Protein AF-0000000084433169 (afdb_homodimer)

InterPro domains:
  IPR003439 ABC transporter-like, ATP-binding domain [PF00005] (18-166)
  IPR003439 ABC transporter-like, ATP-binding domain [PS50893] (2-237)
  IPR003593 AAA+ ATPase domain [SM00382] (27-214)
  IPR005876 Cobalt transport protein ATP-binding subunit [TIGR01166] (11-200)
  IPR015856 ABC transporter, CbiO/EcfA subunit [cd03225] (3-214)
  IPR017871 ABC transporter-like, conserved site [PS00211] (138-152)
  IPR027417 P-loop containing nucleoside triphosphate hydrolase [G3DSA:3.40.50.300] (1-267)
  IPR027417 P-loop containing nucleoside triphosphate hydrolase [SSF52540] (1-230)
  IPR050095 Energy-coupling factor transporter ATP-binding [PTHR43553] (3-268)

Foldseek 3Di:
DKWWFQFWADPDPVAIQAGTATDDDDWLAEEEEAFDPSLNQVVVLCVRLQVDDGPDTFIDDPRHTQDNDPVSSLVSCLQEPEQEQFLVVQADDQFLLCSLLVSVVVVVDDPVLSNVLSQVLCVLLVNPPRGGPGLVPDDRLNSLSSSSSSSVSSVYQEYEYEASCPPPDPVSNVSVLVSVQVVSVVTRHYYYYDLDLLCCLVHHQKYWYGGSNYTDDIDGSLVQLLDVVSCVRRVGDRAPQQVVVVVVVVVPQDCVSGGDSHPVSSVVSVVVRVVVD/DKWWFQFWADPDPVAIQAGTATDDFDWLAEEEEAFDPSLNQVVVLCVRLQVDDGPDTFIDDPRHTQDNDPVSSLVSCLQEPEQEQFLVVQADDQFLLCSLLVSVVVVVDDPVLSNVLSQVLCVLLVNPPRGGPGLVPDDRLVSLSSSSSSSVSSVYQEYEYEASCPPHDPVSNVSVLVSVQVVSVVTRHYYYYDLDLLCCLVHHQKYWYGGSNYTDDIDGSLVQLLDVVSCVRRVGDRAPQQVVVVVVVVVPQDCVSGGDSHPVSSVVSVVVRVVVD

Solvent-accessible surface area (backbone atoms only — not comparable to full-atom values): 28576 Å² total; per-residue (Å²): 71,43,34,36,42,41,30,21,32,55,88,48,97,88,41,68,42,28,66,46,32,64,53,73,42,54,79,44,38,37,34,33,41,30,34,33,84,86,14,29,65,69,63,51,52,34,44,71,40,58,78,42,78,61,76,36,58,48,44,28,47,76,85,39,72,71,51,89,48,71,71,49,38,53,54,44,35,37,36,26,25,75,37,60,54,53,37,76,80,69,61,78,45,75,22,41,44,57,39,21,29,47,49,30,52,75,71,66,53,52,70,67,56,33,51,51,31,35,54,51,20,27,47,74,54,72,44,66,90,40,46,80,37,42,57,90,77,45,54,73,68,52,37,41,35,49,48,49,17,24,38,49,29,43,61,36,50,29,39,38,29,36,32,73,55,63,92,48,39,54,59,54,36,52,53,50,51,51,49,52,50,53,46,29,74,72,48,28,17,36,40,34,34,42,67,61,56,66,58,42,68,77,66,32,65,34,34,37,35,28,43,76,12,28,68,78,47,72,38,36,49,68,61,50,76,70,31,64,68,58,30,54,72,24,46,43,65,70,34,66,58,29,48,32,50,52,54,41,33,75,73,71,46,85,56,83,92,56,71,35,70,42,56,68,47,37,41,54,50,49,52,50,55,42,69,73,82,71,43,33,36,42,42,30,20,34,54,88,46,97,90,42,66,43,28,66,46,31,62,50,76,43,55,78,44,39,37,34,34,40,31,32,34,83,83,14,27,65,68,63,51,51,35,44,70,41,57,77,42,79,60,76,36,57,47,44,28,46,74,85,38,71,70,51,90,49,70,69,50,39,53,55,45,34,36,36,27,24,75,37,60,55,51,37,76,80,70,59,78,44,75,23,41,43,57,38,20,30,48,51,32,52,75,71,66,53,53,69,68,57,32,52,51,30,34,52,50,20,26,47,77,54,70,46,66,90,40,46,81,38,41,57,89,77,45,52,74,69,53,37,44,34,49,47,48,18,24,38,47,30,43,62,37,50,29,40,37,30,37,32,72,52,64,93,48,40,54,60,53,37,51,51,48,51,51,51,53,50,53,46,27,74,73,47,28,16,35,38,33,33,42,69,59,56,66,57,40,68,77,66,30,65,33,36,37,35,28,40,76,12,28,67,78,49,72,38,37,48,70,61,50,76,69,32,64,69,59,30,55,70,24,46,42,62,70,33,65,58,29,48,32,52,52,55,41,32,75,72,70,45,84,55,83,93,55,70,32,70,42,58,67,47,38,43,55,51,48,52,50,56,43,70,73,83

Secondary structure (DSSP, 8-state):
-EEEEEEEEEEETTEEEEEEEEEEE-TT-EEEEE--TTSSHHHHHHHHTTSS--SEEEEEETTEEPP-SHHHHHHHHHHEEEE-SSGGGT--SSSHHHHHHHHHHHTT--HHHHHHHHHHHHHHTT-TT-TT--GGGS-HHHHHHHHHHHHHTT--SEEEEESTTTT--HHHHHHHHHHHHHHHHTT-EEEEEES-GGGGGGT-SEEEEEETTEEEEEE-HHHHHT-HHHHHHTT-PPPHHHHHHHHHHHTT---TT----SHHHHHHHHHHHHHH-/-EEEEEEEEEEETTEEEEEEEEEEE-TT-EEEEE--TTSSHHHHHHHHTTSS--SEEEEEETTEEPP-SHHHHHHHHHHEEEE-SSGGGT--SSSHHHHHHHHHHHTT--HHHHHHHHHHHHHHTT-TT-TT--GGGS-HHHHHHHHHHHHHTT--SEEEEESTTTT--HHHHHHHHHHHHHHHHTT-EEEEEES-GGGGGGT-SEEEEEETTEEEEEE-HHHHHT-HHHHHHTT-PPPHHHHHHHHHHHTT---TT----SHHHHHHHHHHHHHH-

Structure (mmCIF, N/CA/C/O backbone):
data_AF-0000000084433169-model_v1
#
loop_
_entity.id
_entity.type
_entity.pdbx_description
1 polymer 'ABC transporter ATP-binding protein'
#
loop_
_atom_site.group_PDB
_atom_site.id
_atom_site.type_symbol
_atom_site.label_atom_id
_atom_site.label_alt_id
_atom_site.label_comp_id
_atom_site.label_asym_id
_atom_site.label_entity_id
_atom_site.label_seq_id
_atom_site.pdbx_PDB_ins_code
_atom_site.Cartn_x
_atom_site.Cartn_y
_atom_site.Cartn_z
_atom_site.occupancy
_atom_site.B_iso_or_equiv
_atom_site.auth_seq_id
_atom_site.auth_comp_id
_atom_site.auth_asym_id
_atom_site.auth_atom_id
_atom_site.pdbx_PDB_model_num
ATOM 1 N N . MET A 1 1 ? 1.898 26.094 15.93 1 90.19 1 MET A N 1
ATOM 2 C CA . MET A 1 1 ? 0.642 26.094 15.188 1 90.19 1 MET A CA 1
ATOM 3 C C . MET A 1 1 ? -0.301 25.016 15.711 1 90.19 1 MET A C 1
ATOM 5 O O . MET A 1 1 ? -1.297 25.328 16.375 1 90.19 1 MET A O 1
ATOM 9 N N . LEU A 1 2 ? 0.089 23.719 15.688 1 95.44 2 LEU A N 1
ATOM 10 C CA . LEU A 1 2 ? -0.667 22.594 16.234 1 95.44 2 LEU A CA 1
ATOM 11 C C . LEU A 1 2 ? 0.138 21.859 17.297 1 95.44 2 LEU A C 1
ATOM 13 O O . LEU A 1 2 ? 1.304 21.516 17.078 1 95.44 2 LEU A O 1
ATOM 17 N N . GLU A 1 3 ? -0.467 21.797 18.484 1 96.88 3 GLU A N 1
ATOM 18 C CA . GLU A 1 3 ? 0.259 21.203 19.594 1 96.88 3 GLU A CA 1
ATOM 19 C C . GLU A 1 3 ? -0.637 20.266 20.406 1 96.88 3 GLU A C 1
ATOM 21 O O . GLU A 1 3 ? -1.803 20.578 20.656 1 96.88 3 GLU A O 1
ATOM 26 N N . VAL A 1 4 ? -0.121 19.094 20.703 1 97.06 4 VAL A N 1
ATOM 27 C CA . VAL A 1 4 ? -0.778 18.188 21.641 1 97.06 4 VAL A CA 1
ATOM 28 C C . VAL A 1 4 ? 0.122 17.938 22.844 1 97.06 4 VAL A C 1
ATOM 30 O O . VAL A 1 4 ? 1.342 17.828 22.703 1 97.06 4 VAL A O 1
ATOM 33 N N . ARG A 1 5 ? -0.468 17.969 24 1 97.62 5 ARG A N 1
ATOM 34 C CA . ARG A 1 5 ? 0.266 17.781 25.25 1 97.62 5 ARG A CA 1
ATOM 35 C C . ARG A 1 5 ? -0.272 16.594 26.031 1 97.62 5 ARG A C 1
ATOM 37 O O . ARG A 1 5 ? -1.396 16.625 26.531 1 97.62 5 ARG A O 1
ATOM 44 N N . ASP A 1 6 ? 0.578 15.578 26.109 1 97.81 6 ASP A N 1
ATOM 45 C CA . ASP A 1 6 ? 0.362 14.414 26.969 1 97.81 6 ASP A CA 1
ATOM 46 C C . ASP A 1 6 ? -0.981 13.75 26.672 1 97.81 6 ASP A C 1
ATOM 48 O O . ASP A 1 6 ? -1.781 13.523 27.578 1 97.81 6 ASP A O 1
ATOM 52 N N . ILE A 1 7 ? -1.247 13.492 25.438 1 97.88 7 ILE A N 1
ATOM 53 C CA . ILE A 1 7 ? -2.514 12.906 25.016 1 97.88 7 ILE A CA 1
ATOM 54 C C . ILE A 1 7 ? -2.547 11.422 25.359 1 97.88 7 ILE A C 1
ATOM 56 O O . ILE A 1 7 ? -1.663 10.664 24.953 1 97.88 7 ILE A O 1
ATOM 60 N N . LYS A 1 8 ? -3.467 11.086 26.125 1 98.06 8 LYS A N 1
ATOM 61 C CA . LYS A 1 8 ? -3.793 9.695 26.406 1 98.06 8 LYS A CA 1
ATOM 62 C C . LYS A 1 8 ? -5.188 9.336 25.906 1 98.06 8 LYS A C 1
ATOM 64 O O . LYS A 1 8 ? -6.113 10.148 26 1 98.06 8 LYS A O 1
ATOM 69 N N . TYR A 1 9 ? -5.328 8.195 25.344 1 97.5 9 TYR A N 1
ATOM 70 C CA . TYR A 1 9 ? -6.617 7.77 24.812 1 97.5 9 TYR A CA 1
ATOM 71 C C . TYR A 1 9 ? -6.707 6.25 24.75 1 97.5 9 TYR A C 1
ATOM 73 O O . TYR A 1 9 ? -5.758 5.578 24.344 1 97.5 9 TYR A O 1
ATOM 81 N N . SER A 1 10 ? -7.836 5.758 25.188 1 95.62 10 SER A N 1
ATOM 82 C CA . SER A 1 10 ? -8.148 4.332 25.125 1 95.62 10 SER A CA 1
ATOM 83 C C . SER A 1 10 ? -9.469 4.074 24.422 1 95.62 10 SER A C 1
ATOM 85 O O . SER A 1 10 ? -10.453 4.77 24.656 1 95.62 10 SER A O 1
ATOM 87 N N . TYR A 1 11 ? -9.469 3.102 23.516 1 89.62 11 TYR A N 1
ATOM 88 C CA . TYR A 1 11 ? -10.727 2.715 22.875 1 89.62 11 TYR A CA 1
ATOM 89 C C . TYR A 1 11 ? -11.625 1.971 23.844 1 89.62 11 TYR A C 1
ATOM 91 O O . TYR A 1 11 ? -12.852 2.086 23.781 1 89.62 11 TYR A O 1
ATOM 99 N N . ASN A 1 12 ? -10.977 1.154 24.641 1 88.06 12 ASN A N 1
ATOM 100 C CA . ASN A 1 12 ? -11.633 0.426 25.719 1 88.06 12 ASN A CA 1
ATOM 101 C C . ASN A 1 12 ? -10.688 0.214 26.891 1 88.06 12 ASN A C 1
ATOM 103 O O . ASN A 1 12 ? -9.555 0.696 26.891 1 88.06 12 ASN A O 1
ATOM 107 N N . ASN A 1 13 ? -11.219 -0.44 27.828 1 86.38 13 ASN A N 1
ATOM 108 C CA . ASN A 1 13 ? -10.461 -0.59 29.062 1 86.38 13 ASN A CA 1
ATOM 109 C C . ASN A 1 13 ? -9.219 -1.452 28.859 1 86.38 13 ASN A C 1
ATOM 111 O O . ASN A 1 13 ? -8.25 -1.352 29.625 1 86.38 13 ASN A O 1
ATOM 115 N N . ASP A 1 14 ? -9.172 -2.203 27.797 1 84.62 14 ASP A N 1
ATOM 116 C CA . ASP A 1 14 ? -8.117 -3.193 27.625 1 84.62 14 ASP A CA 1
ATOM 117 C C . ASP A 1 14 ? -7.066 -2.715 26.625 1 84.62 14 ASP A C 1
ATOM 119 O O . ASP A 1 14 ? -6 -3.318 26.5 1 84.62 14 ASP A O 1
ATOM 123 N N . TYR A 1 15 ? -7.375 -1.562 26.016 1 86.88 15 TYR A N 1
ATOM 124 C CA . TYR A 1 15 ? -6.457 -1.144 24.969 1 86.88 15 TYR A CA 1
ATOM 125 C C . TYR A 1 15 ? -6.27 0.369 24.969 1 86.88 15 TYR A C 1
ATOM 127 O O . TYR A 1 15 ? -7.129 1.108 24.484 1 86.88 15 TYR A O 1
ATOM 135 N N . GLN A 1 16 ? -5.09 0.833 25.516 1 93.81 16 GLN A N 1
ATOM 136 C CA . GLN A 1 16 ? -4.703 2.238 25.453 1 93.81 16 GLN A CA 1
ATOM 137 C C . GLN A 1 16 ? -3.902 2.535 24.188 1 93.81 16 GLN A C 1
ATOM 139 O O . GLN A 1 16 ? -2.748 2.121 24.062 1 93.81 16 GLN A O 1
ATOM 144 N N . ALA A 1 17 ? -4.496 3.309 23.312 1 94.81 17 ALA A N 1
ATOM 145 C CA . ALA A 1 17 ? -3.924 3.547 22 1 94.81 17 ALA A CA 1
ATOM 146 C C . ALA A 1 17 ? -2.855 4.637 22.047 1 94.81 17 ALA A C 1
ATOM 148 O O . ALA A 1 17 ? -1.881 4.594 21.281 1 94.81 17 ALA A O 1
ATOM 149 N N . LEU A 1 18 ? -3.057 5.613 22.875 1 98.12 18 LEU A N 1
ATOM 150 C CA . LEU A 1 18 ? -2.09 6.688 23.078 1 98.12 18 LEU A CA 1
ATOM 151 C C . LEU A 1 18 ? -1.721 6.824 24.547 1 98.12 18 LEU A C 1
ATOM 153 O O . LEU A 1 18 ? -2.6 6.832 25.422 1 98.12 18 LEU A O 1
ATOM 157 N N . LYS A 1 19 ? -0.42 6.918 24.812 1 97.81 19 LYS A N 1
ATOM 158 C CA . LYS A 1 19 ? 0.084 6.812 26.188 1 97.81 19 LYS A CA 1
ATOM 159 C C . LYS A 1 19 ? 0.897 8.047 26.562 1 97.81 19 LYS A C 1
ATOM 161 O O . LYS A 1 19 ? 2.01 7.93 27.078 1 97.81 19 LYS A O 1
ATOM 166 N N . GLY A 1 20 ? 0.401 9.172 26.312 1 97.81 20 GLY A N 1
ATOM 167 C CA . GLY A 1 20 ? 1.054 10.414 26.719 1 97.81 20 GLY A CA 1
ATOM 168 C C . GLY A 1 20 ? 1.877 11.039 25.609 1 97.81 20 GLY A C 1
ATOM 169 O O . GLY A 1 20 ? 3.051 11.359 25.797 1 97.81 20 GLY A O 1
ATOM 170 N N . VAL A 1 21 ? 1.238 11.234 24.469 1 98.06 21 VAL A N 1
ATOM 171 C CA . VAL A 1 21 ? 1.926 11.75 23.281 1 98.06 21 VAL A CA 1
ATOM 172 C C . VAL A 1 21 ? 1.943 13.273 23.328 1 98.06 21 VAL A C 1
ATOM 174 O O . VAL A 1 21 ? 0.912 13.906 23.562 1 98.06 21 VAL A O 1
ATOM 177 N N . SER A 1 22 ? 3.123 13.852 23.188 1 98.12 22 SER A N 1
ATOM 178 C CA . SER A 1 22 ? 3.291 15.297 23.047 1 98.12 22 SER A CA 1
ATOM 179 C C . SER A 1 22 ? 4.062 15.648 21.781 1 98.12 22 SER A C 1
ATOM 181 O O . SER A 1 22 ? 5.09 15.031 21.484 1 98.12 22 SER A O 1
ATOM 183 N N . LEU A 1 23 ? 3.496 16.531 21.031 1 96.56 23 LEU A N 1
ATOM 184 C CA . LEU A 1 23 ? 4.223 17.016 19.859 1 96.56 23 LEU A CA 1
ATOM 185 C C . LEU A 1 23 ? 3.738 18.406 19.453 1 96.56 23 LEU A C 1
ATOM 187 O O . LEU A 1 23 ? 2.67 18.844 19.891 1 96.56 23 LEU A O 1
ATOM 191 N N . LYS A 1 24 ? 4.586 19.094 18.75 1 97.19 24 LYS A N 1
ATOM 192 C CA . LYS A 1 24 ? 4.309 20.438 18.25 1 97.19 24 LYS A CA 1
ATOM 193 C C . LYS A 1 24 ? 4.688 20.562 16.781 1 97.19 24 LYS A C 1
ATOM 195 O O . LYS A 1 24 ? 5.77 20.141 16.375 1 97.19 24 LYS A O 1
ATOM 200 N N . ILE A 1 25 ? 3.789 21.047 16.031 1 97.19 25 ILE A N 1
ATOM 201 C CA . ILE A 1 25 ? 4.02 21.297 14.609 1 97.19 25 ILE A CA 1
ATOM 202 C C . ILE A 1 25 ? 3.955 22.812 14.336 1 97.19 25 ILE A C 1
ATOM 204 O O . ILE A 1 25 ? 2.986 23.469 14.719 1 97.19 25 ILE A O 1
ATOM 208 N N . GLU A 1 26 ? 4.941 23.297 13.664 1 97.06 26 GLU A N 1
ATOM 209 C CA . GLU A 1 26 ? 5.02 24.719 13.398 1 97.06 26 GLU A CA 1
ATOM 210 C C . GLU A 1 26 ? 4.34 25.078 12.07 1 97.06 26 GLU A C 1
ATOM 212 O O . GLU A 1 26 ? 4.164 24.203 11.211 1 97.06 26 GLU A O 1
ATOM 217 N N . LYS A 1 27 ? 4.02 26.328 11.977 1 96.94 27 LYS A N 1
ATOM 218 C CA . LYS A 1 27 ? 3.371 26.812 10.766 1 96.94 27 LYS A CA 1
ATOM 219 C C . LYS A 1 27 ? 4.266 26.625 9.547 1 96.94 27 LYS A C 1
ATOM 221 O O . LYS A 1 27 ? 5.457 26.938 9.586 1 96.94 27 LYS A O 1
ATOM 226 N N . GLY A 1 28 ? 3.682 26.016 8.523 1 96.94 28 GLY A N 1
ATOM 227 C CA . GLY A 1 28 ? 4.383 25.891 7.254 1 96.94 28 GLY A CA 1
ATOM 228 C C . GLY A 1 28 ? 5.246 24.656 7.164 1 96.94 28 GLY A C 1
ATOM 229 O O . GLY A 1 28 ? 5.832 24.375 6.117 1 96.94 28 GLY A O 1
ATOM 230 N N . GLU A 1 29 ? 5.27 23.859 8.188 1 97.44 29 GLU A N 1
ATOM 231 C CA . GLU A 1 29 ? 6.082 22.641 8.188 1 97.44 29 GLU A CA 1
ATOM 232 C C . GLU A 1 29 ? 5.402 21.516 7.41 1 97.44 29 GLU A C 1
ATOM 234 O O . GLU A 1 29 ? 4.172 21.484 7.32 1 97.44 29 GLU A O 1
ATOM 239 N N . MET A 1 30 ? 6.215 20.719 6.816 1 97.75 30 MET A N 1
ATOM 240 C CA . MET A 1 30 ? 5.789 19.422 6.316 1 97.75 30 MET A CA 1
ATOM 241 C C . MET A 1 30 ? 6.488 18.281 7.07 1 97.75 30 MET A C 1
ATOM 243 O O . MET A 1 30 ? 7.703 18.109 6.953 1 97.75 30 MET A O 1
ATOM 247 N N . VAL A 1 31 ? 5.691 17.562 7.863 1 98.06 31 VAL A N 1
ATOM 248 C CA . VAL A 1 31 ? 6.285 16.609 8.781 1 98.06 31 VAL A CA 1
ATOM 249 C C . VAL A 1 31 ? 5.723 15.211 8.508 1 98.06 31 VAL A C 1
ATOM 251 O O . VAL A 1 31 ? 4.629 15.078 7.949 1 98.06 31 VAL A O 1
ATOM 254 N N . ALA A 1 32 ? 6.516 14.211 8.836 1 98.06 32 ALA A N 1
ATOM 255 C CA . ALA A 1 32 ? 6.094 12.82 8.719 1 98.06 32 ALA A CA 1
ATOM 256 C C . ALA A 1 32 ? 5.965 12.164 10.094 1 98.06 32 ALA A C 1
ATOM 258 O O . ALA A 1 32 ? 6.793 12.398 10.977 1 98.06 32 ALA A O 1
ATOM 259 N N . LEU A 1 33 ? 4.91 11.5 10.289 1 97.94 33 LEU A N 1
ATOM 260 C CA . LEU A 1 33 ? 4.715 10.633 11.445 1 97.94 33 LEU A CA 1
ATOM 261 C C . LEU A 1 33 ? 4.898 9.164 11.055 1 97.94 33 LEU A C 1
ATOM 263 O O . LEU A 1 33 ? 4.062 8.602 10.352 1 97.94 33 LEU A O 1
ATOM 267 N N . LEU A 1 34 ? 5.953 8.562 11.586 1 97 34 LEU A N 1
ATOM 268 C CA . LEU A 1 34 ? 6.301 7.191 11.242 1 97 34 LEU A CA 1
ATOM 269 C C . LEU A 1 34 ? 5.883 6.227 12.352 1 97 34 LEU A C 1
ATOM 271 O O . LEU A 1 34 ? 5.855 6.598 13.523 1 97 34 LEU A O 1
ATOM 275 N N . GLY A 1 35 ? 5.668 5.031 11.953 1 94.62 35 GLY A N 1
ATOM 276 C CA . GLY A 1 35 ? 5.305 3.943 12.844 1 94.62 35 GLY A CA 1
ATOM 277 C C . GLY A 1 35 ? 4.688 2.76 12.133 1 94.62 35 GLY A C 1
ATOM 278 O O . GLY A 1 35 ? 4.184 2.898 11.016 1 94.62 35 GLY A O 1
ATOM 279 N N . LYS A 1 36 ? 4.738 1.649 12.82 1 91.56 36 LYS A N 1
ATOM 280 C CA . LYS A 1 36 ? 4.133 0.456 12.234 1 91.56 36 LYS A CA 1
ATOM 281 C C . LYS A 1 36 ? 2.609 0.524 12.297 1 91.56 36 LYS A C 1
ATOM 283 O O . LYS A 1 36 ? 2.049 1.427 12.93 1 91.56 36 LYS A O 1
ATOM 288 N N . ASN A 1 37 ? 1.955 -0.406 11.617 1 86.81 37 ASN A N 1
ATOM 289 C CA . ASN A 1 37 ? 0.503 -0.495 11.742 1 86.81 37 ASN A CA 1
ATOM 290 C C . ASN A 1 37 ? 0.077 -0.758 13.18 1 86.81 37 ASN A C 1
ATOM 292 O O . ASN A 1 37 ? 0.664 -1.601 13.867 1 86.81 37 ASN A O 1
ATOM 296 N N . GLY A 1 38 ? -0.856 0.004 13.68 1 87.44 38 GLY A N 1
ATOM 297 C CA . GLY A 1 38 ? -1.336 -0.167 15.039 1 87.44 38 GLY A CA 1
ATOM 298 C C . GLY A 1 38 ? -0.545 0.634 16.062 1 87.44 38 GLY A C 1
ATOM 299 O O . GLY A 1 38 ? -0.814 0.562 17.266 1 87.44 38 GLY A O 1
ATOM 300 N N . ALA A 1 39 ? 0.378 1.42 15.602 1 92.88 39 ALA A N 1
ATOM 301 C CA . ALA A 1 39 ? 1.235 2.17 16.516 1 92.88 39 ALA A CA 1
ATOM 302 C C . ALA A 1 39 ? 0.465 3.311 17.172 1 92.88 39 ALA A C 1
ATOM 304 O O . ALA A 1 39 ? 0.926 3.887 18.156 1 92.88 39 ALA A O 1
ATOM 305 N N . GLY A 1 40 ? -0.684 3.713 16.578 1 94.5 40 GLY A N 1
ATOM 306 C CA . GLY A 1 40 ? -1.48 4.801 17.125 1 94.5 40 GLY A CA 1
ATOM 307 C C . GLY A 1 40 ? -1.525 6.02 16.219 1 94.5 40 GLY A C 1
ATOM 308 O O . GLY A 1 40 ? -2.059 7.062 16.609 1 94.5 40 GLY A O 1
ATOM 309 N N . LYS A 1 41 ? -0.989 5.934 15.023 1 95.19 41 LYS A N 1
ATOM 310 C CA . LYS A 1 41 ? -0.892 7.07 14.109 1 95.19 41 LYS A CA 1
ATOM 311 C C . LYS A 1 41 ? -2.271 7.629 13.773 1 95.19 41 LYS A C 1
ATOM 313 O O . LYS A 1 41 ? -2.52 8.828 13.938 1 95.19 41 LYS A O 1
ATOM 318 N N . SER A 1 42 ? -3.164 6.723 13.344 1 93.81 42 SER A N 1
ATOM 319 C CA . SER A 1 42 ? -4.508 7.145 12.969 1 93.81 42 SER A CA 1
ATOM 320 C C . SER A 1 42 ? -5.262 7.715 14.164 1 93.81 42 SER A C 1
ATOM 322 O O . SER A 1 42 ? -5.961 8.727 14.039 1 93.81 42 SER A O 1
ATOM 324 N N . THR A 1 43 ? -5.117 7.082 15.305 1 94.88 43 THR A N 1
ATOM 325 C CA . THR A 1 43 ? -5.762 7.559 16.531 1 94.88 43 THR A CA 1
ATOM 326 C C . THR A 1 43 ? -5.289 8.969 16.875 1 94.88 43 THR A C 1
ATOM 328 O O . THR A 1 43 ? -6.098 9.828 17.219 1 94.88 43 THR A O 1
ATOM 331 N N . LEU A 1 44 ? -3.992 9.148 16.766 1 97 44 LEU A N 1
ATOM 332 C CA . LEU A 1 44 ? -3.436 10.477 17.031 1 97 44 LEU A CA 1
ATOM 333 C C . LEU A 1 44 ? -4.004 11.508 16.078 1 97 44 LEU A C 1
ATOM 335 O O . LEU A 1 44 ? -4.398 12.602 16.484 1 97 44 LEU A O 1
ATOM 339 N N . PHE A 1 45 ? -4.121 11.18 14.828 1 96.44 45 PHE A N 1
ATOM 340 C CA . PHE A 1 45 ? -4.598 12.102 13.797 1 96.44 45 PHE A CA 1
ATOM 341 C C . PHE A 1 45 ? -6.043 12.508 14.062 1 96.44 45 PHE A C 1
ATOM 343 O O . PHE A 1 45 ? -6.426 13.656 13.82 1 96.44 45 PHE A O 1
ATOM 350 N N . LEU A 1 46 ? -6.828 11.617 14.594 1 95.38 46 LEU A N 1
ATOM 351 C CA . LEU A 1 46 ? -8.219 11.914 14.914 1 95.38 46 LEU A CA 1
ATOM 352 C C . LEU A 1 46 ? -8.32 12.914 16.062 1 95.38 46 LEU A C 1
ATOM 354 O O . LEU A 1 46 ? -9.336 13.594 16.219 1 95.38 46 LEU A O 1
ATOM 358 N N . HIS A 1 47 ? -7.305 13 16.844 1 95.81 47 HIS A N 1
ATOM 359 C CA . HIS A 1 47 ? -7.254 14.008 17.891 1 95.81 47 HIS A CA 1
ATOM 360 C C . HIS A 1 47 ? -6.805 15.359 17.344 1 95.81 47 HIS A C 1
ATOM 362 O O . HIS A 1 47 ? -7.172 16.406 17.891 1 95.81 47 HIS A O 1
ATOM 368 N N . LEU A 1 48 ? -6.062 15.344 16.266 1 94.5 48 LEU A N 1
ATOM 369 C CA . LEU A 1 48 ? -5.512 16.578 15.703 1 94.5 48 LEU A CA 1
ATOM 370 C C . LEU A 1 48 ? -6.602 17.406 15.023 1 94.5 48 LEU A C 1
ATOM 372 O O . LEU A 1 48 ? -6.422 18.594 14.773 1 94.5 48 LEU A O 1
ATOM 376 N N . ASN A 1 49 ? -7.707 16.75 14.734 1 91.56 49 ASN A N 1
ATOM 377 C CA . ASN A 1 49 ? -8.789 17.531 14.141 1 91.56 49 ASN A CA 1
ATOM 378 C C . ASN A 1 49 ? -10.039 17.516 15.023 1 91.56 49 ASN A C 1
ATOM 380 O O . ASN A 1 49 ? -11.117 17.906 14.578 1 91.56 49 ASN A O 1
ATOM 384 N N . GLY A 1 50 ? -9.969 16.891 16.141 1 92.25 50 GLY A N 1
ATOM 385 C CA . GLY A 1 50 ? -11.008 17 17.156 1 92.25 50 GLY A CA 1
ATOM 386 C C . GLY A 1 50 ? -12.086 15.938 17.031 1 92.25 50 GLY A C 1
ATOM 387 O O . GLY A 1 50 ? -13.133 16.031 17.656 1 92.25 50 GLY A O 1
ATOM 388 N N . ILE A 1 51 ? -11.906 15.008 16.172 1 91.94 51 ILE A N 1
ATOM 389 C CA . ILE A 1 51 ? -12.867 13.914 16.062 1 91.94 51 ILE A CA 1
ATOM 390 C C . ILE A 1 51 ? -12.93 13.141 17.375 1 91.94 51 ILE A C 1
ATOM 392 O O . ILE A 1 51 ? -14.016 12.797 17.859 1 91.94 51 ILE A O 1
ATOM 396 N N . TYR A 1 52 ? -11.781 12.922 17.969 1 94.44 52 TYR A N 1
ATOM 397 C CA . TYR A 1 52 ? -11.727 12.297 19.281 1 94.44 52 TYR A CA 1
ATOM 398 C C . TYR A 1 52 ? -11.32 13.312 20.344 1 94.44 52 TYR A C 1
ATOM 400 O O . TYR A 1 52 ? -10.5 14.195 20.094 1 94.44 52 TYR A O 1
ATOM 408 N N . GLU A 1 53 ? -11.922 13.188 21.484 1 96.31 53 GLU A N 1
ATOM 409 C CA . GLU A 1 53 ? -11.477 13.891 22.688 1 96.31 53 GLU A CA 1
ATOM 410 C C . GLU A 1 53 ? -10.57 13 23.531 1 96.31 53 GLU A C 1
ATOM 412 O O . GLU A 1 53 ? -10.906 11.852 23.828 1 96.31 53 GLU A O 1
ATOM 417 N N . PRO A 1 54 ? -9.445 13.5 23.875 1 96.94 54 PRO A N 1
ATOM 418 C CA . PRO A 1 54 ? -8.539 12.656 24.672 1 96.94 54 PRO A CA 1
ATOM 419 C C . PRO A 1 54 ? -9.07 12.383 26.078 1 96.94 54 PRO A C 1
ATOM 421 O O . PRO A 1 54 ? -9.844 13.172 26.609 1 96.94 54 PRO A O 1
ATOM 424 N N . ASP A 1 55 ? -8.641 11.195 26.562 1 97.06 55 ASP A N 1
ATOM 425 C CA . ASP A 1 55 ? -8.938 10.891 27.969 1 97.06 55 ASP A CA 1
ATOM 426 C C . ASP A 1 55 ? -8.195 11.844 28.906 1 97.06 55 ASP A C 1
ATOM 428 O O . ASP A 1 55 ? -8.75 12.273 29.922 1 97.06 55 ASP A O 1
ATOM 432 N N . GLU A 1 56 ? -6.992 12.086 28.609 1 97.62 56 GLU A N 1
ATOM 433 C CA . GLU A 1 56 ? -6.121 13.031 29.297 1 97.62 56 GLU A CA 1
ATOM 434 C C . GLU A 1 56 ? -5.262 13.812 28.312 1 97.62 56 GLU A C 1
ATOM 436 O O . GLU A 1 56 ? -5.016 13.352 27.188 1 97.62 56 GLU A O 1
ATOM 441 N N . GLY A 1 57 ? -4.859 14.984 28.719 1 97.5 57 GLY A N 1
ATOM 442 C CA . GLY A 1 57 ? -4.055 15.844 27.859 1 97.5 57 GLY A CA 1
ATOM 443 C C . GLY A 1 57 ? -4.875 16.875 27.109 1 97.5 57 GLY A C 1
ATOM 444 O O . GLY A 1 57 ? -6.082 17 27.344 1 97.5 57 GLY A O 1
ATOM 445 N N . LYS A 1 58 ? -4.117 17.656 26.281 1 97.38 58 LYS A N 1
ATOM 446 C CA . LYS A 1 58 ? -4.797 18.766 25.641 1 97.38 58 LYS A CA 1
ATOM 447 C C . LYS A 1 58 ? -4.266 19 24.219 1 97.38 58 LYS A C 1
ATOM 449 O O . LYS A 1 58 ? -3.125 18.641 23.922 1 97.38 58 LYS A O 1
ATOM 454 N N . VAL A 1 59 ? -5.133 19.516 23.422 1 97 59 VAL A N 1
ATOM 455 C CA . VAL A 1 59 ? -4.793 19.906 22.062 1 97 59 VAL A CA 1
ATOM 456 C C . VAL A 1 59 ? -4.859 21.422 21.938 1 97 59 VAL A C 1
ATOM 458 O O . VAL A 1 59 ? -5.773 22.062 22.453 1 97 59 VAL A O 1
ATOM 461 N N . PHE A 1 60 ? -3.863 21.984 21.297 1 96.62 60 PHE A N 1
ATOM 462 C CA . PHE A 1 60 ? -3.793 23.438 21.109 1 96.62 60 PHE A CA 1
ATOM 463 C C . PHE A 1 60 ? -3.629 23.781 19.641 1 96.62 60 PHE A C 1
ATOM 465 O O . PHE A 1 60 ? -2.906 23.094 18.906 1 96.62 60 PHE A O 1
ATOM 472 N N . ILE A 1 61 ? -4.242 24.844 19.234 1 94.44 61 ILE A N 1
ATOM 473 C CA . ILE A 1 61 ? -4.043 25.438 17.906 1 94.44 61 ILE A CA 1
ATOM 474 C C . ILE A 1 61 ? -3.799 26.938 18.062 1 94.44 61 ILE A C 1
ATOM 476 O O . ILE A 1 61 ? -4.535 27.625 18.766 1 94.44 61 ILE A O 1
ATOM 480 N N . ASP A 1 62 ? -2.773 27.406 17.5 1 94 62 ASP A N 1
ATOM 481 C CA . ASP A 1 62 ? -2.377 28.812 17.609 1 94 62 ASP A CA 1
ATOM 482 C C . ASP A 1 62 ? -2.328 29.25 19.078 1 94 62 ASP A C 1
ATOM 484 O O . ASP A 1 62 ? -2.799 30.344 19.422 1 94 62 ASP A O 1
ATOM 488 N N . GLY A 1 63 ? -1.985 28.344 19.891 1 93.31 63 GLY A N 1
ATOM 489 C CA . GLY A 1 63 ? -1.792 28.672 21.297 1 93.31 63 GLY A CA 1
ATOM 490 C C . GLY A 1 63 ? -3.068 28.578 22.109 1 93.31 63 GLY A C 1
ATOM 491 O O . GLY A 1 63 ? -3.041 28.719 23.344 1 93.31 63 GLY A O 1
ATOM 492 N N . GLU A 1 64 ? -4.164 28.266 21.5 1 94.5 64 GLU A N 1
ATOM 493 C CA . GLU A 1 64 ? -5.441 28.172 22.188 1 94.5 64 GLU A CA 1
ATOM 494 C C . GLU A 1 64 ? -5.859 26.703 22.375 1 94.5 64 GLU A C 1
ATOM 496 O O . GLU A 1 64 ? -5.789 25.922 21.422 1 94.5 64 GLU A O 1
ATOM 501 N N . GLU A 1 65 ? -6.324 26.438 23.516 1 96.12 65 GLU A N 1
ATOM 502 C CA . GLU A 1 65 ? -6.777 25.078 23.812 1 96.12 65 GLU A CA 1
ATOM 503 C C . GLU A 1 65 ? -8.07 24.766 23.062 1 96.12 65 GLU A C 1
ATOM 505 O O . GLU A 1 65 ? -8.977 25.594 23 1 96.12 65 GLU A O 1
ATOM 510 N N . LEU A 1 66 ? -8.094 23.578 22.531 1 95.88 66 LEU A N 1
ATOM 511 C CA . LEU A 1 66 ? -9.289 23.141 21.828 1 95.88 66 LEU A CA 1
ATOM 512 C C . LEU A 1 66 ? -10.438 22.906 22.797 1 95.88 66 LEU A C 1
ATOM 514 O O . LEU A 1 66 ? -10.273 22.203 23.797 1 95.88 66 LEU A O 1
ATOM 518 N N . LYS A 1 67 ? -11.516 23.625 22.547 1 95.31 67 LYS A N 1
ATOM 519 C CA . LYS A 1 67 ? -12.766 23.344 23.25 1 95.31 67 LYS A CA 1
ATOM 520 C C . LYS A 1 67 ? -13.648 22.391 22.438 1 95.31 67 LYS A C 1
ATOM 522 O O . LYS A 1 67 ? -13.695 22.469 21.219 1 95.31 67 LYS A O 1
ATOM 527 N N . TYR A 1 68 ? -14.375 21.531 23.047 1 94.81 68 TYR A N 1
ATOM 528 C CA . TYR A 1 68 ? -15.062 20.453 22.328 1 94.81 68 TYR A CA 1
ATOM 529 C C . TYR A 1 68 ? -16.547 20.75 22.203 1 94.81 68 TYR A C 1
ATOM 531 O O . TYR A 1 68 ? -17.359 19.844 21.969 1 94.81 68 TYR A O 1
ATOM 539 N N . ASP A 1 69 ? -16.875 22.031 22.328 1 94.19 69 ASP A N 1
ATOM 540 C CA . ASP A 1 69 ? -18.234 22.438 21.969 1 94.19 69 ASP A CA 1
ATOM 541 C C . ASP A 1 69 ? -18.391 22.531 20.453 1 94.19 69 ASP A C 1
ATOM 543 O O . ASP A 1 69 ? -17.406 22.641 19.734 1 94.19 69 ASP A O 1
ATOM 547 N N . LYS A 1 70 ? -19.562 22.562 19.969 1 91.88 70 LYS A N 1
ATOM 548 C CA . LYS A 1 70 ? -19.891 22.469 18.547 1 91.88 70 LYS A CA 1
ATOM 549 C C . LYS A 1 70 ? -19.234 23.609 17.75 1 91.88 70 LYS A C 1
ATOM 551 O O . LYS A 1 70 ? -18.594 23.375 16.734 1 91.88 70 LYS A O 1
ATOM 556 N N . LYS A 1 71 ? -19.391 24.781 18.234 1 91.56 71 LYS A N 1
ATOM 557 C CA . LYS A 1 71 ? -18.875 25.953 17.531 1 91.56 71 LYS A CA 1
ATOM 558 C C . LYS A 1 71 ? -17.359 25.906 17.422 1 91.56 71 LYS A C 1
ATOM 560 O O . LYS A 1 71 ? -16.797 26.141 16.344 1 91.56 71 LYS A O 1
ATOM 565 N N . SER A 1 72 ? -16.719 25.609 18.484 1 92.94 72 SER A N 1
ATOM 566 C CA . SER A 1 72 ? -15.258 25.531 18.516 1 92.94 72 SER A CA 1
ATOM 567 C C . SER A 1 72 ? -14.742 24.422 17.625 1 92.94 72 SER A C 1
ATOM 569 O O . SER A 1 72 ? -13.734 24.578 16.938 1 92.94 72 SER A O 1
ATOM 571 N N . LEU A 1 73 ? -15.438 23.328 17.625 1 93.88 73 LEU A N 1
ATOM 572 C CA . LEU A 1 73 ? -15.031 22.188 16.812 1 93.88 73 LEU A CA 1
ATOM 573 C C . LEU A 1 73 ? -15.156 22.484 15.328 1 93.88 73 LEU A C 1
ATOM 575 O O . LEU A 1 73 ? -14.305 22.078 14.531 1 93.88 73 LEU A O 1
ATOM 579 N N . LEU A 1 74 ? -16.172 23.188 14.977 1 89.88 74 LEU A N 1
ATOM 580 C CA . LEU A 1 74 ? -16.359 23.562 13.578 1 89.88 74 LEU A CA 1
ATOM 581 C C . LEU A 1 74 ? -15.211 24.453 13.086 1 89.88 74 LEU A C 1
ATOM 583 O O . LEU A 1 74 ? -14.672 24.234 12 1 89.88 74 LEU A O 1
ATOM 587 N N . LYS A 1 75 ? -14.883 25.344 13.898 1 90.62 75 LYS A N 1
ATOM 588 C CA . LYS A 1 75 ? -13.781 26.25 13.555 1 90.62 75 LYS A CA 1
ATOM 589 C C . LYS A 1 75 ? -12.461 25.484 13.469 1 90.62 75 LYS A C 1
ATOM 591 O O . LYS A 1 75 ? -11.648 25.734 12.57 1 90.62 75 LYS A O 1
ATOM 596 N N . PHE A 1 76 ? -12.32 24.641 14.414 1 93.25 76 PHE A N 1
ATOM 597 C CA . PHE A 1 76 ? -11.109 23.828 14.477 1 93.25 76 PHE A CA 1
ATOM 598 C C . PHE A 1 76 ? -10.992 22.938 13.25 1 93.25 76 PHE A C 1
ATOM 600 O O . PHE A 1 76 ? -9.93 22.859 12.625 1 93.25 76 PHE A O 1
ATOM 607 N N . ARG A 1 77 ? -12.055 22.375 12.828 1 93.12 77 ARG A N 1
ATOM 608 C CA . ARG A 1 77 ? -12.07 21.438 11.711 1 93.12 77 ARG A CA 1
ATOM 609 C C . ARG A 1 77 ? -11.938 22.156 10.383 1 93.12 77 ARG A C 1
ATOM 611 O O . ARG A 1 77 ? -11.508 21.562 9.383 1 93.12 77 ARG A O 1
ATOM 618 N N . GLN A 1 78 ? -12.305 23.391 10.383 1 93.44 78 GLN A N 1
ATOM 619 C CA . GLN A 1 78 ? -12.031 24.203 9.203 1 93.44 78 GLN A CA 1
ATOM 620 C C . GLN A 1 78 ? -10.531 24.453 9.047 1 93.44 78 GLN A C 1
ATOM 622 O O . GLN A 1 78 ? -10.016 24.438 7.926 1 93.44 78 GLN A O 1
ATOM 627 N N . LYS A 1 79 ? -9.906 24.625 10.156 1 94.88 79 LYS A N 1
ATOM 628 C CA . LYS A 1 79 ? -8.484 24.938 10.156 1 94.88 79 LYS A CA 1
ATOM 629 C C . LYS A 1 79 ? -7.633 23.703 9.906 1 94.88 79 LYS A C 1
ATOM 631 O O . LYS A 1 79 ? -6.59 23.781 9.258 1 94.88 79 LYS A O 1
ATOM 636 N N . VAL A 1 80 ? -8.086 22.578 10.469 1 96.88 80 VAL A N 1
ATOM 637 C CA . VAL A 1 80 ? -7.348 21.328 10.359 1 96.88 80 VAL A CA 1
ATOM 638 C C . VAL A 1 80 ? -8.164 20.312 9.562 1 96.88 80 VAL A C 1
ATOM 640 O O . VAL A 1 80 ? -9.094 19.703 10.102 1 96.88 80 VAL A O 1
ATOM 643 N N . GLY A 1 81 ? -7.719 20.109 8.32 1 96.62 81 GLY A N 1
ATOM 644 C CA . GLY A 1 81 ? -8.367 19.094 7.504 1 96.62 81 GLY A CA 1
ATOM 645 C C . GLY A 1 81 ? -7.688 17.734 7.574 1 96.62 81 GLY A C 1
ATOM 646 O O . GLY A 1 81 ? -6.457 17.656 7.613 1 96.62 81 GLY A O 1
ATOM 647 N N . ILE A 1 82 ? -8.5 16.703 7.598 1 96.25 82 ILE A N 1
ATOM 648 C CA . ILE A 1 82 ? -7.957 15.352 7.66 1 96.25 82 ILE A CA 1
ATOM 649 C C . ILE A 1 82 ? -8.344 14.578 6.398 1 96.25 82 ILE A C 1
ATOM 651 O O . ILE A 1 82 ? -9.484 14.688 5.926 1 96.25 82 ILE A O 1
ATOM 655 N N . VAL A 1 83 ? -7.344 13.977 5.82 1 95.81 83 VAL A N 1
ATOM 656 C CA . VAL A 1 83 ? -7.562 13.031 4.73 1 95.81 83 VAL A CA 1
ATOM 657 C C . VAL A 1 83 ? -7.297 11.609 5.223 1 95.81 83 VAL A C 1
ATOM 659 O O . VAL A 1 83 ? -6.195 11.297 5.672 1 95.81 83 VAL A O 1
ATOM 662 N N . PHE A 1 84 ? -8.289 10.766 5.023 1 93.25 84 PHE A N 1
ATOM 663 C CA . PHE A 1 84 ? -8.219 9.406 5.531 1 93.25 84 PHE A CA 1
ATOM 664 C C . PHE A 1 84 ? -7.43 8.516 4.578 1 93.25 84 PHE A C 1
ATOM 666 O O . PHE A 1 84 ? -7.273 8.844 3.4 1 93.25 84 PHE A O 1
ATOM 673 N N . GLN A 1 85 ? -7 7.418 5.164 1 87.56 85 GLN A N 1
ATOM 674 C CA . GLN A 1 85 ? -6.246 6.441 4.387 1 87.56 85 GLN A CA 1
ATOM 675 C C . GLN A 1 85 ? -7.078 5.895 3.229 1 87.56 85 GLN A C 1
ATOM 677 O O . GLN A 1 85 ? -6.617 5.859 2.086 1 87.56 85 GLN A O 1
ATOM 682 N N . ASN A 1 86 ? -8.273 5.48 3.6 1 86.88 86 ASN A N 1
ATOM 683 C CA . ASN A 1 86 ? -9.219 4.988 2.6 1 86.88 86 ASN A CA 1
ATOM 684 C C . ASN A 1 86 ? -10.211 6.07 2.195 1 86.88 86 ASN A C 1
ATOM 686 O O . ASN A 1 86 ? -11.062 6.473 2.996 1 86.88 86 ASN A O 1
ATOM 690 N N . PRO A 1 87 ? -10.141 6.445 0.963 1 90.94 87 PRO A N 1
ATOM 691 C CA . PRO A 1 87 ? -11.031 7.523 0.535 1 90.94 87 PRO A CA 1
ATOM 692 C C . PRO A 1 87 ? -12.508 7.152 0.649 1 90.94 87 PRO A C 1
ATOM 694 O O . PRO A 1 87 ? -13.367 8.031 0.801 1 90.94 87 PRO A O 1
ATOM 697 N N . ASP A 1 88 ? -12.805 5.867 0.661 1 88.5 88 ASP A N 1
ATOM 698 C CA . ASP A 1 88 ? -14.195 5.438 0.777 1 88.5 88 ASP A CA 1
ATOM 699 C C . ASP A 1 88 ? -14.734 5.699 2.182 1 88.5 88 ASP A C 1
ATOM 701 O O . ASP A 1 88 ? -15.945 5.68 2.4 1 88.5 88 ASP A O 1
ATOM 705 N N . ASP A 1 89 ? -13.852 5.91 3.055 1 88.12 89 ASP A N 1
ATOM 706 C CA . ASP A 1 89 ? -14.266 6.258 4.41 1 88.12 89 ASP A CA 1
ATOM 707 C C . ASP A 1 89 ? -14.555 7.754 4.531 1 88.12 89 ASP A C 1
ATOM 709 O O . ASP A 1 89 ? -15.023 8.219 5.57 1 88.12 89 ASP A O 1
ATOM 713 N N . GLN A 1 90 ? -14.328 8.469 3.496 1 90.62 90 GLN A N 1
ATOM 714 C CA . GLN A 1 90 ? -14.398 9.922 3.57 1 90.62 90 GLN A CA 1
ATOM 715 C C . GLN A 1 90 ? -15.406 10.477 2.562 1 90.62 90 GLN A C 1
ATOM 717 O O . GLN A 1 90 ? -16.141 11.422 2.859 1 90.62 90 GLN A O 1
ATOM 722 N N . ILE A 1 91 ? -15.461 9.844 1.415 1 93.88 91 ILE A N 1
ATOM 723 C CA . ILE A 1 91 ? -16.359 10.297 0.354 1 93.88 91 ILE A CA 1
ATOM 724 C C . ILE A 1 91 ? -17.719 9.648 0.515 1 93.88 91 ILE A C 1
ATOM 726 O O . ILE A 1 91 ? -17.844 8.422 0.48 1 93.88 91 ILE A O 1
ATOM 730 N N . PHE A 1 92 ? -18.797 10.414 0.568 1 91.62 92 PHE A N 1
ATOM 731 C CA . PHE A 1 92 ? -20.094 9.82 0.883 1 91.62 92 PHE A CA 1
ATOM 732 C C . PHE A 1 92 ? -21.188 10.406 -0 1 91.62 92 PHE A C 1
ATOM 734 O O . PHE A 1 92 ? -22.281 9.836 -0.123 1 91.62 92 PHE A O 1
ATOM 741 N N . ALA A 1 93 ? -20.969 11.57 -0.604 1 95.31 93 ALA A N 1
ATOM 742 C CA . ALA A 1 93 ? -22.016 12.25 -1.372 1 95.31 93 ALA A CA 1
ATOM 743 C C . ALA A 1 93 ? -22.234 11.562 -2.717 1 95.31 93 ALA A C 1
ATOM 745 O O . ALA A 1 93 ? -21.359 10.836 -3.203 1 95.31 93 ALA A O 1
ATOM 746 N N . PRO A 1 94 ? -23.375 11.766 -3.303 1 95.94 94 PRO A N 1
ATOM 747 C CA . PRO A 1 94 ? -23.719 11.109 -4.562 1 95.94 94 PRO A CA 1
ATOM 748 C C . PRO A 1 94 ? -22.828 11.547 -5.727 1 95.94 94 PRO A C 1
ATOM 750 O O . PRO A 1 94 ? -22.625 10.781 -6.672 1 95.94 94 PRO A O 1
ATOM 753 N N . THR A 1 95 ? -22.406 12.859 -5.621 1 97.94 95 THR A N 1
ATOM 754 C CA . THR A 1 95 ? -21.547 13.352 -6.688 1 97.94 95 THR A CA 1
ATOM 755 C C . THR A 1 95 ? -20.281 13.984 -6.113 1 97.94 95 THR A C 1
ATOM 757 O O . THR A 1 95 ? -20.25 14.352 -4.938 1 97.94 95 THR A O 1
ATOM 760 N N . VAL A 1 96 ? -19.328 14.094 -6.984 1 98.31 96 VAL A N 1
ATOM 761 C CA . VAL A 1 96 ? -18.047 14.68 -6.605 1 98.31 96 VAL A CA 1
ATOM 762 C C . VAL A 1 96 ? -18.25 16.109 -6.125 1 98.31 96 VAL A C 1
ATOM 764 O O . VAL A 1 96 ? -17.766 16.484 -5.059 1 98.31 96 VAL A O 1
ATOM 767 N N . GLU A 1 97 ? -19 16.891 -6.867 1 98.25 97 GLU A N 1
ATOM 768 C CA . GLU A 1 97 ? -19.203 18.297 -6.5 1 98.25 97 GLU A CA 1
ATOM 769 C C . GLU A 1 97 ? -19.938 18.422 -5.18 1 98.25 97 GLU A C 1
ATOM 771 O O . GLU A 1 97 ? -19.641 19.297 -4.371 1 98.25 97 GLU A O 1
ATOM 776 N N . GLU A 1 98 ? -20.922 17.547 -4.961 1 97.81 98 GLU A N 1
ATOM 777 C CA . GLU A 1 98 ? -21.656 17.578 -3.703 1 97.81 98 GLU A CA 1
ATOM 778 C C . GLU A 1 98 ? -20.766 17.219 -2.525 1 97.81 98 GLU A C 1
ATOM 780 O O . GLU A 1 98 ? -20.906 17.781 -1.436 1 97.81 98 GLU A O 1
ATOM 785 N N . ASP A 1 99 ? -19.844 16.312 -2.799 1 98.12 99 ASP A N 1
ATOM 786 C CA . ASP A 1 99 ? -18.938 15.898 -1.734 1 98.12 99 ASP A CA 1
ATOM 787 C C . ASP A 1 99 ? -17.984 17.016 -1.354 1 98.12 99 ASP A C 1
ATOM 789 O O . ASP A 1 99 ? -17.797 17.312 -0.169 1 98.12 99 ASP A O 1
ATOM 793 N N . VAL A 1 100 ? -17.453 17.672 -2.359 1 98.25 100 VAL A N 1
ATOM 794 C CA . VAL A 1 100 ? -16.469 18.719 -2.143 1 98.25 100 VAL A CA 1
ATOM 795 C C . VAL A 1 100 ? -17.156 19.953 -1.539 1 98.25 100 VAL A C 1
ATOM 797 O O . VAL A 1 100 ? -16.531 20.703 -0.789 1 98.25 100 VAL A O 1
ATOM 800 N N . ALA A 1 101 ? -18.469 20.062 -1.786 1 97.94 101 ALA A N 1
ATOM 801 C CA . ALA A 1 101 ? -19.219 21.234 -1.317 1 97.94 101 ALA A CA 1
ATOM 802 C C . ALA A 1 101 ? -19.641 21.062 0.141 1 97.94 101 ALA A C 1
ATOM 804 O O . ALA A 1 101 ? -20.047 22.031 0.79 1 97.94 101 ALA A O 1
ATOM 805 N N . PHE A 1 102 ? -19.516 19.891 0.662 1 95.56 102 PHE A N 1
ATOM 806 C CA . PHE A 1 102 ? -20.062 19.547 1.976 1 95.56 102 PHE A CA 1
ATOM 807 C C . PHE A 1 102 ? -19.469 20.469 3.047 1 95.56 102 PHE A C 1
ATOM 809 O O . PHE A 1 102 ? -20.203 21.016 3.867 1 95.56 102 PHE A O 1
ATOM 816 N N . GLY A 1 103 ? -18.188 20.578 3.016 1 94 103 GLY A N 1
ATOM 817 C CA . GLY A 1 103 ? -17.5 21.406 4 1 94 103 GLY A CA 1
ATOM 818 C C . GLY A 1 103 ? -17.891 22.859 3.93 1 94 103 GLY A C 1
ATOM 819 O O . GLY A 1 103 ? -18.422 23.422 4.895 1 94 103 GLY A O 1
ATOM 820 N N . PRO A 1 104 ? -17.719 23.453 2.791 1 96.44 104 PRO A N 1
ATOM 821 C CA . PRO A 1 104 ? -18.078 24.875 2.613 1 96.44 104 PRO A CA 1
ATOM 822 C C . PRO A 1 104 ? -19.547 25.141 2.957 1 96.44 104 PRO A C 1
ATOM 824 O O . PRO A 1 104 ? -19.859 26.188 3.543 1 96.44 104 PRO A O 1
ATOM 827 N N . LEU A 1 105 ? -20.422 24.219 2.639 1 95.56 105 LEU A N 1
ATOM 828 C CA . LEU A 1 105 ? -21.844 24.391 2.971 1 95.56 105 LEU A CA 1
ATOM 829 C C . LEU A 1 105 ? -22.031 24.438 4.48 1 95.56 105 LEU A C 1
ATOM 831 O O . LEU A 1 105 ? -22.797 25.266 4.984 1 95.56 105 LEU A O 1
ATOM 835 N N . ASN A 1 106 ? -21.328 23.625 5.156 1 91.94 106 ASN A N 1
ATOM 836 C CA . ASN A 1 106 ? -21.453 23.562 6.609 1 91.94 106 ASN A CA 1
ATOM 837 C C . ASN A 1 106 ? -20.844 24.781 7.289 1 91.94 106 ASN A C 1
ATOM 839 O O . ASN A 1 106 ? -21.109 25.031 8.469 1 91.94 106 ASN A O 1
ATOM 843 N N . LEU A 1 107 ? -20.047 25.547 6.535 1 92 107 LEU A N 1
ATOM 844 C CA . LEU A 1 107 ? -19.484 26.781 7.051 1 92 107 LEU A CA 1
ATOM 845 C C . LEU A 1 107 ? -20.469 27.938 6.879 1 92 107 LEU A C 1
ATOM 847 O O . LEU A 1 107 ? -20.219 29.047 7.344 1 92 107 LEU A O 1
ATOM 851 N N . GLY A 1 108 ? -21.516 27.672 6.129 1 93 108 GLY A N 1
ATOM 852 C CA . GLY A 1 108 ? -22.531 28.703 5.945 1 93 108 GLY A CA 1
ATOM 853 C C . GLY A 1 108 ? -22.219 29.672 4.828 1 93 108 GLY A C 1
ATOM 854 O O . GLY A 1 108 ? -22.734 30.797 4.809 1 93 108 GLY A O 1
ATOM 855 N N . LEU A 1 109 ? -21.453 29.297 3.941 1 95.06 109 LEU A N 1
ATOM 856 C CA . LEU A 1 109 ? -21.078 30.172 2.84 1 95.06 109 LEU A CA 1
ATOM 857 C C . LEU A 1 109 ? -22.203 30.297 1.819 1 95.06 109 LEU A C 1
ATOM 859 O O . LEU A 1 109 ? -23.094 29.438 1.78 1 95.06 109 LEU A O 1
ATOM 863 N N . SER A 1 110 ? -22.141 31.375 1.004 1 97.38 110 SER A N 1
ATOM 864 C CA . SER A 1 110 ? -23.125 31.531 -0.068 1 97.38 110 SER A CA 1
ATOM 865 C C . SER A 1 110 ? -22.938 30.469 -1.151 1 97.38 110 SER A C 1
ATOM 867 O O . SER A 1 110 ? -21.844 29.922 -1.308 1 97.38 110 SER A O 1
ATOM 869 N N . MET A 1 111 ? -23.969 30.188 -1.827 1 97.12 111 MET A N 1
ATOM 870 C CA . MET A 1 111 ? -23.906 29.188 -2.889 1 97.12 111 MET A CA 1
ATOM 871 C C . MET A 1 111 ? -22.875 29.578 -3.943 1 97.12 111 MET A C 1
ATOM 873 O O . MET A 1 111 ? -22.188 28.719 -4.492 1 97.12 111 MET A O 1
ATOM 877 N N . GLU A 1 112 ? -22.797 30.812 -4.16 1 97.62 112 GLU A N 1
ATOM 878 C CA . GLU A 1 112 ? -21.828 31.297 -5.125 1 97.62 112 GLU A CA 1
ATOM 879 C C . GLU A 1 112 ? -20.391 31.031 -4.648 1 97.62 112 GLU A C 1
ATOM 881 O O . GLU A 1 112 ? -19.578 30.516 -5.406 1 97.62 112 GLU A O 1
ATOM 886 N N . GLU A 1 113 ? -20.188 31.312 -3.418 1 97.56 113 GLU A N 1
ATOM 887 C CA . GLU A 1 113 ? -18.875 31.078 -2.846 1 97.56 113 GLU A CA 1
ATOM 888 C C . GLU A 1 113 ? -18.547 29.594 -2.799 1 97.56 113 GLU A C 1
ATOM 890 O O . GLU A 1 113 ? -17.422 29.172 -3.061 1 97.56 113 GLU A O 1
ATOM 895 N N . VAL A 1 114 ? -19.531 28.828 -2.479 1 97.94 114 VAL A N 1
ATOM 896 C CA . VAL A 1 114 ? -19.359 27.375 -2.424 1 97.94 114 VAL A CA 1
ATOM 897 C C . VAL A 1 114 ? -18.969 26.844 -3.801 1 97.94 114 VAL A C 1
ATOM 899 O O . VAL A 1 114 ? -18.016 26.078 -3.924 1 97.94 114 VAL A O 1
ATOM 902 N N . GLN A 1 115 ? -19.672 27.312 -4.801 1 97.69 115 GLN A N 1
ATOM 903 C CA . GLN A 1 115 ? -19.391 26.875 -6.164 1 97.69 115 GLN A CA 1
ATOM 904 C C . GLN A 1 115 ? -17.969 27.25 -6.582 1 97.69 115 GLN A C 1
ATOM 906 O O . GLN A 1 115 ? -17.266 26.453 -7.195 1 97.69 115 GLN A O 1
ATOM 911 N N . ASP A 1 116 ? -17.594 28.406 -6.223 1 98.06 116 ASP A N 1
ATOM 912 C CA . ASP A 1 116 ? -16.25 28.875 -6.539 1 98.06 116 ASP A CA 1
ATOM 913 C C . ASP A 1 116 ? -15.195 28.016 -5.863 1 98.06 116 ASP A C 1
ATOM 915 O O . ASP A 1 116 ? -14.211 27.609 -6.496 1 98.06 116 ASP A O 1
ATOM 919 N N . ARG A 1 117 ? -15.383 27.688 -4.664 1 97.88 117 ARG A N 1
ATOM 920 C CA . ARG A 1 117 ? -14.43 26.891 -3.896 1 97.88 117 ARG A CA 1
ATOM 921 C C . ARG A 1 117 ? -14.344 25.469 -4.43 1 97.88 117 ARG A C 1
ATOM 923 O O . ARG A 1 117 ? -13.258 24.875 -4.48 1 97.88 117 ARG A O 1
ATOM 930 N N . VAL A 1 118 ? -15.5 24.969 -4.766 1 98.31 118 VAL A N 1
ATOM 931 C CA . VAL A 1 118 ? -15.547 23.609 -5.305 1 98.31 118 VAL A CA 1
ATOM 932 C C . VAL A 1 118 ? -14.758 23.547 -6.609 1 98.31 118 VAL A C 1
ATOM 934 O O . VAL A 1 118 ? -13.914 22.672 -6.789 1 98.31 118 VAL A O 1
ATOM 937 N N . GLU A 1 119 ? -15 24.5 -7.453 1 98.12 119 GLU A N 1
ATOM 938 C CA . GLU A 1 119 ? -14.312 24.547 -8.742 1 98.12 119 GLU A CA 1
ATOM 939 C C . GLU A 1 119 ? -12.805 24.703 -8.562 1 98.12 119 GLU A C 1
ATOM 941 O O . GLU A 1 119 ? -12.023 24 -9.203 1 98.12 119 GLU A O 1
ATOM 946 N N . GLU A 1 120 ? -12.445 25.562 -7.691 1 97.81 120 GLU A N 1
ATOM 947 C CA . GLU A 1 120 ? -11.031 25.797 -7.422 1 97.81 120 GLU A CA 1
ATOM 948 C C . GLU A 1 120 ? -10.359 24.562 -6.852 1 97.81 120 GLU A C 1
ATOM 950 O O . GLU A 1 120 ? -9.258 24.188 -7.277 1 97.81 120 GLU A O 1
ATOM 955 N N . ALA A 1 121 ? -10.961 23.953 -5.875 1 98.06 121 ALA A N 1
ATOM 956 C CA . ALA A 1 121 ? -10.406 22.766 -5.215 1 98.06 121 ALA A CA 1
ATOM 957 C C . ALA A 1 121 ? -10.227 21.625 -6.199 1 98.06 121 ALA A C 1
ATOM 959 O O . ALA A 1 121 ? -9.18 20.969 -6.223 1 98.06 121 ALA A O 1
ATOM 960 N N . LEU A 1 122 ? -11.234 21.422 -7.031 1 98.25 122 LEU A N 1
ATOM 961 C CA . LEU A 1 122 ? -11.156 20.344 -8.016 1 98.25 122 LEU A CA 1
ATOM 962 C C . LEU A 1 122 ? -10.07 20.625 -9.039 1 98.25 122 LEU A C 1
ATOM 964 O O . LEU A 1 122 ? -9.352 19.719 -9.453 1 98.25 122 LEU A O 1
ATOM 968 N N . ASP A 1 123 ? -9.93 21.844 -9.391 1 97.44 123 ASP A N 1
ATOM 969 C CA . ASP A 1 123 ? -8.883 22.234 -10.328 1 97.44 123 ASP A CA 1
ATOM 970 C C . ASP A 1 123 ? -7.496 21.984 -9.734 1 97.44 123 ASP A C 1
ATOM 972 O O . ASP A 1 123 ? -6.609 21.453 -10.414 1 97.44 123 ASP A O 1
ATOM 976 N N . ARG A 1 124 ? -7.32 22.266 -8.539 1 95.12 124 ARG A N 1
ATOM 977 C CA . ARG A 1 124 ? -6.039 22.156 -7.855 1 95.12 124 ARG A CA 1
ATOM 978 C C . ARG A 1 124 ? -5.574 20.703 -7.793 1 95.12 124 ARG A C 1
ATOM 980 O O . ARG A 1 124 ? -4.375 20.422 -7.812 1 95.12 124 ARG A O 1
ATOM 987 N N . VAL A 1 125 ? -6.555 19.828 -7.711 1 96.19 125 VAL A N 1
ATOM 988 C CA . VAL A 1 125 ? -6.172 18.422 -7.57 1 96.19 125 VAL A CA 1
ATOM 989 C C . VAL A 1 125 ? -6.281 17.719 -8.922 1 96.19 125 VAL A C 1
ATOM 991 O O . VAL A 1 125 ? -6.184 16.484 -9 1 96.19 125 VAL A O 1
ATOM 994 N N . GLY A 1 126 ? -6.555 18.422 -9.977 1 94.69 126 GLY A N 1
ATOM 995 C CA . GLY A 1 126 ? -6.609 17.875 -11.32 1 94.69 126 GLY A CA 1
ATOM 996 C C . GLY A 1 126 ? -7.871 17.078 -11.594 1 94.69 126 GLY A C 1
ATOM 997 O O . GLY A 1 126 ? -7.84 16.078 -12.305 1 94.69 126 GLY A O 1
ATOM 998 N N . MET A 1 127 ? -8.992 17.484 -10.977 1 96.88 127 MET A N 1
ATOM 999 C CA . MET A 1 127 ? -10.234 16.734 -11.117 1 96.88 127 MET A CA 1
ATOM 1000 C C . MET A 1 127 ? -11.328 17.594 -11.727 1 96.88 127 MET A C 1
ATOM 1002 O O . MET A 1 127 ? -12.516 17.312 -11.539 1 96.88 127 MET A O 1
ATOM 1006 N N . SER A 1 128 ? -10.883 18.672 -12.406 1 97.44 128 SER A N 1
ATOM 1007 C CA . SER A 1 128 ? -11.867 19.438 -13.164 1 97.44 128 SER A CA 1
ATOM 1008 C C . SER A 1 128 ? -12.594 18.547 -14.172 1 97.44 128 SER A C 1
ATOM 1010 O O . SER A 1 128 ? -11.977 17.719 -14.836 1 97.44 128 SER A O 1
ATOM 1012 N N . GLY A 1 129 ? -13.922 18.688 -14.281 1 96.81 129 GLY A N 1
ATOM 1013 C CA . GLY A 1 129 ? -14.695 17.906 -15.227 1 96.81 129 GLY A CA 1
ATOM 1014 C C . GLY A 1 129 ? -15.367 16.703 -14.586 1 96.81 129 GLY A C 1
ATOM 1015 O O . GLY A 1 129 ? -16.203 16.047 -15.219 1 96.81 129 GLY A O 1
ATOM 1016 N N . PHE A 1 130 ? -15.109 16.453 -13.32 1 97.19 130 PHE A N 1
ATOM 1017 C CA . PHE A 1 130 ? -15.656 15.281 -12.656 1 97.19 130 PHE A CA 1
ATOM 1018 C C . PHE A 1 130 ? -16.781 15.672 -11.711 1 97.19 130 PHE A C 1
ATOM 1020 O O . PHE A 1 130 ? -17.266 14.844 -10.938 1 97.19 130 PHE A O 1
ATOM 1027 N N . GLU A 1 131 ? -17.219 16.875 -11.805 1 97.56 131 GLU A N 1
ATOM 1028 C CA . GLU A 1 131 ? -18.141 17.438 -10.836 1 97.56 131 GLU A CA 1
ATOM 1029 C C . GLU A 1 131 ? -19.391 16.578 -10.688 1 97.56 131 GLU A C 1
ATOM 1031 O O . GLU A 1 131 ? -19.844 16.297 -9.578 1 97.56 131 GLU A O 1
ATOM 1036 N N . LYS A 1 132 ? -19.891 16.078 -11.742 1 97.31 132 LYS A N 1
ATOM 1037 C CA . LYS A 1 132 ? -21.172 15.375 -11.734 1 97.31 132 LYS A CA 1
ATOM 1038 C C . LYS A 1 132 ? -20.969 13.867 -11.672 1 97.31 132 LYS A C 1
ATOM 1040 O O . LYS A 1 132 ? -21.938 13.109 -11.617 1 97.31 132 LYS A O 1
ATOM 1045 N N . THR A 1 133 ? -19.797 13.469 -11.562 1 96.81 133 THR A N 1
ATOM 1046 C CA . THR A 1 133 ? -19.484 12.039 -11.531 1 96.81 133 THR A CA 1
ATOM 1047 C C . THR A 1 133 ? -19.797 11.445 -10.164 1 96.81 133 THR A C 1
ATOM 1049 O O . THR A 1 133 ? -19.547 12.078 -9.133 1 96.81 133 THR A O 1
ATOM 1052 N N . ALA A 1 134 ? -20.297 10.234 -10.203 1 95.81 134 ALA A N 1
ATOM 1053 C CA . ALA A 1 134 ? -20.484 9.492 -8.961 1 95.81 134 ALA A CA 1
ATOM 1054 C C . ALA A 1 134 ? -19.156 8.953 -8.438 1 95.81 134 ALA A C 1
ATOM 1056 O O . ALA A 1 134 ? -18.344 8.414 -9.211 1 95.81 134 ALA A O 1
ATOM 1057 N N . PRO A 1 135 ? -18.906 9.016 -7.156 1 93.94 135 PRO A N 1
ATOM 1058 C CA . PRO A 1 135 ? -17.625 8.602 -6.594 1 93.94 135 PRO A CA 1
ATOM 1059 C C . PRO A 1 135 ? -17.281 7.141 -6.898 1 93.94 135 PRO A C 1
ATOM 1061 O O . PRO A 1 135 ? -16.125 6.801 -7.098 1 93.94 135 PRO A O 1
ATOM 1064 N N . HIS A 1 136 ? -18.266 6.301 -6.93 1 88.56 136 HIS A N 1
ATOM 1065 C CA . HIS A 1 136 ? -18.016 4.883 -7.152 1 88.56 136 HIS A CA 1
ATOM 1066 C C . HIS A 1 136 ? -17.516 4.629 -8.57 1 88.56 136 HIS A C 1
ATOM 1068 O O . HIS A 1 136 ? -17.047 3.531 -8.883 1 88.56 136 HIS A O 1
ATOM 1074 N N . HIS A 1 137 ? -17.531 5.629 -9.469 1 89.69 137 HIS A N 1
ATOM 1075 C CA . HIS A 1 137 ? -17.016 5.52 -10.828 1 89.69 137 HIS A CA 1
ATOM 1076 C C . HIS A 1 137 ? -15.562 5.98 -10.906 1 89.69 137 HIS A C 1
ATOM 1078 O O . HIS A 1 137 ? -14.922 5.863 -11.953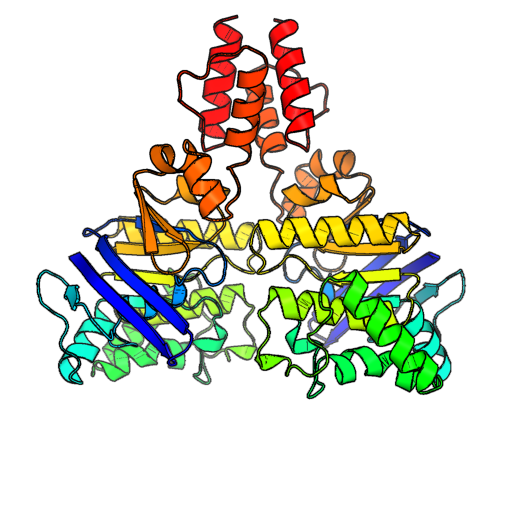 1 89.69 137 HIS A O 1
ATOM 1084 N N . LEU A 1 138 ? -15.07 6.477 -9.836 1 90.12 138 LEU A N 1
ATOM 1085 C CA . LEU A 1 138 ? -13.703 6.984 -9.789 1 90.12 138 LEU A CA 1
ATOM 1086 C C . LEU A 1 138 ? -12.727 5.879 -9.414 1 90.12 138 LEU A C 1
ATOM 1088 O O . LEU A 1 138 ? -13.078 4.953 -8.68 1 90.12 138 LEU A O 1
A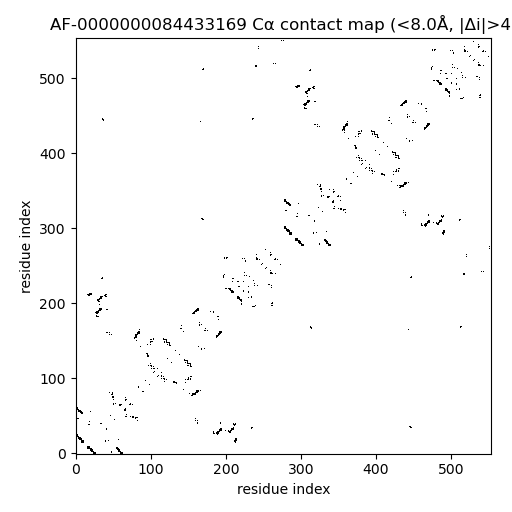TOM 1092 N N . SER A 1 139 ? -11.461 5.965 -9.953 1 82.75 139 SER A N 1
ATOM 1093 C CA . SER A 1 139 ? -10.383 5.102 -9.484 1 82.75 139 SER A CA 1
ATOM 1094 C C . SER A 1 139 ? -9.977 5.457 -8.055 1 82.75 139 SER A C 1
ATOM 1096 O O . SER A 1 139 ? -10.359 6.504 -7.539 1 82.75 139 SER A O 1
ATOM 1098 N N . GLY A 1 140 ? -9.266 4.582 -7.398 1 83.12 140 GLY A N 1
ATOM 1099 C CA . GLY A 1 140 ? -8.766 4.852 -6.062 1 83.12 140 GLY A CA 1
ATOM 1100 C C . GLY A 1 140 ? -7.965 6.137 -5.973 1 83.12 140 GLY A C 1
ATOM 1101 O O . GLY A 1 140 ? -8.125 6.91 -5.027 1 83.12 140 GLY A O 1
ATOM 1102 N N . GLY A 1 141 ? -7.07 6.375 -6.965 1 86.19 141 GLY A N 1
ATOM 1103 C CA . GLY A 1 141 ? -6.285 7.598 -6.996 1 86.19 141 GLY A CA 1
ATOM 1104 C C . GLY A 1 141 ? -7.133 8.844 -7.176 1 86.19 141 GLY A C 1
ATOM 1105 O O . GLY A 1 141 ? -6.863 9.883 -6.559 1 86.19 141 GLY A O 1
ATOM 1106 N N . GLN A 1 142 ? -8.156 8.711 -7.988 1 90.75 142 GLN A N 1
ATOM 1107 C CA . GLN A 1 142 ? -9.078 9.82 -8.203 1 90.75 142 GLN A CA 1
ATOM 1108 C C . GLN A 1 142 ? -9.875 10.133 -6.938 1 90.75 142 GLN A C 1
ATOM 1110 O O . GLN A 1 142 ? -10.07 11.297 -6.59 1 90.75 142 GLN A O 1
ATOM 1115 N N . LYS A 1 143 ? -10.297 9.086 -6.301 1 93.56 143 LYS A N 1
ATOM 1116 C CA . LYS A 1 143 ? -11.023 9.281 -5.051 1 93.56 143 LYS A CA 1
ATOM 1117 C C . LYS A 1 143 ? -10.156 10.016 -4.023 1 93.56 143 LYS A C 1
ATOM 1119 O O . LYS A 1 143 ? -10.648 10.891 -3.305 1 93.56 143 LYS A O 1
ATOM 1124 N N . LYS A 1 144 ? -8.883 9.703 -3.979 1 93.62 144 LYS A N 1
ATOM 1125 C CA . LYS A 1 144 ? -7.973 10.367 -3.057 1 93.62 144 LYS A CA 1
ATOM 1126 C C . LYS A 1 144 ? -7.848 11.852 -3.381 1 93.62 144 LYS A C 1
ATOM 1128 O O . LYS A 1 144 ? -7.816 12.688 -2.477 1 93.62 144 LYS A O 1
ATOM 1133 N N . ARG A 1 145 ? -7.789 12.148 -4.59 1 95.06 145 ARG A N 1
ATOM 1134 C CA . ARG A 1 145 ? -7.711 13.539 -5.02 1 95.06 145 ARG A CA 1
ATOM 1135 C C . ARG A 1 145 ? -8.984 14.297 -4.652 1 95.06 145 ARG A C 1
ATOM 1137 O O . ARG A 1 145 ? -8.922 15.453 -4.215 1 95.06 145 ARG A O 1
ATOM 1144 N N . VAL A 1 146 ? -10.102 13.617 -4.812 1 97.25 146 VAL A N 1
ATOM 1145 C CA . VAL A 1 146 ? -11.383 14.227 -4.461 1 97.25 146 VAL A CA 1
ATOM 1146 C C . VAL A 1 146 ? -11.445 14.461 -2.955 1 97.25 146 VAL A C 1
ATOM 1148 O O . VAL A 1 146 ? -11.922 15.508 -2.504 1 97.25 146 VAL A O 1
ATOM 1151 N N . ALA A 1 147 ? -10.953 13.477 -2.232 1 97.06 147 ALA A N 1
ATOM 1152 C CA . ALA A 1 147 ? -10.898 13.641 -0.781 1 97.06 147 ALA A CA 1
ATOM 1153 C C . ALA A 1 147 ? -10.07 14.859 -0.392 1 97.06 147 ALA A C 1
ATOM 1155 O O . ALA A 1 147 ? -10.469 15.633 0.482 1 97.06 147 ALA A O 1
ATOM 1156 N N . ILE A 1 148 ? -8.992 15.031 -1.039 1 97.5 148 ILE A N 1
ATOM 1157 C CA . ILE A 1 148 ? -8.117 16.172 -0.776 1 97.5 148 ILE A CA 1
ATOM 1158 C C . ILE A 1 148 ? -8.828 17.469 -1.175 1 97.5 148 ILE A C 1
ATOM 1160 O O . ILE A 1 148 ? -8.773 18.453 -0.448 1 97.5 148 ILE A O 1
ATOM 1164 N N . ALA A 1 149 ? -9.555 17.438 -2.281 1 97.94 149 ALA A N 1
ATOM 1165 C CA . ALA A 1 149 ? -10.312 18.594 -2.738 1 97.94 149 ALA A CA 1
ATOM 1166 C C . ALA A 1 149 ? -11.352 19.016 -1.701 1 97.94 149 ALA A C 1
ATOM 1168 O O . ALA A 1 149 ? -11.555 20.219 -1.466 1 97.94 149 ALA A O 1
ATOM 1169 N N . GLY A 1 150 ? -11.992 18.062 -1.146 1 97.62 150 GLY A N 1
ATOM 1170 C CA . GLY A 1 150 ? -12.969 18.375 -0.11 1 97.62 150 GLY A CA 1
ATOM 1171 C C . GLY A 1 150 ? -12.383 19.156 1.052 1 97.62 150 GLY A C 1
ATOM 1172 O O . GLY A 1 150 ? -13.039 20.031 1.605 1 97.62 150 GLY A O 1
ATOM 1173 N N . ILE A 1 151 ? -11.172 18.828 1.338 1 97.19 151 ILE A N 1
ATOM 1174 C CA . ILE A 1 151 ? -10.484 19.516 2.424 1 97.19 151 ILE A CA 1
ATOM 1175 C C . ILE A 1 151 ? -10.016 20.891 1.949 1 97.19 151 ILE A C 1
ATOM 1177 O O . ILE A 1 151 ? -10.172 21.891 2.66 1 97.19 151 ILE A O 1
ATOM 1181 N N . LEU A 1 152 ? -9.539 21 0.771 1 97.75 152 LEU A N 1
ATOM 1182 C CA . LEU A 1 152 ? -9.023 22.25 0.224 1 97.75 152 LEU A CA 1
ATOM 1183 C C . LEU A 1 152 ? -10.141 23.297 0.088 1 97.75 152 LEU A C 1
ATOM 1185 O O . LEU A 1 152 ? -9.898 24.484 0.238 1 97.75 152 LEU A O 1
ATOM 1189 N N . ALA A 1 153 ? -11.305 22.75 -0.172 1 97.94 153 ALA A N 1
ATOM 1190 C CA . ALA A 1 153 ? -12.445 23.656 -0.34 1 97.94 153 ALA A CA 1
ATOM 1191 C C . ALA A 1 153 ? -12.734 24.422 0.946 1 97.94 153 ALA A C 1
ATOM 1193 O O . ALA A 1 153 ? -13.375 25.469 0.916 1 97.94 153 ALA A O 1
ATOM 1194 N N . MET A 1 154 ? -12.242 23.906 2.008 1 96.81 154 MET A N 1
ATOM 1195 C CA . MET A 1 154 ? -12.453 24.547 3.305 1 96.81 154 MET A CA 1
ATOM 1196 C C . MET A 1 154 ? -11.328 25.531 3.619 1 96.81 154 MET A C 1
ATOM 1198 O O . MET A 1 154 ? -11.352 26.188 4.66 1 96.81 154 MET A O 1
ATOM 1202 N N . LYS A 1 155 ? -10.328 25.562 2.723 1 96.81 155 LYS A N 1
ATOM 1203 C CA . LYS A 1 155 ? -9.172 26.438 2.867 1 96.81 155 LYS A CA 1
ATOM 1204 C C . LYS A 1 155 ? -8.477 26.219 4.211 1 96.81 155 LYS A C 1
ATOM 1206 O O . LYS A 1 155 ? -8.312 27.156 4.988 1 96.81 155 LYS A O 1
ATOM 1211 N N . PRO A 1 156 ? -8.008 25.016 4.41 1 97.44 156 PRO A N 1
ATOM 1212 C CA . PRO A 1 156 ? -7.359 24.672 5.676 1 97.44 156 PRO A CA 1
ATOM 1213 C C . PRO A 1 156 ? -6 25.344 5.848 1 97.44 156 PRO A C 1
ATOM 1215 O O . PRO A 1 156 ? -5.387 25.766 4.859 1 97.44 156 PRO A O 1
ATOM 1218 N N . GLU A 1 157 ? -5.594 25.484 7.117 1 97.75 157 GLU A N 1
ATOM 1219 C CA . GLU A 1 157 ? -4.234 25.938 7.414 1 97.75 157 GLU A CA 1
ATOM 1220 C C . GLU A 1 157 ? -3.303 24.75 7.645 1 97.75 157 GLU A C 1
ATOM 1222 O O . GLU A 1 157 ? -2.092 24.859 7.445 1 97.75 157 GLU A O 1
ATOM 1227 N N . ILE A 1 158 ? -3.928 23.672 8.055 1 98 158 ILE A N 1
ATOM 1228 C CA . ILE A 1 158 ? -3.193 22.453 8.328 1 98 158 ILE A CA 1
ATOM 1229 C C . ILE A 1 158 ? -3.902 21.266 7.668 1 98 158 ILE A C 1
ATOM 1231 O O . ILE A 1 158 ? -5.129 21.156 7.734 1 98 158 ILE A O 1
ATOM 1235 N N . MET A 1 159 ? -3.148 20.438 7.023 1 98.06 159 MET A N 1
ATOM 1236 C CA . MET A 1 159 ? -3.674 19.203 6.48 1 98.06 159 MET A CA 1
ATOM 1237 C C . MET A 1 159 ? -2.984 18 7.113 1 98.06 159 MET A C 1
ATOM 1239 O O . MET A 1 159 ? -1.754 17.938 7.188 1 98.06 159 MET A O 1
ATOM 1243 N N . VAL A 1 160 ? -3.781 17.094 7.586 1 97.81 160 VAL A N 1
ATOM 1244 C CA . VAL A 1 160 ? -3.326 15.828 8.148 1 97.81 160 VAL A CA 1
ATOM 1245 C C . VAL A 1 160 ? -3.725 14.68 7.223 1 97.81 160 VAL A C 1
ATOM 1247 O O . VAL A 1 160 ? -4.914 14.445 6.984 1 97.81 160 VAL A O 1
ATOM 1250 N N . LEU A 1 161 ? -2.725 13.984 6.703 1 97.5 161 LEU A N 1
ATOM 1251 C CA . LEU A 1 161 ? -2.998 12.922 5.746 1 97.5 161 LEU A CA 1
ATOM 1252 C C . LEU A 1 161 ? -2.535 11.57 6.289 1 97.5 161 LEU A C 1
ATOM 1254 O O . LEU A 1 161 ? -1.344 11.375 6.539 1 97.5 161 LEU A O 1
ATOM 1258 N N . ASP A 1 162 ? -3.434 10.695 6.438 1 95.75 162 ASP A N 1
ATOM 1259 C CA . ASP A 1 162 ? -3.143 9.367 6.965 1 95.75 162 ASP A CA 1
ATOM 1260 C C . ASP A 1 162 ? -2.818 8.391 5.84 1 95.75 162 ASP A C 1
ATOM 1262 O O . ASP A 1 162 ? -3.723 7.871 5.184 1 95.75 162 ASP A O 1
ATOM 1266 N N . GLU A 1 163 ? -1.589 8.086 5.629 1 93.25 163 GLU A N 1
ATOM 1267 C CA . GLU A 1 163 ? -1.082 7.176 4.605 1 93.25 163 GLU A CA 1
ATOM 1268 C C . GLU A 1 163 ? -1.645 7.527 3.23 1 93.25 163 GLU A C 1
ATOM 1270 O O . GLU A 1 163 ? -2.205 6.664 2.549 1 93.25 163 GLU A O 1
ATOM 1275 N N . PRO A 1 164 ? -1.338 8.688 2.781 1 94.06 164 PRO A N 1
ATOM 1276 C CA . PRO A 1 164 ? -2.008 9.172 1.572 1 94.06 164 PRO A CA 1
ATOM 1277 C C . PRO A 1 164 ? -1.548 8.445 0.309 1 94.06 164 PRO A C 1
ATOM 1279 O O . PRO A 1 164 ? -2.24 8.477 -0.71 1 94.06 164 PRO A O 1
ATOM 1282 N N . THR A 1 165 ? -0.436 7.785 0.356 1 91.94 165 THR A N 1
ATOM 1283 C CA . THR A 1 165 ? 0.09 7.172 -0.858 1 91.94 165 THR A CA 1
ATOM 1284 C C . THR A 1 165 ? -0.274 5.691 -0.916 1 91.94 165 THR A C 1
ATOM 1286 O O . THR A 1 165 ? 0.022 5.012 -1.9 1 91.94 165 THR A O 1
ATOM 1289 N N . ALA A 1 166 ? -0.884 5.191 0.111 1 86.12 166 ALA A N 1
ATOM 1290 C CA . ALA A 1 166 ? -1.256 3.779 0.152 1 86.12 166 ALA A CA 1
ATOM 1291 C C . ALA A 1 166 ? -2.145 3.412 -1.032 1 86.12 166 ALA A C 1
ATOM 1293 O O . ALA A 1 166 ? -3.109 4.117 -1.335 1 86.12 166 ALA A O 1
ATOM 1294 N N . GLY A 1 167 ? -1.767 2.336 -1.709 1 80.12 167 GLY A N 1
ATOM 1295 C CA . GLY A 1 167 ? -2.598 1.811 -2.779 1 80.12 167 GLY A CA 1
ATOM 1296 C C . GLY A 1 167 ? -2.355 2.492 -4.113 1 80.12 167 GLY A C 1
ATOM 1297 O O . GLY A 1 167 ? -2.947 2.113 -5.125 1 80.12 167 GLY A O 1
ATOM 1298 N N . LEU A 1 168 ? -1.519 3.471 -4.117 1 87.25 168 LEU A N 1
ATOM 1299 C CA . LEU A 1 168 ? -1.235 4.191 -5.355 1 87.25 168 LEU A CA 1
ATOM 1300 C C . LEU A 1 168 ? -0.081 3.539 -6.109 1 87.25 168 LEU A C 1
ATOM 1302 O O . LEU A 1 168 ? 0.829 2.977 -5.496 1 87.25 168 LEU A O 1
ATOM 1306 N N . ASP A 1 169 ? -0.191 3.65 -7.449 1 87.5 169 ASP A N 1
ATOM 1307 C CA . ASP A 1 169 ? 0.962 3.256 -8.25 1 87.5 169 ASP A CA 1
ATOM 1308 C C . ASP A 1 169 ? 2.033 4.344 -8.25 1 87.5 169 ASP A C 1
ATOM 1310 O O . ASP A 1 169 ? 1.824 5.426 -7.695 1 87.5 169 ASP A O 1
ATOM 1314 N N . PRO A 1 170 ? 3.193 4.078 -8.836 1 88.62 170 PRO A N 1
ATOM 1315 C CA . PRO A 1 170 ? 4.32 5.012 -8.742 1 88.62 170 PRO A CA 1
ATOM 1316 C C . PRO A 1 170 ? 3.992 6.395 -9.297 1 88.62 170 PRO A C 1
ATOM 1318 O O . PRO A 1 170 ? 4.359 7.406 -8.695 1 88.62 170 PRO A O 1
ATOM 1321 N N . GLN A 1 171 ? 3.332 6.41 -10.344 1 88.44 171 GLN A N 1
ATOM 1322 C CA . GLN A 1 171 ? 2.975 7.707 -10.914 1 88.44 171 GLN A CA 1
ATOM 1323 C C . GLN A 1 171 ? 2 8.453 -10.008 1 88.44 171 GLN A C 1
ATOM 1325 O O . GLN A 1 171 ? 2.113 9.664 -9.828 1 88.44 171 GLN A O 1
ATOM 1330 N N . GLY A 1 172 ? 1.06 7.75 -9.469 1 89.56 172 GLY A N 1
ATOM 1331 C CA . GLY A 1 172 ? 0.138 8.344 -8.516 1 89.56 172 GLY A CA 1
ATOM 1332 C C . GLY A 1 172 ? 0.83 8.898 -7.285 1 89.56 172 GLY A C 1
ATOM 1333 O O . GLY A 1 172 ? 0.476 9.984 -6.809 1 89.56 172 GLY A O 1
ATOM 1334 N N . VAL A 1 173 ? 1.789 8.195 -6.84 1 92 173 VAL A N 1
ATOM 1335 C CA . VAL A 1 173 ? 2.564 8.633 -5.68 1 92 173 VAL A CA 1
ATOM 1336 C C . VAL A 1 173 ? 3.305 9.93 -6.016 1 92 173 VAL A C 1
ATOM 1338 O O . VAL A 1 173 ? 3.225 10.906 -5.27 1 92 173 VAL A O 1
ATOM 1341 N N . THR A 1 174 ? 3.961 9.906 -7.125 1 91.31 174 THR A N 1
ATOM 1342 C CA . THR A 1 174 ? 4.727 11.07 -7.559 1 91.31 174 THR A CA 1
ATOM 1343 C C . THR A 1 174 ? 3.828 12.289 -7.691 1 91.31 174 THR A C 1
ATOM 1345 O O . THR A 1 174 ? 4.156 13.367 -7.191 1 91.31 174 THR A O 1
ATOM 1348 N N . ASN A 1 175 ? 2.719 12.094 -8.281 1 92.19 175 ASN A N 1
ATOM 1349 C CA . ASN A 1 175 ? 1.777 13.188 -8.492 1 92.19 175 ASN A CA 1
ATOM 1350 C C . ASN A 1 175 ? 1.241 13.727 -7.172 1 92.19 175 ASN A C 1
ATOM 1352 O O . ASN A 1 175 ? 1.122 14.938 -6.992 1 92.19 175 ASN A O 1
ATOM 1356 N N . LEU A 1 176 ? 0.927 12.859 -6.316 1 93.94 176 LEU A N 1
ATOM 1357 C CA . LEU A 1 176 ? 0.376 13.273 -5.031 1 93.94 176 LEU A CA 1
ATOM 1358 C C . LEU A 1 176 ? 1.422 14.016 -4.207 1 93.94 176 LEU A C 1
ATOM 1360 O O . LEU A 1 176 ? 1.124 15.055 -3.605 1 93.94 176 LEU A O 1
ATOM 1364 N N . VAL A 1 177 ? 2.615 13.531 -4.191 1 95.12 177 VAL A N 1
ATOM 1365 C CA . VAL A 1 177 ? 3.689 14.164 -3.434 1 95.12 177 VAL A CA 1
ATOM 1366 C C . VAL A 1 177 ? 3.967 15.555 -3.998 1 95.12 177 VAL A C 1
ATOM 1368 O O . VAL A 1 177 ? 4.137 16.516 -3.244 1 95.12 177 VAL A O 1
ATOM 1371 N N . LYS A 1 178 ? 3.955 15.617 -5.285 1 95.31 178 LYS A N 1
ATOM 1372 C CA . LYS A 1 178 ? 4.137 16.906 -5.93 1 95.31 178 LYS A CA 1
ATOM 1373 C C . LYS A 1 178 ? 3.039 17.891 -5.52 1 95.31 178 LYS A C 1
ATOM 1375 O O . LYS A 1 178 ? 3.322 19.047 -5.188 1 95.31 178 LYS A O 1
ATOM 1380 N N . LEU A 1 179 ? 1.884 17.406 -5.539 1 95.12 179 LEU A N 1
ATOM 1381 C CA . LEU A 1 179 ? 0.744 18.219 -5.129 1 95.12 179 LEU A CA 1
ATOM 1382 C C . LEU A 1 179 ? 0.907 18.703 -3.693 1 95.12 179 LEU A C 1
ATOM 1384 O O . LEU A 1 179 ? 0.738 19.891 -3.408 1 95.12 179 LEU A O 1
ATOM 1388 N N . LEU A 1 180 ? 1.246 17.859 -2.816 1 96.69 180 LEU A N 1
ATOM 1389 C CA . LEU A 1 180 ? 1.385 18.203 -1.405 1 96.69 180 LEU A CA 1
ATOM 1390 C C . LEU A 1 180 ? 2.518 19.188 -1.197 1 96.69 180 LEU A C 1
ATOM 1392 O O . LEU A 1 180 ? 2.404 20.109 -0.374 1 96.69 180 LEU A O 1
ATOM 1396 N N . LYS A 1 181 ? 3.584 19.062 -1.961 1 97.19 181 LYS A N 1
ATOM 1397 C CA . LYS A 1 181 ? 4.691 20.016 -1.885 1 97.19 181 LYS A CA 1
ATOM 1398 C C . LYS A 1 181 ? 4.262 21.391 -2.35 1 97.19 181 LYS A C 1
ATOM 1400 O O . LYS A 1 181 ? 4.625 22.406 -1.737 1 97.19 181 LYS A O 1
ATOM 1405 N N . GLU A 1 182 ? 3.512 21.391 -3.391 1 96.75 182 GLU A N 1
ATOM 1406 C CA . GLU A 1 182 ? 2.996 22.656 -3.895 1 96.75 182 GLU A CA 1
ATOM 1407 C C . GLU A 1 182 ? 2.102 23.344 -2.861 1 96.75 182 GLU A C 1
ATOM 1409 O O . GLU A 1 182 ? 2.217 24.547 -2.631 1 96.75 182 GLU A O 1
ATOM 1414 N N . LEU A 1 183 ? 1.257 22.609 -2.295 1 96.94 183 LEU A N 1
ATOM 1415 C CA . LEU A 1 183 ? 0.368 23.141 -1.268 1 96.94 183 LEU A CA 1
ATOM 1416 C C . LEU A 1 183 ? 1.164 23.641 -0.069 1 96.94 183 LEU A C 1
ATOM 1418 O O . LEU A 1 183 ? 0.854 24.703 0.485 1 96.94 183 LEU A O 1
ATOM 1422 N N . ASN A 1 184 ? 2.145 22.906 0.303 1 98 184 ASN A N 1
ATOM 1423 C CA . ASN A 1 184 ? 3.012 23.328 1.396 1 98 184 ASN A CA 1
ATOM 1424 C C . ASN A 1 184 ? 3.75 24.625 1.054 1 98 184 ASN A C 1
ATOM 1426 O O . ASN A 1 184 ? 3.873 25.516 1.896 1 98 184 ASN A O 1
ATOM 1430 N N . ASP A 1 185 ? 4.227 24.719 -0.147 1 97.19 185 ASP A N 1
ATOM 1431 C CA . ASP A 1 185 ? 4.926 25.922 -0.611 1 97.19 185 ASP A CA 1
ATOM 1432 C C . ASP A 1 185 ? 4.016 27.141 -0.549 1 97.19 185 ASP A C 1
ATOM 1434 O O . ASP A 1 185 ? 4.496 28.266 -0.403 1 97.19 185 ASP A O 1
ATOM 1438 N N . GLU A 1 186 ? 2.773 26.859 -0.579 1 96.5 186 GLU A N 1
ATOM 1439 C CA . GLU A 1 186 ? 1.796 27.938 -0.507 1 96.5 186 GLU A CA 1
ATOM 1440 C C . GLU A 1 186 ? 1.509 28.328 0.94 1 96.5 186 GLU A C 1
ATOM 1442 O O . GLU A 1 186 ? 0.788 29.297 1.197 1 96.5 186 GLU A O 1
ATOM 1447 N N . GLY A 1 187 ? 2 27.547 1.844 1 96.75 187 GLY A N 1
ATOM 1448 C CA . GLY A 1 187 ? 1.907 27.969 3.234 1 96.75 187 GLY A CA 1
ATOM 1449 C C . GLY A 1 187 ? 1.116 27 4.094 1 96.75 187 GLY A C 1
ATOM 1450 O O . GLY A 1 187 ? 1.049 27.156 5.316 1 96.75 187 GLY A O 1
ATOM 1451 N N . ILE A 1 188 ? 0.519 26.016 3.5 1 97.5 188 ILE A N 1
ATOM 1452 C CA . ILE A 1 188 ? -0.271 25.047 4.258 1 97.5 188 ILE A CA 1
ATOM 1453 C C . ILE A 1 188 ? 0.656 24.109 5.035 1 97.5 188 ILE A C 1
ATOM 1455 O O . ILE A 1 188 ? 1.634 23.609 4.484 1 97.5 188 ILE A O 1
ATOM 1459 N N . THR A 1 189 ? 0.386 23.969 6.328 1 98.12 189 THR A N 1
ATOM 1460 C CA . THR A 1 189 ? 1.093 23 7.148 1 98.12 189 THR A CA 1
ATOM 1461 C C . THR A 1 189 ? 0.6 21.578 6.852 1 98.12 189 THR A C 1
ATOM 1463 O O . THR A 1 189 ? -0.605 21.359 6.727 1 98.12 189 THR A O 1
ATOM 1466 N N . ILE A 1 190 ? 1.563 20.609 6.699 1 98.31 190 ILE A N 1
ATOM 1467 C CA . ILE A 1 190 ? 1.141 19.266 6.285 1 98.31 190 ILE A CA 1
ATOM 1468 C C . ILE A 1 190 ? 1.757 18.219 7.211 1 98.31 190 ILE A C 1
ATOM 1470 O O . ILE A 1 190 ? 2.959 18.25 7.484 1 98.31 190 ILE A O 1
ATOM 1474 N N . VAL A 1 191 ? 0.932 17.359 7.703 1 98.19 191 VAL A N 1
ATOM 1475 C CA . VAL A 1 191 ? 1.339 16.203 8.5 1 98.19 191 VAL A CA 1
ATOM 1476 C C . VAL A 1 191 ? 0.954 14.914 7.777 1 98.19 191 VAL A C 1
ATOM 1478 O O . VAL A 1 191 ? -0.219 14.695 7.465 1 98.19 191 VAL A O 1
ATOM 1481 N N . ILE A 1 192 ? 1.976 14.086 7.527 1 98 192 ILE A N 1
ATOM 1482 C CA . ILE A 1 192 ? 1.729 12.859 6.785 1 98 192 ILE A CA 1
ATOM 1483 C C . ILE A 1 192 ? 2.135 11.656 7.633 1 98 192 ILE A C 1
ATOM 1485 O O . ILE A 1 192 ? 3.264 11.586 8.125 1 98 192 ILE A O 1
ATOM 1489 N N . SER A 1 193 ? 1.216 10.797 7.852 1 96.81 193 SER A N 1
ATOM 1490 C CA . SER A 1 193 ? 1.614 9.516 8.422 1 96.81 193 SER A CA 1
ATOM 1491 C C . SER A 1 193 ? 2.012 8.523 7.336 1 96.81 193 SER A C 1
ATOM 1493 O O . SER A 1 193 ? 1.417 8.508 6.254 1 96.81 193 SER A O 1
ATOM 1495 N N . THR A 1 194 ? 3.045 7.77 7.57 1 93.75 194 THR A N 1
ATOM 1496 C CA . THR A 1 194 ? 3.484 6.773 6.602 1 93.75 194 THR A CA 1
ATOM 1497 C C . THR A 1 194 ? 4.398 5.746 7.258 1 93.75 194 THR A C 1
ATOM 1499 O O . THR A 1 194 ? 4.977 6.008 8.32 1 93.75 194 THR A O 1
ATOM 1502 N N . HIS A 1 195 ? 4.434 4.641 6.676 1 90.62 195 HIS A N 1
ATOM 1503 C CA . HIS A 1 195 ? 5.434 3.648 7.047 1 90.62 195 HIS A CA 1
ATOM 1504 C C . HIS A 1 195 ? 6.465 3.463 5.938 1 90.62 195 HIS A C 1
ATOM 1506 O O . HIS A 1 195 ? 7.375 2.641 6.059 1 90.62 195 HIS A O 1
ATOM 1512 N N . GLU A 1 196 ? 6.355 4.25 4.855 1 89.19 196 GLU A N 1
ATOM 1513 C CA . GLU A 1 196 ? 7.266 4.176 3.715 1 89.19 196 GLU A CA 1
ATOM 1514 C C . GLU A 1 196 ? 8.445 5.121 3.889 1 89.19 196 GLU A C 1
ATOM 1516 O O . GLU A 1 196 ? 8.406 6.27 3.438 1 89.19 196 GLU A O 1
ATOM 1521 N N . VAL A 1 197 ? 9.492 4.582 4.223 1 91.88 197 VAL A N 1
ATOM 1522 C CA . VAL A 1 197 ? 10.609 5.391 4.699 1 91.88 197 VAL A CA 1
ATOM 1523 C C . VAL A 1 197 ? 11.352 5.996 3.508 1 91.88 197 VAL A C 1
ATOM 1525 O O . VAL A 1 197 ? 11.938 7.074 3.615 1 91.88 197 VAL A O 1
ATOM 1528 N N . ASP A 1 198 ? 11.305 5.375 2.342 1 92.25 198 ASP A N 1
ATOM 1529 C CA . ASP A 1 198 ? 12.109 5.816 1.202 1 92.25 198 ASP A CA 1
ATOM 1530 C C . ASP A 1 198 ? 11.555 7.109 0.61 1 92.25 198 ASP A C 1
ATOM 1532 O O . ASP A 1 198 ? 12.258 7.824 -0.104 1 92.25 198 ASP A O 1
ATOM 1536 N N . LEU A 1 199 ? 10.32 7.398 0.931 1 90.75 199 LEU A N 1
ATOM 1537 C CA . LEU A 1 199 ? 9.656 8.57 0.369 1 90.75 199 LEU A CA 1
ATOM 1538 C C . LEU A 1 199 ? 9.844 9.789 1.273 1 90.75 199 LEU A C 1
ATOM 1540 O O . LEU A 1 199 ? 9.773 10.93 0.81 1 90.75 199 LEU A O 1
ATOM 1544 N N . VAL A 1 200 ? 10.125 9.57 2.516 1 95 200 VAL A N 1
ATOM 1545 C CA . VAL A 1 200 ? 10.031 10.578 3.57 1 95 200 VAL A CA 1
ATOM 1546 C C . VAL A 1 200 ? 11.055 11.68 3.334 1 95 200 VAL A C 1
ATOM 1548 O O . VAL A 1 200 ? 10.727 12.867 3.4 1 95 200 VAL A O 1
ATOM 1551 N N . PRO A 1 201 ? 12.273 11.328 2.918 1 93.81 201 PRO A N 1
ATOM 1552 C CA . PRO A 1 201 ? 13.289 12.375 2.742 1 93.81 201 PRO A CA 1
ATOM 1553 C C . PRO A 1 201 ? 12.953 13.336 1.606 1 93.81 201 PRO A C 1
ATOM 1555 O O . PRO A 1 201 ? 13.516 14.43 1.531 1 93.81 201 PRO A O 1
ATOM 1558 N N . ASP A 1 202 ? 12.078 12.969 0.777 1 91 202 ASP A N 1
ATOM 1559 C CA . ASP A 1 202 ? 11.75 13.781 -0.39 1 91 202 ASP A CA 1
ATOM 1560 C C . ASP A 1 202 ? 10.852 14.953 -0.007 1 91 202 ASP A C 1
ATOM 1562 O O . ASP A 1 202 ? 10.75 15.93 -0.746 1 91 202 ASP A O 1
ATOM 1566 N N . TYR A 1 203 ? 10.195 14.859 1.159 1 93.5 203 TYR A N 1
ATOM 1567 C CA . TYR A 1 203 ? 9.227 15.922 1.388 1 93.5 203 TYR A CA 1
ATOM 1568 C C . TYR A 1 203 ? 9.273 16.406 2.83 1 93.5 203 TYR A C 1
ATOM 1570 O O . TYR A 1 203 ? 8.938 17.562 3.115 1 93.5 203 TYR A O 1
ATOM 1578 N N . ALA A 1 204 ? 9.68 15.594 3.742 1 96.19 204 ALA A N 1
ATOM 1579 C CA . ALA A 1 204 ? 9.539 15.953 5.148 1 96.19 204 ALA A CA 1
ATOM 1580 C C . ALA A 1 204 ? 10.828 16.562 5.688 1 96.19 204 ALA A C 1
ATOM 1582 O O . ALA A 1 204 ? 11.922 16.062 5.414 1 96.19 204 ALA A O 1
ATOM 1583 N N . ASN A 1 205 ? 10.68 17.594 6.434 1 95.38 205 ASN A N 1
ATOM 1584 C CA . ASN A 1 205 ? 11.836 18.203 7.074 1 95.38 205 ASN A CA 1
ATOM 1585 C C . ASN A 1 205 ? 11.977 17.766 8.531 1 95.38 205 ASN A C 1
ATOM 1587 O O . ASN A 1 205 ? 13.016 17.984 9.148 1 95.38 205 ASN A O 1
ATOM 1591 N N . ARG A 1 206 ? 10.992 17.25 8.984 1 97.5 206 ARG A N 1
ATOM 1592 C CA . ARG A 1 206 ? 10.953 16.75 10.352 1 97.5 206 ARG A CA 1
ATOM 1593 C C . ARG A 1 206 ? 10.133 15.461 10.438 1 97.5 206 ARG A C 1
ATOM 1595 O O . ARG A 1 206 ? 9.156 15.297 9.711 1 97.5 206 ARG A O 1
ATOM 1602 N N . VAL A 1 207 ? 10.602 14.578 11.352 1 97.44 207 VAL A N 1
ATOM 1603 C CA . VAL A 1 207 ? 10 13.25 11.469 1 97.44 207 VAL A CA 1
ATOM 1604 C C . VAL A 1 207 ? 9.703 12.945 12.938 1 97.44 207 VAL A C 1
ATOM 1606 O O . VAL A 1 207 ? 10.508 13.266 13.82 1 97.44 207 VAL A O 1
ATOM 1609 N N . PHE A 1 208 ? 8.516 12.406 13.172 1 98.12 208 PHE A N 1
ATOM 1610 C CA . PHE A 1 208 ? 8.133 11.82 14.453 1 98.12 208 PHE A CA 1
ATOM 1611 C C . PHE A 1 208 ? 8 10.312 14.336 1 98.12 208 PHE A C 1
ATOM 1613 O O . PHE A 1 208 ? 7.523 9.797 13.32 1 98.12 208 PHE A O 1
ATOM 1620 N N . VAL A 1 209 ? 8.438 9.594 15.375 1 98 209 VAL A N 1
ATOM 1621 C CA . VAL A 1 209 ? 8.32 8.141 15.367 1 98 209 VAL A CA 1
ATOM 1622 C C . VAL A 1 209 ? 7.422 7.691 16.516 1 98 209 VAL A C 1
ATOM 1624 O O . VAL A 1 209 ? 7.711 7.98 17.688 1 98 209 VAL A O 1
ATOM 1627 N N . LEU A 1 210 ? 6.375 7.02 16.156 1 97.81 210 LEU A N 1
ATOM 1628 C CA . LEU A 1 210 ? 5.391 6.535 17.125 1 97.81 210 LEU A CA 1
ATOM 1629 C C . LEU A 1 210 ? 5.48 5.02 17.281 1 97.81 210 LEU A C 1
ATOM 1631 O O . LEU A 1 210 ? 5.449 4.289 16.281 1 97.81 210 LEU A O 1
ATOM 1635 N N . VAL A 1 211 ? 5.664 4.578 18.531 1 96.56 211 VAL A N 1
ATOM 1636 C CA . VAL A 1 211 ? 5.711 3.154 18.828 1 96.56 211 VAL A CA 1
ATOM 1637 C C . VAL A 1 211 ? 4.797 2.85 20.016 1 96.56 211 VAL A C 1
ATOM 1639 O O . VAL A 1 211 ? 4.969 3.412 21.109 1 96.56 211 VAL A O 1
ATOM 1642 N N . GLY A 1 212 ? 3.824 1.975 19.828 1 93.94 212 GLY A N 1
ATOM 1643 C CA . GLY A 1 212 ? 2.963 1.543 20.922 1 93.94 212 GLY A CA 1
ATOM 1644 C C . GLY A 1 212 ? 2.252 2.691 21.609 1 93.94 212 GLY A C 1
ATOM 1645 O O . GLY A 1 212 ? 2.121 2.701 22.828 1 93.94 212 GLY A O 1
ATOM 1646 N N . GLY A 1 213 ? 1.945 3.705 20.922 1 96.88 213 GLY A N 1
ATOM 1647 C CA . GLY A 1 213 ? 1.191 4.816 21.484 1 96.88 213 GLY A CA 1
ATOM 1648 C C . GLY A 1 213 ? 2.07 5.875 22.125 1 96.88 213 GLY A C 1
ATOM 1649 O O . GLY A 1 213 ? 1.572 6.785 22.781 1 96.88 213 GLY A O 1
ATOM 1650 N N . GLU A 1 214 ? 3.385 5.738 21.938 1 97.69 214 GLU A N 1
ATOM 1651 C CA . GLU A 1 214 ? 4.336 6.695 22.5 1 97.69 214 GLU A CA 1
ATOM 1652 C C . GLU A 1 214 ? 5.25 7.258 21.422 1 97.69 214 GLU A C 1
ATOM 1654 O O . GLU A 1 214 ? 5.676 6.535 20.516 1 97.69 214 GLU A O 1
ATOM 1659 N N . LEU A 1 215 ? 5.492 8.539 21.516 1 97.81 215 LEU A N 1
ATOM 1660 C CA . LEU A 1 215 ? 6.492 9.156 20.641 1 97.81 215 LEU A CA 1
ATOM 1661 C C . LEU A 1 215 ? 7.902 8.883 21.172 1 97.81 215 LEU A C 1
ATOM 1663 O O . LEU A 1 215 ? 8.305 9.43 22.203 1 97.81 215 LEU A O 1
ATOM 1667 N N . ILE A 1 216 ? 8.742 8.227 20.406 1 97.44 216 ILE A N 1
ATOM 1668 C CA . ILE A 1 216 ? 10.016 7.758 20.953 1 97.44 216 ILE A CA 1
ATOM 1669 C C . ILE A 1 216 ? 11.156 8.578 20.359 1 97.44 216 ILE A C 1
ATOM 1671 O O . ILE A 1 216 ? 12.289 8.523 20.859 1 97.44 216 ILE A O 1
ATOM 1675 N N . ALA A 1 217 ? 10.875 9.227 19.297 1 97.31 217 ALA A N 1
ATOM 1676 C CA . ALA A 1 217 ? 11.938 10.016 18.672 1 97.31 217 ALA A CA 1
ATOM 1677 C C . ALA A 1 217 ? 11.359 11.141 17.828 1 97.31 217 ALA A C 1
ATOM 1679 O O . ALA A 1 217 ? 10.219 11.047 17.359 1 97.31 217 ALA A O 1
ATOM 1680 N N . GLU A 1 218 ? 12.109 12.156 17.703 1 97.25 218 GLU A N 1
ATOM 1681 C CA . GLU A 1 218 ? 11.836 13.305 16.828 1 97.25 218 GLU A CA 1
ATOM 1682 C C . GLU A 1 218 ? 13.133 13.898 16.297 1 97.25 218 GLU A C 1
ATOM 1684 O O . GLU A 1 218 ? 14.141 13.961 17 1 97.25 218 GLU A O 1
ATOM 1689 N N . GLY A 1 219 ? 13.109 14.266 15.016 1 96.88 219 GLY A N 1
ATOM 1690 C CA . GLY A 1 219 ? 14.273 14.867 14.406 1 96.88 219 GLY A CA 1
ATOM 1691 C C . GLY A 1 219 ? 14.164 14.977 12.891 1 96.88 219 GLY A C 1
ATOM 1692 O O . GLY A 1 219 ? 13.086 14.797 12.328 1 96.88 219 GLY A O 1
ATOM 1693 N N . THR A 1 220 ? 15.227 15.406 12.273 1 96.12 220 THR A N 1
ATOM 1694 C CA . THR A 1 220 ? 15.273 15.414 10.82 1 96.12 220 THR A CA 1
ATOM 1695 C C . THR A 1 220 ? 15.305 13.984 10.273 1 96.12 220 THR A C 1
ATOM 1697 O O . THR A 1 220 ? 15.609 13.039 11.008 1 96.12 220 THR A O 1
ATOM 1700 N N . PRO A 1 221 ? 14.914 13.859 9 1 94.88 221 PRO A N 1
ATOM 1701 C CA . PRO A 1 221 ? 15.062 12.523 8.406 1 94.88 221 PRO A CA 1
ATOM 1702 C C . PRO A 1 221 ? 16.469 11.953 8.594 1 94.88 221 PRO A C 1
ATOM 1704 O O . PRO A 1 221 ? 16.625 10.781 8.945 1 94.88 221 PRO A O 1
ATOM 1707 N N . LYS A 1 222 ? 17.453 12.75 8.484 1 92.56 222 LYS A N 1
ATOM 1708 C CA . LYS A 1 222 ? 18.844 12.297 8.641 1 92.56 222 LYS A CA 1
ATOM 1709 C C . LYS A 1 222 ? 19.094 11.773 10.047 1 92.56 222 LYS A C 1
ATOM 1711 O O . LYS A 1 222 ? 19.719 10.727 10.227 1 92.56 222 LYS A O 1
ATOM 1716 N N . ASP A 1 223 ? 18.578 12.484 11.016 1 92.62 223 ASP A N 1
ATOM 1717 C CA . ASP A 1 223 ? 18.734 12.094 12.414 1 92.62 223 ASP A CA 1
ATOM 1718 C C . ASP A 1 223 ? 18.062 10.742 12.68 1 92.62 223 ASP A C 1
ATOM 1720 O O . ASP A 1 223 ? 18.672 9.859 13.297 1 92.62 223 ASP A O 1
ATOM 1724 N N . ILE A 1 224 ? 16.906 10.555 12.141 1 93.81 224 ILE A N 1
ATOM 1725 C CA . ILE A 1 224 ? 16.047 9.422 12.492 1 93.81 224 ILE A CA 1
ATOM 1726 C C . ILE A 1 224 ? 16.516 8.18 11.742 1 93.81 224 ILE A C 1
ATOM 1728 O O . ILE A 1 224 ? 16.672 7.105 12.336 1 93.81 224 ILE A O 1
ATOM 1732 N N . PHE A 1 225 ? 16.891 8.32 10.469 1 91.69 225 PHE A N 1
ATOM 1733 C CA . PHE A 1 225 ? 17.172 7.152 9.641 1 91.69 225 PHE A CA 1
ATOM 1734 C C . PHE A 1 225 ? 18.609 6.688 9.836 1 91.69 225 PHE A C 1
ATOM 1736 O O . PHE A 1 225 ? 19 5.645 9.312 1 91.69 225 PHE A O 1
ATOM 1743 N N . SER A 1 226 ? 19.359 7.426 10.617 1 85.69 226 SER A N 1
ATOM 1744 C CA . SER A 1 226 ? 20.703 7.008 10.984 1 85.69 226 SER A CA 1
ATOM 1745 C C . SER A 1 226 ? 20.719 6.227 12.289 1 85.69 226 SER A C 1
ATOM 1747 O O . SER A 1 226 ? 21.766 5.75 12.727 1 85.69 226 SER A O 1
ATOM 1749 N N . ARG A 1 227 ? 19.594 6.117 12.875 1 88.75 227 ARG A N 1
ATOM 1750 C CA . ARG A 1 227 ? 19.484 5.441 14.164 1 88.75 227 ARG A CA 1
ATOM 1751 C C . ARG A 1 227 ? 18.781 4.098 14.016 1 88.75 227 ARG A C 1
ATOM 1753 O O . ARG A 1 227 ? 17.562 4.016 14.156 1 88.75 227 ARG A O 1
ATOM 1760 N N . PRO A 1 228 ? 19.484 3.02 13.875 1 84.12 228 PRO A N 1
ATOM 1761 C CA . PRO A 1 228 ? 18.891 1.698 13.648 1 84.12 228 PRO A CA 1
ATOM 1762 C C . PRO A 1 228 ? 18.016 1.234 14.82 1 84.12 228 PRO A C 1
ATOM 1764 O O . PRO A 1 228 ? 17.047 0.516 14.609 1 84.12 228 PRO A O 1
ATOM 1767 N N . ASP A 1 229 ? 18.391 1.685 16.016 1 90.81 229 ASP A N 1
ATOM 1768 C CA . ASP A 1 229 ? 17.641 1.271 17.188 1 90.81 229 ASP A CA 1
ATOM 1769 C C . ASP A 1 229 ? 16.219 1.801 17.156 1 90.81 229 ASP A C 1
ATOM 1771 O O . ASP A 1 229 ? 15.273 1.083 17.5 1 90.81 229 ASP A O 1
ATOM 1775 N N . ILE A 1 230 ? 16.109 3.018 16.672 1 92.56 230 ILE A N 1
ATOM 1776 C CA . ILE A 1 230 ? 14.797 3.645 16.562 1 92.56 230 ILE A CA 1
ATOM 1777 C C . ILE A 1 230 ? 13.969 2.934 15.5 1 92.56 230 ILE A C 1
ATOM 1779 O O . ILE A 1 230 ? 12.797 2.609 15.727 1 92.56 230 ILE A O 1
ATOM 1783 N N . LEU A 1 231 ? 14.562 2.66 14.383 1 91.56 231 LEU A N 1
ATOM 1784 C CA . LEU A 1 231 ? 13.867 2.02 13.273 1 91.56 231 LEU A CA 1
ATOM 1785 C C . LEU A 1 231 ? 13.438 0.604 13.648 1 91.56 231 LEU A C 1
ATOM 1787 O O . LEU A 1 231 ? 12.328 0.184 13.328 1 91.56 231 LEU A O 1
ATOM 1791 N N . GLU A 1 232 ? 14.281 -0.045 14.32 1 90.5 232 GLU A N 1
ATOM 1792 C CA . GLU A 1 232 ? 13.969 -1.396 14.773 1 90.5 232 GLU A CA 1
ATOM 1793 C C . GLU A 1 232 ? 12.805 -1.389 15.766 1 90.5 232 GLU A C 1
ATOM 1795 O O . GLU A 1 232 ? 11.883 -2.199 15.648 1 90.5 232 GLU A O 1
ATOM 1800 N N . SER A 1 233 ? 12.891 -0.482 16.703 1 93.44 233 SER A N 1
ATOM 1801 C CA . SER A 1 233 ? 11.828 -0.375 17.688 1 93.44 233 SER A CA 1
ATOM 1802 C C . SER A 1 233 ? 10.492 -0.064 17.031 1 93.44 233 SER A C 1
ATOM 1804 O O . SER A 1 233 ? 9.438 -0.497 17.516 1 93.44 233 SER A O 1
ATOM 1806 N N . ALA A 1 234 ? 10.555 0.632 15.961 1 93.62 234 ALA A N 1
ATOM 1807 C CA . ALA A 1 234 ? 9.344 1.058 15.273 1 93.62 234 ALA A CA 1
ATOM 1808 C C . ALA A 1 234 ? 8.938 0.052 14.195 1 93.62 234 ALA A C 1
ATOM 1810 O O . ALA A 1 234 ? 7.934 0.242 13.508 1 93.62 234 ALA A O 1
ATOM 1811 N N . ASN A 1 235 ? 9.734 -0.976 14.062 1 91.94 235 ASN A N 1
ATOM 1812 C CA . ASN A 1 235 ? 9.508 -1.975 13.023 1 91.94 235 ASN A CA 1
ATOM 1813 C C . ASN A 1 235 ? 9.453 -1.338 11.641 1 91.94 235 ASN A C 1
ATOM 1815 O O . ASN A 1 235 ? 8.523 -1.601 10.867 1 91.94 235 ASN A O 1
ATOM 1819 N N . LEU A 1 236 ? 10.312 -0.447 11.43 1 92.38 236 LEU A N 1
ATOM 1820 C CA . LEU A 1 236 ? 10.469 0.214 10.141 1 92.38 236 LEU A CA 1
ATOM 1821 C C . LEU A 1 236 ? 11.703 -0.306 9.406 1 92.38 236 LEU A C 1
ATOM 1823 O O . LEU A 1 236 ? 12.625 -0.832 10.031 1 92.38 236 LEU A O 1
ATOM 1827 N N . LYS A 1 237 ? 11.641 -0.164 8.133 1 90.31 237 LYS A N 1
ATOM 1828 C CA . LYS A 1 237 ? 12.812 -0.503 7.336 1 90.31 237 LYS A CA 1
ATOM 1829 C C . LYS A 1 237 ? 13.781 0.678 7.25 1 90.31 237 LYS A C 1
ATOM 1831 O O . LYS A 1 237 ? 13.406 1.815 7.535 1 90.31 237 LYS A O 1
ATOM 1836 N N . ILE A 1 238 ? 14.961 0.269 6.977 1 90.69 238 ILE A N 1
ATOM 1837 C CA . ILE A 1 238 ? 15.969 1.271 6.637 1 90.69 238 ILE A CA 1
ATOM 1838 C C . ILE A 1 238 ? 15.852 1.633 5.156 1 90.69 238 ILE A C 1
ATOM 1840 O O . ILE A 1 238 ? 15.625 0.762 4.316 1 90.69 238 ILE A O 1
ATOM 1844 N N . PRO A 1 239 ? 15.969 2.947 4.871 1 92.25 239 PRO A N 1
ATOM 1845 C CA . PRO A 1 239 ? 15.977 3.281 3.445 1 92.25 239 PRO A CA 1
ATOM 1846 C C . PRO A 1 239 ? 17 2.463 2.654 1 92.25 239 PRO A C 1
ATOM 1848 O O . PRO A 1 239 ? 18.094 2.199 3.145 1 92.25 239 PRO A O 1
ATOM 1851 N N . ILE A 1 240 ? 16.641 2.158 1.495 1 93.38 240 ILE A N 1
ATOM 1852 C CA . ILE A 1 240 ? 17.391 1.198 0.696 1 93.38 240 ILE A CA 1
ATOM 1853 C C . ILE A 1 240 ? 18.812 1.719 0.47 1 93.38 240 ILE A C 1
ATOM 1855 O O . ILE A 1 240 ? 19.781 0.977 0.628 1 93.38 240 ILE A O 1
ATOM 1859 N N . VAL A 1 241 ? 18.984 2.973 0.156 1 94 241 VAL A N 1
ATOM 1860 C CA . VAL A 1 241 ? 20.312 3.518 -0.112 1 94 241 VAL A CA 1
ATOM 1861 C C . VAL A 1 241 ? 21.109 3.574 1.183 1 94 241 VAL A C 1
ATOM 1863 O O . VAL A 1 241 ? 22.328 3.346 1.176 1 94 241 VAL A O 1
ATOM 1866 N N . THR A 1 242 ? 20.406 3.893 2.248 1 92.75 242 THR A N 1
ATOM 1867 C CA . THR A 1 242 ? 21.078 3.9 3.549 1 92.75 242 THR A CA 1
ATOM 1868 C C . THR A 1 242 ? 21.578 2.508 3.904 1 92.75 242 THR A C 1
ATOM 1870 O O . THR A 1 242 ? 22.719 2.357 4.367 1 92.75 242 THR A O 1
ATOM 1873 N N . GLU A 1 243 ? 20.766 1.562 3.678 1 92.62 243 GLU A N 1
ATOM 1874 C CA . GLU A 1 243 ? 21.156 0.178 3.93 1 92.62 243 GLU A CA 1
ATOM 1875 C C . GLU A 1 243 ? 22.375 -0.212 3.107 1 92.62 243 GLU A C 1
ATOM 1877 O O . GLU A 1 243 ? 23.297 -0.857 3.617 1 92.62 243 GLU A O 1
ATOM 1882 N N . LEU A 1 244 ? 22.375 0.13 1.887 1 94.31 244 LEU A N 1
ATOM 1883 C CA . LEU A 1 244 ? 23.5 -0.145 0.999 1 94.31 244 LEU A CA 1
ATOM 1884 C C . LEU A 1 244 ? 24.797 0.437 1.562 1 94.31 244 LEU A C 1
ATOM 1886 O O . LEU A 1 244 ? 25.812 -0.266 1.668 1 94.31 244 LEU A O 1
ATOM 1890 N N . PHE A 1 245 ? 24.75 1.61 2.045 1 93.62 245 PHE A N 1
ATOM 1891 C CA . PHE A 1 245 ? 25.953 2.293 2.484 1 93.62 245 PHE A CA 1
ATOM 1892 C C . PHE A 1 245 ? 26.359 1.822 3.873 1 93.62 245 PHE A C 1
ATOM 1894 O O . PHE A 1 245 ? 27.547 1.894 4.234 1 93.62 245 PHE A O 1
ATOM 1901 N N . GLN A 1 246 ? 25.422 1.378 4.633 1 91.25 246 GLN A N 1
ATOM 1902 C CA . GLN A 1 246 ? 25.781 0.71 5.879 1 91.25 246 GLN A CA 1
ATOM 1903 C C . GLN A 1 246 ? 26.578 -0.563 5.613 1 91.25 246 GLN A C 1
ATOM 1905 O O . GLN A 1 246 ? 27.562 -0.846 6.305 1 91.25 246 GLN A O 1
ATOM 1910 N N . GLN A 1 247 ? 26.141 -1.279 4.621 1 92.81 247 GLN A N 1
ATOM 1911 C CA . GLN A 1 247 ? 26.844 -2.5 4.262 1 92.81 247 GLN A CA 1
ATOM 1912 C C . GLN A 1 247 ? 28.234 -2.184 3.693 1 92.81 247 GLN A C 1
ATOM 1914 O O . GLN A 1 247 ? 29.188 -2.912 3.943 1 92.81 247 GLN A O 1
ATOM 1919 N N . ILE A 1 248 ? 28.297 -1.167 2.943 1 93.06 248 ILE A N 1
ATOM 1920 C CA . ILE A 1 248 ? 29.562 -0.739 2.379 1 93.06 248 ILE A CA 1
ATOM 1921 C C . ILE A 1 248 ? 30.516 -0.325 3.5 1 93.06 248 ILE A C 1
ATOM 1923 O O . ILE A 1 248 ? 31.719 -0.616 3.447 1 93.06 248 ILE A O 1
ATOM 1927 N N . GLU A 1 249 ? 29.953 0.344 4.488 1 91.69 249 GLU A N 1
ATOM 1928 C CA . GLU A 1 249 ? 30.766 0.728 5.641 1 91.69 249 GLU A CA 1
ATOM 1929 C C . GLU A 1 249 ? 31.344 -0.498 6.34 1 91.69 249 GLU A C 1
ATOM 1931 O O . GLU A 1 249 ? 32.5 -0.479 6.797 1 91.69 249 GLU A O 1
ATOM 1936 N N . ALA A 1 250 ? 30.594 -1.484 6.438 1 91.5 250 ALA A N 1
ATOM 1937 C CA . ALA A 1 250 ? 31.031 -2.729 7.07 1 91.5 250 ALA A CA 1
ATOM 1938 C C . ALA A 1 250 ? 32.188 -3.35 6.309 1 91.5 250 ALA A C 1
ATOM 1940 O O . ALA A 1 250 ? 32.938 -4.168 6.859 1 91.5 250 ALA A O 1
ATOM 1941 N N . GLU A 1 251 ? 32.406 -2.922 5.09 1 91 251 GLU A N 1
ATOM 1942 C CA . GLU A 1 251 ? 33.5 -3.428 4.262 1 91 251 GLU A CA 1
ATOM 1943 C C . GLU A 1 251 ? 34.719 -2.527 4.359 1 91 251 GLU A C 1
ATOM 1945 O O . GLU A 1 251 ? 35.719 -2.744 3.662 1 91 251 GLU A O 1
ATOM 1950 N N . GLY A 1 252 ? 34.656 -1.453 5.129 1 88.69 252 GLY A N 1
ATOM 1951 C CA . GLY A 1 252 ? 35.875 -0.69 5.418 1 88.69 252 GLY A CA 1
ATOM 1952 C C . GLY A 1 252 ? 35.812 0.739 4.914 1 88.69 252 GLY A C 1
ATOM 1953 O O . GLY A 1 252 ? 36.75 1.497 5.059 1 88.69 252 GLY A O 1
ATOM 1954 N N . PHE A 1 253 ? 34.688 1.102 4.355 1 88.75 253 PHE A N 1
ATOM 1955 C CA . PHE A 1 253 ? 34.562 2.467 3.857 1 88.75 253 PHE A CA 1
ATOM 1956 C C . PHE A 1 253 ? 33.906 3.367 4.91 1 88.75 253 PHE A C 1
ATOM 1958 O O . PHE A 1 253 ? 32.75 3.17 5.289 1 88.75 253 PHE A O 1
ATOM 1965 N N . ASP A 1 254 ? 34.562 4.398 5.297 1 85 254 ASP A N 1
ATOM 1966 C CA . ASP A 1 254 ? 34.094 5.277 6.359 1 85 254 ASP A CA 1
ATOM 1967 C C . ASP A 1 254 ? 32.969 6.188 5.855 1 85 254 ASP A C 1
ATOM 1969 O O . ASP A 1 254 ? 33.156 6.957 4.914 1 85 254 ASP A O 1
ATOM 1973 N N . MET A 1 255 ? 31.859 6.18 6.449 1 85.12 255 MET A N 1
ATOM 1974 C CA . MET A 1 255 ? 30.703 7 6.074 1 85.12 255 MET A CA 1
ATOM 1975 C C . MET A 1 255 ? 30.641 8.266 6.922 1 85.12 255 MET A C 1
ATOM 1977 O O . MET A 1 255 ? 29.906 9.203 6.602 1 85.12 255 MET A O 1
ATOM 1981 N N . ASP A 1 256 ? 31.438 8.445 7.922 1 82.62 256 ASP A N 1
ATOM 1982 C CA . ASP A 1 256 ? 31.484 9.578 8.836 1 82.62 256 ASP A CA 1
ATOM 1983 C C . ASP A 1 256 ? 30.109 9.859 9.43 1 82.62 256 ASP A C 1
ATOM 1985 O O . ASP A 1 256 ? 29.672 11.008 9.461 1 82.62 256 ASP A O 1
ATOM 1989 N N . ASN A 1 257 ? 29.328 8.805 9.68 1 81 257 ASN A N 1
ATOM 1990 C CA . ASN A 1 257 ? 28 8.852 10.281 1 81 257 ASN A CA 1
ATOM 1991 C C . ASN A 1 257 ? 27.031 9.656 9.43 1 81 257 ASN A C 1
ATOM 1993 O O . ASN A 1 257 ? 26.125 10.305 9.961 1 81 257 ASN A O 1
ATOM 1997 N N . ASP A 1 258 ? 27.406 9.719 8.156 1 87.44 258 ASP A N 1
ATOM 1998 C CA . ASP A 1 258 ? 26.562 10.445 7.207 1 87.44 258 ASP A CA 1
ATOM 1999 C C . ASP A 1 258 ? 26.078 9.516 6.094 1 87.44 258 ASP A C 1
ATOM 2001 O O . ASP A 1 258 ? 26.688 9.445 5.027 1 87.44 258 ASP A O 1
ATOM 2005 N N . TYR A 1 259 ? 24.969 8.961 6.363 1 91.44 259 TYR A N 1
ATOM 2006 C CA . TYR A 1 259 ? 24.391 8.039 5.383 1 91.44 259 TYR A CA 1
ATOM 2007 C C . TYR A 1 259 ? 23.453 8.766 4.438 1 91.44 259 TYR A C 1
ATOM 2009 O O . TYR A 1 259 ? 22.656 9.602 4.863 1 91.44 259 TYR A O 1
ATOM 2017 N N . PRO A 1 260 ? 23.656 8.484 3.174 1 93.69 260 PRO A N 1
ATOM 2018 C CA . PRO A 1 260 ? 22.688 9.078 2.238 1 93.69 260 PRO A CA 1
ATOM 2019 C C . PRO A 1 260 ? 21.281 8.539 2.432 1 93.69 260 PRO A C 1
ATOM 2021 O O . PRO A 1 260 ? 21.094 7.383 2.824 1 93.69 260 PRO A O 1
ATOM 2024 N N . LEU A 1 261 ? 20.328 9.43 2.109 1 92.75 261 LEU A N 1
ATOM 2025 C CA . LEU A 1 261 ? 18.922 9.055 2.264 1 92.75 261 LEU A CA 1
ATOM 2026 C C . LEU A 1 261 ? 18.219 8.992 0.91 1 92.75 261 LEU A C 1
ATOM 2028 O O . LEU A 1 261 ? 17.188 8.344 0.774 1 92.75 261 LEU A O 1
ATOM 2032 N N . THR A 1 262 ? 18.781 9.664 -0.097 1 92.44 262 THR A N 1
ATOM 2033 C CA . THR A 1 262 ? 18.203 9.711 -1.436 1 92.44 262 THR A CA 1
ATOM 2034 C C . THR A 1 262 ? 19.188 9.172 -2.469 1 92.44 262 THR A C 1
ATOM 2036 O O . THR A 1 262 ? 20.375 9 -2.178 1 92.44 262 THR A O 1
ATOM 2039 N N . VAL A 1 263 ? 18.672 8.914 -3.59 1 93.62 263 VAL A N 1
ATOM 2040 C CA . VAL A 1 263 ? 19.516 8.406 -4.672 1 93.62 263 VAL A CA 1
ATOM 2041 C C . VAL A 1 263 ? 20.562 9.453 -5.039 1 93.62 263 VAL A C 1
ATOM 2043 O O . VAL A 1 263 ? 21.719 9.117 -5.285 1 93.62 263 VAL A O 1
ATOM 2046 N N . GLU A 1 264 ? 20.172 10.68 -5.008 1 93.56 264 GLU A N 1
ATOM 2047 C CA . GLU A 1 264 ? 21.078 11.773 -5.324 1 93.56 264 GLU A CA 1
ATOM 2048 C C . GLU A 1 264 ? 22.203 11.859 -4.297 1 93.56 264 GLU A C 1
ATOM 2050 O O . GLU A 1 264 ? 23.375 11.977 -4.664 1 93.56 264 GLU A O 1
ATOM 2055 N N . GLU A 1 265 ? 21.859 11.789 -3.047 1 93.75 265 GLU A N 1
ATOM 2056 C CA . GLU A 1 265 ? 22.859 11.797 -1.987 1 93.75 265 GLU A CA 1
ATOM 2057 C C . GLU A 1 265 ? 23.797 10.602 -2.098 1 93.75 265 GLU A C 1
ATOM 2059 O O . GLU A 1 265 ? 25 10.719 -1.858 1 93.75 265 GLU A O 1
ATOM 2064 N N . ALA A 1 266 ? 23.203 9.516 -2.428 1 94.5 266 ALA A N 1
ATOM 2065 C CA . ALA A 1 266 ? 23.969 8.281 -2.557 1 94.5 266 ALA A CA 1
ATOM 2066 C C . ALA A 1 266 ? 24.984 8.383 -3.688 1 94.5 266 ALA A C 1
ATOM 2068 O O . ALA A 1 266 ? 26.141 7.969 -3.533 1 94.5 266 ALA A O 1
ATOM 2069 N N . LYS A 1 267 ? 24.531 8.883 -4.766 1 94.75 267 LYS A N 1
ATOM 2070 C CA . LYS A 1 267 ? 25.422 9.086 -5.898 1 94.75 267 LYS A CA 1
ATOM 2071 C C . LYS A 1 267 ? 26.609 9.969 -5.516 1 94.75 267 LYS A C 1
ATOM 2073 O O . LYS A 1 267 ? 27.766 9.633 -5.805 1 94.75 267 LYS A O 1
ATOM 2078 N N . GLU A 1 268 ? 26.359 11.086 -4.855 1 94.06 268 GLU A N 1
ATOM 2079 C CA . GLU A 1 268 ? 27.406 12.016 -4.438 1 94.06 268 GLU A CA 1
ATOM 2080 C C . GLU A 1 268 ? 28.391 11.344 -3.475 1 94.06 268 GLU A C 1
ATOM 2082 O O . GLU A 1 268 ? 29.594 11.523 -3.594 1 94.06 268 GLU A O 1
ATOM 2087 N N . LYS A 1 269 ? 27.844 10.586 -2.598 1 92 269 LYS A N 1
ATOM 2088 C CA . LYS A 1 269 ? 28.672 9.883 -1.63 1 92 269 LYS A CA 1
ATOM 2089 C C . LYS A 1 269 ? 29.547 8.844 -2.316 1 92 269 LYS A C 1
ATOM 2091 O O . LYS A 1 269 ? 30.719 8.68 -1.969 1 92 269 LYS A O 1
ATOM 2096 N N . PHE A 1 270 ? 29 8.172 -3.25 1 91.38 270 PHE A N 1
ATOM 2097 C CA . PHE A 1 270 ? 29.734 7.184 -4.031 1 91.38 270 PHE A CA 1
ATOM 2098 C C . PHE A 1 270 ? 30.906 7.832 -4.75 1 91.38 270 PHE A C 1
ATOM 2100 O O . PHE A 1 270 ? 32.031 7.344 -4.66 1 91.38 270 PHE A O 1
ATOM 2107 N N . LEU A 1 271 ? 30.594 8.906 -5.379 1 91.06 271 LEU A N 1
ATOM 2108 C CA . LEU A 1 271 ? 31.625 9.609 -6.137 1 91.06 271 LEU A CA 1
ATOM 2109 C C . LEU A 1 271 ? 32.719 10.102 -5.215 1 91.06 271 LEU A C 1
ATOM 2111 O O . LEU A 1 271 ? 33.906 10.039 -5.57 1 91.06 271 LEU A O 1
ATOM 2115 N N . LYS A 1 272 ? 32.375 10.484 -4.051 1 89.81 272 LYS A N 1
ATOM 2116 C CA . LYS A 1 272 ? 33.344 10.945 -3.072 1 89.81 272 LYS A CA 1
ATOM 2117 C C . LYS A 1 272 ? 34.219 9.797 -2.588 1 89.81 272 LYS A C 1
ATOM 2119 O O . LYS A 1 272 ? 35.438 9.969 -2.396 1 89.81 272 LYS A O 1
ATOM 2124 N N . LEU A 1 273 ? 33.656 8.648 -2.449 1 86.81 273 LEU A N 1
ATOM 2125 C CA . LEU A 1 273 ? 34.375 7.48 -1.943 1 86.81 273 LEU A CA 1
ATOM 2126 C C . LEU A 1 273 ? 35.344 6.93 -2.998 1 86.81 273 LEU A C 1
ATOM 2128 O O . LEU A 1 273 ? 36.438 6.469 -2.672 1 86.81 273 LEU A O 1
ATOM 2132 N N . VAL A 1 274 ? 34.906 7.02 -4.207 1 83.44 274 VAL A N 1
ATOM 2133 C CA . VAL A 1 274 ? 35.719 6.504 -5.297 1 83.44 274 VAL A CA 1
ATOM 2134 C C . VAL A 1 274 ? 36.875 7.465 -5.574 1 83.44 274 VAL A C 1
ATOM 2136 O O . VAL A 1 274 ? 38 7.035 -5.867 1 83.44 274 VAL A O 1
ATOM 2139 N N . ASN A 1 275 ? 36.562 8.719 -5.562 1 77.44 275 ASN A N 1
ATOM 2140 C CA . ASN A 1 275 ? 37.594 9.711 -5.809 1 77.44 275 ASN A CA 1
ATOM 2141 C C . ASN A 1 275 ? 38.594 9.766 -4.656 1 77.44 275 ASN A C 1
ATOM 2143 O O . ASN A 1 275 ? 39.75 10.203 -4.836 1 77.44 275 ASN A O 1
ATOM 2147 N N . LYS A 1 276 ? 38.188 9.531 -3.518 1 67.06 276 LYS A N 1
ATOM 2148 C CA . LYS A 1 276 ? 39.094 9.484 -2.373 1 67.06 276 LYS A CA 1
ATOM 2149 C C . LYS A 1 276 ? 40 8.258 -2.447 1 67.06 276 LYS A C 1
ATOM 2151 O O . LYS A 1 276 ? 41.062 8.227 -1.814 1 67.06 276 LYS A O 1
ATOM 2156 N N . ASN A 1 277 ? 39.562 7.23 -3.166 1 56.16 277 ASN A N 1
ATOM 2157 C CA . ASN A 1 277 ? 40.438 6.059 -3.318 1 56.16 277 ASN A CA 1
ATOM 2158 C C . ASN A 1 277 ? 41.219 6.113 -4.621 1 56.16 277 ASN A C 1
ATOM 2160 O O . ASN A 1 277 ? 40.688 6.469 -5.668 1 56.16 277 ASN A O 1
ATOM 2164 N N . MET B 1 1 ? 2.162 -25.812 -16.672 1 90.31 1 MET B N 1
ATOM 2165 C CA . MET B 1 1 ? 1.229 -26.047 -15.562 1 90.31 1 MET B CA 1
ATOM 2166 C C . MET B 1 1 ? -0.027 -25.188 -15.734 1 90.31 1 MET B C 1
ATOM 2168 O O . MET B 1 1 ? -1.095 -25.719 -16.062 1 90.31 1 MET B O 1
ATOM 2172 N N . LEU B 1 2 ? 0.094 -23.828 -15.797 1 95.38 2 LEU B N 1
ATOM 2173 C CA . LEU B 1 2 ? -1.002 -22.891 -16.047 1 95.38 2 LEU B CA 1
ATOM 2174 C C . LEU B 1 2 ? -0.73 -22.031 -17.281 1 95.38 2 LEU B C 1
ATOM 2176 O O . LEU B 1 2 ? 0.351 -21.453 -17.406 1 95.38 2 LEU B O 1
ATOM 2180 N N . GLU B 1 3 ? -1.664 -22.156 -18.203 1 96.88 3 GLU B N 1
ATOM 2181 C CA . GLU B 1 3 ? -1.453 -21.453 -19.469 1 96.88 3 GLU B CA 1
ATOM 2182 C C . GLU B 1 3 ? -2.725 -20.75 -19.938 1 96.88 3 GLU B C 1
ATOM 2184 O O . GLU B 1 3 ? -3.822 -21.297 -19.828 1 96.88 3 GLU B O 1
ATOM 2189 N N . VAL B 1 4 ? -2.574 -19.516 -20.344 1 97.12 4 VAL B N 1
ATOM 2190 C CA . VAL B 1 4 ? -3.656 -18.781 -21 1 97.12 4 VAL B CA 1
ATOM 2191 C C . VAL B 1 4 ? -3.238 -18.391 -22.422 1 97.12 4 VAL B C 1
ATOM 2193 O O . VAL B 1 4 ? -2.088 -18.016 -22.656 1 97.12 4 VAL B O 1
ATOM 2196 N N . ARG B 1 5 ? -4.133 -18.578 -23.344 1 97.56 5 ARG B N 1
ATOM 2197 C CA . ARG B 1 5 ? -3.871 -18.281 -24.75 1 97.56 5 ARG B CA 1
ATOM 2198 C C . ARG B 1 5 ? -4.848 -17.25 -25.281 1 97.56 5 ARG B C 1
ATOM 2200 O O . ARG B 1 5 ? -6.043 -17.516 -25.406 1 97.56 5 ARG B O 1
ATOM 2207 N N . ASP B 1 6 ? -4.289 -16.094 -25.594 1 97.81 6 ASP B N 1
ATOM 2208 C CA . ASP B 1 6 ? -4.988 -15.023 -26.297 1 97.81 6 ASP B CA 1
ATOM 2209 C C . ASP B 1 6 ? -6.281 -14.641 -25.578 1 97.81 6 ASP B C 1
ATOM 2211 O O . ASP B 1 6 ? -7.348 -14.602 -26.188 1 97.81 6 ASP B O 1
ATOM 2215 N N . ILE B 1 7 ? -6.203 -14.398 -24.312 1 97.88 7 ILE B N 1
ATOM 2216 C CA . ILE B 1 7 ? -7.367 -14.07 -23.5 1 97.88 7 ILE B CA 1
ATOM 2217 C C . ILE B 1 7 ? -7.809 -12.633 -23.766 1 97.88 7 ILE B C 1
ATOM 2219 O O . ILE B 1 7 ? -7.016 -11.703 -23.625 1 97.88 7 ILE B O 1
ATOM 2223 N N . LYS B 1 8 ? -8.969 -12.516 -24.203 1 98.06 8 LYS B N 1
ATOM 2224 C CA . LYS B 1 8 ? -9.648 -11.227 -24.328 1 98.06 8 LYS B CA 1
ATOM 2225 C C . LYS B 1 8 ? -10.859 -11.148 -23.422 1 98.06 8 LYS B C 1
ATOM 2227 O O . LYS B 1 8 ? -11.586 -12.141 -23.25 1 98.06 8 LYS B O 1
ATOM 2232 N N . TYR B 1 9 ? -11.055 -10.047 -22.797 1 97.5 9 TYR B N 1
ATOM 2233 C CA . TYR B 1 9 ? -12.172 -9.875 -21.891 1 97.5 9 TYR B CA 1
ATOM 2234 C C . TYR B 1 9 ? -12.555 -8.406 -21.75 1 97.5 9 TYR B C 1
ATOM 2236 O O . TYR B 1 9 ? -11.68 -7.543 -21.641 1 97.5 9 TYR B O 1
ATOM 2244 N N . SER B 1 10 ? -13.836 -8.164 -21.797 1 95.56 10 SER B N 1
ATOM 2245 C CA . SER B 1 10 ? -14.398 -6.836 -21.609 1 95.56 10 SER B CA 1
ATOM 2246 C C . SER B 1 10 ? -15.453 -6.836 -20.516 1 95.56 10 SER B C 1
ATOM 2248 O O . SER B 1 10 ? -16.297 -7.73 -20.453 1 95.56 10 SER B O 1
ATOM 2250 N N . TYR B 1 11 ? -15.383 -5.855 -19.609 1 89.44 11 TYR B N 1
ATOM 2251 C CA . TYR B 1 11 ? -16.438 -5.715 -18.609 1 89.44 11 TYR B CA 1
ATOM 2252 C C . TYR B 1 11 ? -17.719 -5.207 -19.234 1 89.44 11 TYR B C 1
ATOM 2254 O O . TYR B 1 11 ? -18.812 -5.578 -18.797 1 89.44 11 TYR B O 1
ATOM 2262 N N . ASN B 1 12 ? -17.547 -4.293 -20.125 1 87.88 12 ASN B N 1
ATOM 2263 C CA . ASN B 1 12 ? -18.625 -3.754 -20.938 1 87.88 12 ASN B CA 1
ATOM 2264 C C . ASN B 1 12 ? -18.156 -3.395 -22.344 1 87.88 12 ASN B C 1
ATOM 2266 O O . ASN B 1 12 ? -17 -3.623 -22.688 1 87.88 12 ASN B O 1
ATOM 2270 N N . ASN B 1 13 ? -19.078 -2.92 -23.078 1 86.25 13 ASN B N 1
ATOM 2271 C CA . ASN B 1 13 ? -18.781 -2.66 -24.484 1 86.25 13 ASN B CA 1
ATOM 2272 C C . ASN B 1 13 ? -17.75 -1.554 -24.641 1 86.25 13 ASN B C 1
ATOM 2274 O O . ASN B 1 13 ? -17.047 -1.489 -25.656 1 86.25 13 ASN B O 1
ATOM 2278 N N . ASP B 1 14 ? -17.531 -0.768 -23.609 1 84.31 14 ASP B N 1
ATOM 2279 C CA . ASP B 1 14 ? -16.703 0.427 -23.75 1 84.31 14 ASP B CA 1
ATOM 2280 C C . ASP B 1 14 ? -15.32 0.217 -23.125 1 84.31 14 ASP B C 1
ATOM 2282 O O . ASP B 1 14 ? -14.422 1.042 -23.312 1 84.31 14 ASP B O 1
ATOM 2286 N N . TYR B 1 15 ? -15.148 -0.967 -22.516 1 86.88 15 TYR B N 1
ATOM 2287 C CA . TYR B 1 15 ? -13.883 -1.147 -21.812 1 86.88 15 TYR B CA 1
ATOM 2288 C C . TYR B 1 15 ? -13.391 -2.588 -21.922 1 86.88 15 TYR B C 1
ATOM 2290 O O . TYR B 1 15 ? -13.891 -3.473 -21.219 1 86.88 15 TYR B O 1
ATOM 2298 N N . GLN B 1 16 ? -12.391 -2.799 -22.812 1 93.88 16 GLN B N 1
ATOM 2299 C CA . GLN B 1 16 ? -11.719 -4.09 -22.922 1 93.88 16 GLN B CA 1
ATOM 2300 C C . GLN B 1 16 ? -10.531 -4.176 -21.969 1 93.88 16 GLN B C 1
ATOM 2302 O O . GLN B 1 16 ? -9.5 -3.529 -22.188 1 93.88 16 GLN B O 1
ATOM 2307 N N . ALA B 1 17 ? -10.664 -5.031 -20.969 1 94.81 17 ALA B N 1
ATOM 2308 C CA . ALA B 1 17 ? -9.68 -5.102 -19.891 1 94.81 17 ALA B CA 1
ATOM 2309 C C . ALA B 1 17 ? -8.477 -5.949 -20.297 1 94.81 17 ALA B C 1
ATOM 2311 O O . ALA B 1 17 ? -7.348 -5.68 -19.875 1 94.81 17 ALA B O 1
ATOM 2312 N N . LEU B 1 18 ? -8.719 -6.973 -21.062 1 98.06 18 LEU B N 1
ATOM 2313 C CA . LEU B 1 18 ? -7.66 -7.828 -21.594 1 98.06 18 LEU B CA 1
ATOM 2314 C C . LEU B 1 18 ? -7.738 -7.934 -23.109 1 98.06 18 LEU B C 1
ATOM 2316 O O . LEU B 1 18 ? -8.82 -8.148 -23.656 1 98.06 18 LEU B O 1
ATOM 2320 N N . LYS B 1 19 ? -6.59 -7.762 -23.766 1 97.81 19 LYS B N 1
ATOM 2321 C CA . LYS B 1 19 ? -6.562 -7.602 -25.219 1 97.81 19 LYS B CA 1
ATOM 2322 C C . LYS B 1 19 ? -5.668 -8.656 -25.859 1 97.81 19 LYS B C 1
ATOM 2324 O O . LYS B 1 19 ? -4.82 -8.328 -26.688 1 97.81 19 LYS B O 1
ATOM 2329 N N . GLY B 1 20 ? -5.816 -9.859 -25.5 1 97.81 20 GLY B N 1
ATOM 2330 C CA . GLY B 1 20 ? -5.082 -10.953 -26.125 1 97.81 20 GLY B CA 1
ATOM 2331 C C . GLY B 1 20 ? -3.852 -11.359 -25.344 1 97.81 20 GLY B C 1
ATOM 2332 O O . GLY B 1 20 ? -2.756 -11.445 -25.891 1 97.81 20 GLY B O 1
ATOM 2333 N N . VAL B 1 21 ? -4.055 -11.656 -24.078 1 98 21 VAL B N 1
ATOM 2334 C CA . VAL B 1 21 ? -2.951 -11.984 -23.188 1 98 21 VAL B CA 1
ATOM 2335 C C . VAL B 1 21 ? -2.637 -13.477 -23.266 1 98 21 VAL B C 1
ATOM 2337 O O . VAL B 1 21 ? -3.541 -14.312 -23.203 1 98 21 VAL B O 1
ATOM 2340 N N . SER B 1 22 ? -1.385 -13.789 -23.516 1 98.12 22 SER B N 1
ATOM 2341 C CA . SER B 1 22 ? -0.895 -15.164 -23.484 1 98.12 22 SER B CA 1
ATOM 2342 C C . SER B 1 22 ? 0.285 -15.312 -22.531 1 98.12 22 SER B C 1
ATOM 2344 O O . SER B 1 22 ? 1.202 -14.484 -22.531 1 98.12 22 SER B O 1
ATOM 2346 N N . LEU B 1 23 ? 0.166 -16.266 -21.672 1 96.5 23 LEU B N 1
ATOM 2347 C CA . LEU B 1 23 ? 1.3 -16.562 -20.797 1 96.5 23 LEU B CA 1
ATOM 2348 C C . LEU B 1 23 ? 1.255 -18 -20.312 1 96.5 23 LEU B C 1
ATOM 2350 O O . LEU B 1 23 ? 0.216 -18.656 -20.406 1 96.5 23 LEU B O 1
ATOM 2354 N N . LYS B 1 24 ? 2.393 -18.469 -19.922 1 97.12 24 LYS B N 1
ATOM 2355 C CA . LYS B 1 24 ? 2.559 -19.828 -19.422 1 97.12 24 LYS B CA 1
ATOM 2356 C C . LYS B 1 24 ? 3.393 -19.844 -18.141 1 97.12 24 LYS B C 1
ATOM 2358 O O . LYS B 1 24 ? 4.441 -19.188 -18.062 1 97.12 24 LYS B O 1
ATOM 2363 N N . ILE B 1 25 ? 2.889 -20.469 -17.156 1 97.19 25 ILE B N 1
ATOM 2364 C CA . ILE B 1 25 ? 3.59 -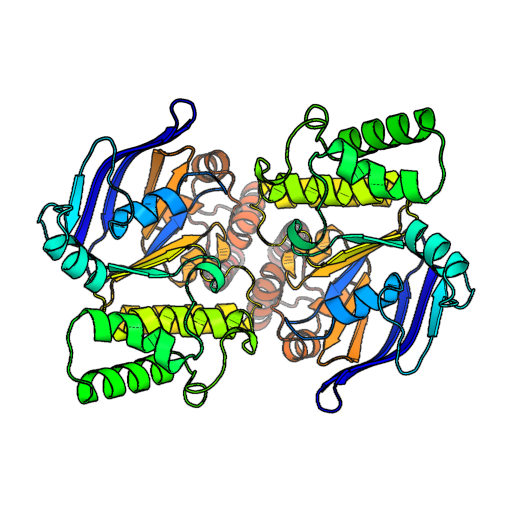20.641 -15.883 1 97.19 25 ILE B CA 1
ATOM 2365 C C . ILE B 1 25 ? 3.916 -22.109 -15.656 1 97.19 25 ILE B C 1
ATOM 2367 O O . ILE B 1 25 ? 3.035 -22.969 -15.742 1 97.19 25 ILE B O 1
ATOM 2371 N N . GLU B 1 26 ? 5.133 -22.359 -15.352 1 97 26 GLU B N 1
ATOM 2372 C CA . GLU B 1 26 ? 5.582 -23.734 -15.164 1 97 26 GLU B CA 1
ATOM 2373 C C . GLU B 1 26 ? 5.426 -24.172 -13.711 1 97 26 GLU B C 1
ATOM 2375 O O . GLU B 1 26 ? 5.352 -23.344 -12.805 1 97 26 GLU B O 1
ATOM 2380 N N . LYS B 1 27 ? 5.406 -25.469 -13.562 1 96.88 27 LYS B N 1
ATOM 2381 C CA . LYS B 1 27 ? 5.273 -26.047 -12.227 1 96.88 27 LYS B CA 1
ATOM 2382 C C . LYS B 1 27 ? 6.445 -25.641 -11.336 1 96.88 27 LYS B C 1
ATOM 2384 O O . LYS B 1 27 ? 7.602 -25.703 -11.75 1 96.88 27 LYS B O 1
ATOM 2389 N N . GLY B 1 28 ? 6.098 -25.125 -10.156 1 96.94 28 GLY B N 1
ATOM 2390 C CA . GLY B 1 28 ? 7.113 -24.828 -9.164 1 96.94 28 GLY B CA 1
ATOM 2391 C C . GLY B 1 28 ? 7.691 -23.422 -9.297 1 96.94 28 GLY B C 1
ATOM 2392 O O . GLY B 1 28 ? 8.492 -23 -8.469 1 96.94 28 GLY B O 1
ATOM 2393 N N . GLU B 1 29 ? 7.238 -22.672 -10.266 1 97.44 29 GLU B N 1
ATOM 2394 C CA . GLU B 1 29 ? 7.75 -21.328 -10.469 1 97.44 29 GLU B CA 1
ATOM 2395 C C . GLU B 1 29 ? 7.125 -20.344 -9.484 1 97.44 29 GLU B C 1
ATOM 2397 O O . GLU B 1 29 ? 6 -20.547 -9.016 1 97.44 29 GLU B O 1
ATOM 2402 N N . MET B 1 30 ? 7.895 -19.375 -9.141 1 97.75 30 MET B N 1
ATOM 2403 C CA . MET B 1 30 ? 7.391 -18.172 -8.484 1 97.75 30 MET B CA 1
ATOM 2404 C C . MET B 1 30 ? 7.578 -16.953 -9.383 1 97.75 30 MET B C 1
ATOM 2406 O O . MET B 1 30 ? 8.711 -16.531 -9.648 1 97.75 30 MET B O 1
ATOM 2410 N N . VAL B 1 31 ? 6.445 -16.422 -9.867 1 98.06 31 VAL B N 1
ATOM 2411 C CA . VAL B 1 31 ? 6.52 -15.391 -10.891 1 98.06 31 VAL B CA 1
ATOM 2412 C C . VAL B 1 31 ? 5.797 -14.133 -10.406 1 98.06 31 VAL B C 1
ATOM 2414 O O . VAL B 1 31 ? 4.926 -14.203 -9.539 1 98.06 31 VAL B O 1
ATOM 2417 N N . ALA B 1 32 ? 6.23 -13.008 -10.938 1 98.12 32 ALA B N 1
ATOM 2418 C CA . ALA B 1 32 ? 5.59 -11.727 -10.648 1 98.12 32 ALA B CA 1
ATOM 2419 C C . ALA B 1 32 ? 4.922 -11.148 -11.891 1 98.12 32 ALA B C 1
ATOM 2421 O O . ALA B 1 32 ? 5.465 -11.234 -13 1 98.12 32 ALA B O 1
ATOM 2422 N N . LEU B 1 33 ? 3.74 -10.719 -11.742 1 97.88 33 LEU B N 1
ATOM 2423 C CA . LEU B 1 33 ? 3.029 -9.945 -12.758 1 97.88 33 LEU B CA 1
ATOM 2424 C C . LEU B 1 33 ? 3.021 -8.461 -12.398 1 97.88 33 LEU B C 1
ATOM 2426 O O . LEU B 1 33 ? 2.354 -8.055 -11.445 1 97.88 33 LEU B O 1
ATOM 2430 N N . LEU B 1 34 ? 3.719 -7.676 -13.203 1 97.06 34 LEU B N 1
ATOM 2431 C CA . LEU B 1 34 ? 3.871 -6.25 -12.93 1 97.06 34 LEU B CA 1
ATOM 2432 C C . LEU B 1 34 ? 2.947 -5.43 -13.828 1 97.06 34 LEU B C 1
ATOM 2434 O O . LEU B 1 34 ? 2.643 -5.832 -14.953 1 97.06 34 LEU B O 1
ATOM 2438 N N . GLY B 1 35 ? 2.615 -4.273 -13.344 1 94.69 35 GLY B N 1
ATOM 2439 C CA . GLY B 1 35 ? 1.781 -3.312 -14.047 1 94.69 35 GLY B CA 1
ATOM 2440 C C . GLY B 1 35 ? 1.184 -2.26 -13.133 1 94.69 35 GLY B C 1
ATOM 2441 O O . GLY B 1 35 ? 1.077 -2.469 -11.922 1 94.69 35 GLY B O 1
ATOM 2442 N N . LYS B 1 36 ? 0.793 -1.203 -13.75 1 91.69 36 LYS B N 1
ATOM 2443 C CA . LYS B 1 36 ? 0.165 -0.142 -12.969 1 91.69 36 LYS B CA 1
ATOM 2444 C C . LYS B 1 36 ? -1.257 -0.524 -12.57 1 91.69 36 LYS B C 1
ATOM 2446 O O . LYS B 1 36 ? -1.78 -1.546 -13.016 1 91.69 36 LYS B O 1
ATOM 2451 N N . ASN B 1 37 ? -1.852 0.282 -11.68 1 86.75 37 ASN B N 1
ATOM 2452 C CA . ASN B 1 37 ? -3.256 0.068 -11.352 1 86.75 37 ASN B CA 1
ATOM 2453 C C . ASN B 1 37 ? -4.148 0.193 -12.586 1 86.75 37 ASN B C 1
ATOM 2455 O O . ASN B 1 37 ? -3.975 1.109 -13.391 1 86.75 37 ASN B O 1
ATOM 2459 N N . GLY B 1 38 ? -5.012 -0.759 -12.797 1 87.38 38 GLY B N 1
ATOM 2460 C CA . GLY B 1 38 ? -5.906 -0.733 -13.945 1 87.38 38 GLY B CA 1
ATOM 2461 C C . GLY B 1 38 ? -5.32 -1.391 -15.18 1 87.38 38 GLY B C 1
ATOM 2462 O O . GLY B 1 38 ? -5.957 -1.418 -16.234 1 87.38 38 GLY B O 1
ATOM 2463 N N . ALA B 1 39 ? -4.152 -1.952 -15.055 1 92.88 39 ALA B N 1
ATOM 2464 C CA . ALA B 1 39 ? -3.48 -2.541 -16.203 1 92.88 39 ALA B CA 1
ATOM 2465 C C . ALA B 1 39 ? -4.164 -3.836 -16.641 1 92.88 39 ALA B C 1
ATOM 2467 O O . ALA B 1 39 ? -3.918 -4.34 -17.734 1 92.88 39 ALA B O 1
ATOM 2468 N N . GLY B 1 40 ? -4.973 -4.43 -15.742 1 94.44 40 GLY B N 1
ATOM 2469 C CA . GLY B 1 40 ? -5.66 -5.676 -16.062 1 94.44 40 GLY B CA 1
ATOM 2470 C C . GLY B 1 40 ? -5.176 -6.848 -15.219 1 94.44 40 GLY B C 1
ATOM 2471 O O . GLY B 1 40 ? -5.57 -7.988 -15.461 1 94.44 40 GLY B O 1
ATOM 2472 N N . LYS B 1 41 ? -4.32 -6.621 -14.234 1 95.19 41 LYS B N 1
ATOM 2473 C CA . LYS B 1 41 ? -3.719 -7.684 -13.438 1 95.19 41 LYS B CA 1
ATOM 2474 C C . LYS B 1 41 ? -4.789 -8.5 -12.711 1 95.19 41 LYS B C 1
ATOM 2476 O O . LYS B 1 41 ? -4.824 -9.727 -12.836 1 95.19 41 LYS B O 1
ATOM 2481 N N . SER B 1 42 ? -5.672 -7.789 -12 1 93.75 42 SER B N 1
ATOM 2482 C CA . SER B 1 42 ? -6.719 -8.469 -11.242 1 93.75 42 SER B CA 1
ATOM 2483 C C . SER B 1 42 ? -7.668 -9.219 -12.172 1 93.75 42 SER B C 1
ATOM 2485 O O . SER B 1 42 ? -8.07 -10.344 -11.875 1 93.75 42 SER B O 1
ATOM 2487 N N . THR B 1 43 ? -8.008 -8.594 -13.289 1 94.81 43 THR B N 1
ATOM 2488 C CA . THR B 1 43 ? -8.891 -9.227 -14.266 1 94.81 43 THR B CA 1
ATOM 2489 C C . THR B 1 43 ? -8.266 -10.523 -14.789 1 94.81 43 THR B C 1
ATOM 2491 O O . THR B 1 43 ? -8.945 -11.547 -14.898 1 94.81 43 THR B O 1
ATOM 2494 N N . LEU B 1 44 ? -6.988 -10.438 -15.086 1 97 44 LEU B N 1
ATOM 2495 C CA . LEU B 1 44 ? -6.285 -11.633 -15.555 1 97 44 LEU B CA 1
ATOM 2496 C C . LEU B 1 44 ? -6.309 -12.727 -14.5 1 97 44 LEU B C 1
ATOM 2498 O O . LEU B 1 44 ? -6.578 -13.891 -14.812 1 97 44 LEU B O 1
ATOM 2502 N N . PHE B 1 45 ? -6.094 -12.391 -13.266 1 96.38 45 PHE B N 1
ATOM 2503 C CA . PHE B 1 45 ? -6.035 -13.359 -12.172 1 96.38 45 PHE B CA 1
ATOM 2504 C C . PHE B 1 45 ? -7.379 -14.062 -12 1 96.38 45 PHE B C 1
ATOM 2506 O O . PHE B 1 45 ? -7.426 -15.25 -11.695 1 96.38 45 PHE B O 1
ATOM 2513 N N . LEU B 1 46 ? -8.461 -13.359 -12.234 1 95.25 46 LEU B N 1
ATOM 2514 C CA . LEU B 1 46 ? -9.797 -13.945 -12.117 1 95.25 46 LEU B CA 1
ATOM 2515 C C . LEU B 1 46 ? -10.031 -14.977 -13.219 1 95.25 46 LEU B C 1
ATOM 2517 O O . LEU B 1 46 ? -10.891 -15.844 -13.078 1 95.25 46 LEU B O 1
ATOM 2521 N N . HIS B 1 47 ? -9.305 -14.883 -14.273 1 95.75 47 HIS B N 1
ATOM 2522 C CA . HIS B 1 47 ? -9.383 -15.891 -15.32 1 95.75 47 HIS B CA 1
ATOM 2523 C C . HIS B 1 47 ? -8.523 -17.109 -14.984 1 95.75 47 HIS B C 1
ATOM 2525 O O . HIS B 1 47 ? -8.812 -18.219 -15.422 1 95.75 47 HIS B O 1
ATOM 2531 N N . LEU B 1 48 ? -7.496 -16.906 -14.172 1 94.44 48 LEU B N 1
ATOM 2532 C CA . LEU B 1 48 ? -6.562 -17.984 -13.852 1 94.44 48 LEU B CA 1
ATOM 2533 C C . LEU B 1 48 ? -7.199 -19 -12.898 1 94.44 48 LEU B C 1
ATOM 2535 O O . LEU B 1 48 ? -6.703 -20.109 -12.75 1 94.44 48 LEU B O 1
ATOM 2539 N N . ASN B 1 49 ? -8.289 -18.578 -12.273 1 91.38 49 ASN B N 1
ATOM 2540 C CA . ASN B 1 49 ? -8.953 -19.547 -11.406 1 91.38 49 ASN B CA 1
ATOM 2541 C C . ASN B 1 49 ? -10.383 -19.812 -11.859 1 91.38 49 ASN B C 1
ATOM 2543 O O . ASN B 1 49 ? -11.172 -20.391 -11.117 1 91.38 49 ASN B O 1
ATOM 2547 N N . GLY B 1 50 ? -10.789 -19.219 -12.93 1 92.19 50 GLY B N 1
ATOM 2548 C CA . GLY B 1 50 ? -12.039 -19.547 -13.586 1 92.19 50 GLY B CA 1
ATOM 2549 C C . GLY B 1 50 ? -13.219 -18.734 -13.094 1 92.19 50 GLY B C 1
ATOM 2550 O O . GLY B 1 50 ? -14.367 -19.047 -13.383 1 92.19 50 GLY B O 1
ATOM 2551 N N . ILE B 1 51 ? -12.984 -17.766 -12.297 1 91.81 51 ILE B N 1
ATOM 2552 C CA . ILE B 1 51 ? -14.062 -16.875 -11.867 1 91.81 51 ILE B CA 1
ATOM 2553 C C . ILE B 1 51 ? -14.672 -16.172 -13.07 1 91.81 51 ILE B C 1
ATOM 2555 O O . ILE B 1 51 ? -15.898 -16.062 -13.188 1 91.81 51 ILE B O 1
ATOM 2559 N N . TYR B 1 52 ? -13.828 -15.734 -13.977 1 94.44 52 TYR B N 1
ATOM 2560 C CA . TYR B 1 52 ? -14.305 -15.156 -15.227 1 94.44 52 TYR B CA 1
ATOM 2561 C C . TYR B 1 52 ? -14.047 -16.109 -16.391 1 94.44 52 TYR B C 1
ATOM 2563 O O . TYR B 1 52 ? -13.023 -16.797 -16.438 1 94.44 52 TYR B O 1
ATOM 2571 N N . GLU B 1 53 ? -14.984 -16.141 -17.281 1 96.31 53 GLU B N 1
ATOM 2572 C CA . GLU B 1 53 ? -14.789 -16.766 -18.578 1 96.31 53 GLU B CA 1
ATOM 2573 C C . GLU B 1 53 ? -14.383 -15.75 -19.641 1 96.31 53 GLU B C 1
ATOM 2575 O O . GLU B 1 53 ? -15.023 -14.703 -19.766 1 96.31 53 GLU B O 1
ATOM 2580 N N . PRO B 1 54 ? -13.344 -16.016 -20.328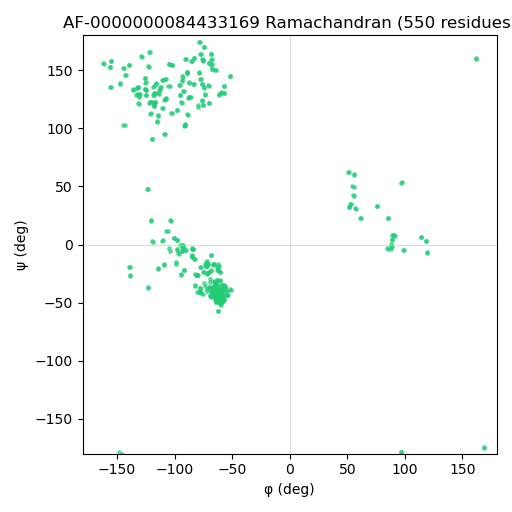 1 96.94 54 PRO B N 1
ATOM 2581 C CA . PRO B 1 54 ? -12.914 -15.047 -21.328 1 96.94 54 PRO B CA 1
ATOM 2582 C C . PRO B 1 54 ? -13.898 -14.93 -22.5 1 96.94 54 PRO B C 1
ATOM 2584 O O . PRO B 1 54 ? -14.617 -15.883 -22.797 1 96.94 54 PRO B O 1
ATOM 2587 N N . ASP B 1 55 ? -13.883 -13.688 -23.062 1 97.06 55 ASP B N 1
ATOM 2588 C CA . ASP B 1 55 ? -14.648 -13.5 -24.281 1 97.06 55 ASP B CA 1
ATOM 2589 C C . ASP B 1 55 ? -14.055 -14.312 -25.438 1 97.06 55 ASP B C 1
ATOM 2591 O O . ASP B 1 55 ? -14.789 -14.867 -26.25 1 97.06 55 ASP B O 1
ATOM 2595 N N . GLU B 1 56 ? -12.789 -14.297 -25.531 1 97.62 56 GLU B N 1
ATOM 2596 C CA . GLU B 1 56 ? -12 -15.07 -26.484 1 97.62 56 GLU B CA 1
ATOM 2597 C C . GLU B 1 56 ? -10.734 -15.625 -25.828 1 97.62 56 GLU B C 1
ATOM 2599 O O . GLU B 1 56 ? -10.266 -15.094 -24.828 1 97.62 56 GLU B O 1
ATOM 2604 N N . GLY B 1 57 ? -10.258 -16.703 -26.391 1 97.5 57 GLY B N 1
ATOM 2605 C CA . GLY B 1 57 ? -9.07 -17.344 -25.844 1 97.5 57 GLY B CA 1
ATOM 2606 C C . GLY B 1 57 ? -9.398 -18.5 -24.922 1 97.5 57 GLY B C 1
ATOM 2607 O O . GLY B 1 57 ? -10.562 -18.891 -24.766 1 97.5 57 GLY B O 1
ATOM 2608 N N . LYS B 1 58 ? -8.289 -19.078 -24.375 1 97.38 58 LYS B N 1
ATOM 2609 C CA . LYS B 1 58 ? -8.5 -20.297 -23.594 1 97.38 58 LYS B CA 1
ATOM 2610 C C . LYS B 1 58 ? -7.527 -20.359 -22.422 1 97.38 58 LYS B C 1
ATOM 2612 O O . LYS B 1 58 ? -6.441 -19.781 -22.469 1 97.38 58 LYS B O 1
ATOM 2617 N N . VAL B 1 59 ? -7.977 -21.016 -21.406 1 97.06 59 VAL B N 1
ATOM 2618 C CA . VAL B 1 59 ? -7.164 -21.281 -20.234 1 97.06 59 VAL B CA 1
ATOM 2619 C C . VAL B 1 59 ? -6.875 -22.781 -20.141 1 97.06 59 VAL B C 1
ATOM 2621 O O . VAL B 1 59 ? -7.758 -23.609 -20.375 1 97.06 59 VAL B O 1
ATOM 2624 N N . PHE B 1 60 ? -5.648 -23.109 -19.859 1 96.62 60 PHE B N 1
ATOM 2625 C CA . PHE B 1 60 ? -5.234 -24.5 -19.75 1 96.62 60 PHE B CA 1
ATOM 2626 C C . PHE B 1 60 ? -4.559 -24.766 -18.406 1 96.62 60 PHE B C 1
ATOM 2628 O O . PHE B 1 60 ? -3.799 -23.922 -17.922 1 96.62 60 PHE B O 1
ATOM 2635 N N . ILE B 1 61 ? -4.793 -25.906 -17.875 1 94.44 61 ILE B N 1
ATOM 2636 C CA . ILE B 1 61 ? -4.09 -26.422 -16.703 1 94.44 61 ILE B CA 1
ATOM 2637 C C . ILE B 1 61 ? -3.6 -27.844 -16.953 1 94.44 61 ILE B C 1
ATOM 2639 O O . ILE B 1 61 ? -4.363 -28.688 -17.422 1 94.44 61 ILE B O 1
ATOM 2643 N N . ASP B 1 62 ? -2.375 -28.078 -16.75 1 94 62 ASP B N 1
ATOM 2644 C CA . ASP B 1 62 ? -1.755 -29.375 -17.031 1 94 62 ASP B CA 1
ATOM 2645 C C . ASP B 1 62 ? -2.064 -29.828 -18.453 1 94 62 ASP B C 1
ATOM 2647 O O . ASP B 1 62 ? -2.389 -31 -18.672 1 94 62 ASP B O 1
ATOM 2651 N N . GLY B 1 63 ? -2.178 -28.906 -19.312 1 93.31 63 GLY B N 1
ATOM 2652 C CA . GLY B 1 63 ? -2.359 -29.234 -20.719 1 93.31 63 GLY B CA 1
ATOM 2653 C C . GLY B 1 63 ? -3.812 -29.422 -21.109 1 93.31 63 GLY B C 1
ATOM 2654 O O . GLY B 1 63 ? -4.133 -29.594 -22.281 1 93.31 63 GLY B O 1
ATOM 2655 N N . GLU B 1 64 ? -4.707 -29.344 -20.156 1 94.5 64 GLU B N 1
ATOM 2656 C CA . GLU B 1 64 ? -6.129 -29.531 -20.422 1 94.5 64 GLU B CA 1
ATOM 2657 C C . GLU B 1 64 ? -6.871 -28.188 -20.422 1 94.5 64 GLU B C 1
ATOM 2659 O O . GLU B 1 64 ? -6.68 -27.375 -19.516 1 94.5 64 GLU B O 1
ATOM 2664 N N . GLU B 1 65 ? -7.711 -28.047 -21.375 1 96.06 65 GLU B N 1
ATOM 2665 C CA . GLU B 1 65 ? -8.5 -26.828 -21.469 1 96.06 65 GLU B CA 1
ATOM 2666 C C . GLU B 1 65 ? -9.539 -26.75 -20.359 1 96.06 65 GLU B C 1
ATOM 2668 O O . GLU B 1 65 ? -10.195 -27.75 -20.047 1 96.06 65 GLU B O 1
ATOM 2673 N N . LEU B 1 66 ? -9.633 -25.578 -19.797 1 95.88 66 LEU B N 1
ATOM 2674 C CA . LEU B 1 66 ? -10.617 -25.375 -18.734 1 95.88 66 LEU B CA 1
ATOM 2675 C C . LEU B 1 66 ? -12.031 -25.391 -19.297 1 95.88 66 LEU B C 1
ATOM 2677 O O . LEU B 1 66 ? -12.328 -24.703 -20.281 1 95.88 66 LEU B O 1
ATOM 2681 N N . LYS B 1 67 ? -12.82 -26.312 -18.766 1 95.25 67 LYS B N 1
ATOM 2682 C CA . LYS B 1 67 ? -14.25 -26.312 -19.031 1 95.25 67 LYS B CA 1
ATOM 2683 C C . LYS B 1 67 ? -15.023 -25.547 -17.969 1 95.25 67 LYS B C 1
ATOM 2685 O O . LYS B 1 67 ? -14.672 -25.594 -16.781 1 95.25 67 LYS B O 1
ATOM 2690 N N . TYR B 1 68 ? -16.047 -24.859 -18.281 1 94.88 68 TYR B N 1
ATOM 2691 C CA . TYR B 1 68 ? -16.688 -23.922 -17.375 1 94.88 68 TYR B CA 1
ATOM 2692 C C . TYR B 1 68 ? -17.969 -24.5 -16.797 1 94.88 68 TYR B C 1
ATOM 2694 O O . TYR B 1 68 ? -18.828 -23.781 -16.312 1 94.88 68 TYR B O 1
ATOM 2702 N N . ASP B 1 69 ? -18.047 -25.844 -16.859 1 94.06 69 ASP B N 1
ATOM 2703 C CA . ASP B 1 69 ? -19.125 -26.5 -16.125 1 94.06 69 ASP B CA 1
ATOM 2704 C C . ASP B 1 69 ? -18.781 -26.578 -14.633 1 94.06 69 ASP B C 1
ATOM 2706 O O . ASP B 1 69 ? -17.625 -26.453 -14.25 1 94.06 69 ASP B O 1
ATOM 2710 N N . LYS B 1 70 ? -19.719 -26.828 -13.812 1 91.81 70 LYS B N 1
ATOM 2711 C CA . LYS B 1 70 ? -19.609 -26.75 -12.359 1 91.81 70 LYS B CA 1
ATOM 2712 C C . LYS B 1 70 ? -18.531 -27.703 -11.852 1 91.81 70 LYS B C 1
ATOM 2714 O O . LYS B 1 70 ? -17.672 -27.312 -11.055 1 91.81 70 LYS B O 1
ATOM 2719 N N . LYS B 1 71 ? -18.578 -28.891 -12.312 1 91.44 71 LYS B N 1
ATOM 2720 C CA . LYS B 1 71 ? -17.641 -29.922 -11.836 1 91.44 71 LYS B CA 1
ATOM 2721 C C . LYS B 1 71 ? -16.203 -29.562 -12.188 1 91.44 71 LYS B C 1
ATOM 2723 O O . LYS B 1 71 ? -15.305 -29.641 -11.344 1 91.44 71 LYS B O 1
ATOM 2728 N N . SER B 1 72 ? -16 -29.172 -13.398 1 92.75 72 SER B N 1
ATOM 2729 C CA . SER B 1 72 ? -14.664 -28.797 -13.867 1 92.75 72 SER B CA 1
ATOM 2730 C C . SER B 1 72 ? -14.141 -27.578 -13.133 1 92.75 72 SER B C 1
ATOM 2732 O O . SER B 1 72 ? -12.961 -27.516 -12.789 1 92.75 72 SER B O 1
ATOM 2734 N N . LEU B 1 73 ? -15.016 -26.656 -12.875 1 93.75 73 LEU B N 1
ATOM 2735 C CA . LEU B 1 73 ? -14.625 -25.422 -12.195 1 93.75 73 LEU B CA 1
ATOM 2736 C C . LEU B 1 73 ? -14.219 -25.703 -10.75 1 93.75 73 LEU B C 1
ATOM 2738 O O . LEU B 1 73 ? -13.266 -25.109 -10.242 1 93.75 73 LEU B O 1
ATOM 2742 N N . LEU B 1 74 ? -14.898 -26.578 -10.133 1 89.69 74 LEU B N 1
ATOM 2743 C CA . LEU B 1 74 ? -14.578 -26.938 -8.758 1 89.69 74 LEU B CA 1
ATOM 2744 C C . LEU B 1 74 ? -13.18 -27.562 -8.672 1 89.69 74 LEU B C 1
ATOM 2746 O O . LEU B 1 74 ? -12.398 -27.203 -7.793 1 89.69 74 LEU B O 1
ATOM 2750 N N . LYS B 1 75 ? -12.953 -28.406 -9.578 1 90.25 75 LYS B N 1
ATOM 2751 C CA . LYS B 1 75 ? -11.641 -29.047 -9.617 1 90.25 75 LYS B CA 1
ATOM 2752 C C . LYS B 1 75 ? -10.539 -28.016 -9.914 1 90.25 75 LYS B C 1
ATOM 2754 O O . LYS B 1 75 ? -9.461 -28.078 -9.312 1 90.25 75 LYS B O 1
ATOM 2759 N N . PHE B 1 76 ? -10.867 -27.203 -10.836 1 93.25 76 PHE B N 1
ATOM 2760 C CA . PHE B 1 76 ? -9.914 -26.172 -11.234 1 93.25 76 PHE B CA 1
ATOM 2761 C C . PHE B 1 76 ? -9.609 -25.234 -10.07 1 93.25 76 PHE B C 1
ATOM 2763 O O . PHE B 1 76 ? -8.453 -24.922 -9.805 1 93.25 76 PHE B O 1
ATOM 2770 N N . ARG B 1 77 ? -10.594 -24.859 -9.32 1 92.94 77 ARG B N 1
ATOM 2771 C CA . ARG B 1 77 ? -10.453 -23.906 -8.219 1 92.94 77 ARG B CA 1
ATOM 2772 C C . ARG B 1 77 ? -9.773 -24.547 -7.02 1 92.94 77 ARG B C 1
ATOM 2774 O O . ARG B 1 77 ? -9.195 -23.859 -6.184 1 92.94 77 ARG B O 1
ATOM 2781 N N . GLN B 1 78 ? -9.867 -25.844 -6.957 1 93.19 78 GLN B N 1
ATOM 2782 C CA . GLN B 1 78 ? -9.086 -26.547 -5.945 1 93.19 78 GLN B CA 1
ATOM 2783 C C . GLN B 1 78 ? -7.594 -26.484 -6.258 1 93.19 78 GLN B C 1
ATOM 2785 O O . GLN B 1 78 ? -6.773 -26.328 -5.352 1 93.19 78 GLN B O 1
ATOM 2790 N N . LYS B 1 79 ? -7.312 -26.562 -7.504 1 94.75 79 LYS B N 1
ATOM 2791 C CA . LYS B 1 79 ? -5.922 -26.578 -7.949 1 94.75 79 LYS B CA 1
ATOM 2792 C C . LYS B 1 79 ? -5.309 -25.188 -7.926 1 94.75 79 LYS B C 1
ATOM 2794 O O . LYS B 1 79 ? -4.125 -25.031 -7.625 1 94.75 79 LYS B O 1
ATOM 2799 N N . VAL B 1 80 ? -6.145 -24.203 -8.297 1 96.81 80 VAL B N 1
ATOM 2800 C CA . VAL B 1 80 ? -5.672 -22.828 -8.375 1 96.81 80 VAL B CA 1
ATOM 2801 C C . VAL B 1 80 ? -6.395 -21.969 -7.336 1 96.81 80 VAL B C 1
ATOM 2803 O O . VAL B 1 80 ? -7.551 -21.594 -7.539 1 96.81 80 VAL B O 1
ATOM 2806 N N . GLY B 1 81 ? -5.637 -21.641 -6.281 1 96.62 81 GLY B N 1
ATOM 2807 C CA . GLY B 1 81 ? -6.195 -20.75 -5.273 1 96.62 81 GLY B CA 1
ATOM 2808 C C . GLY B 1 81 ? -5.859 -19.297 -5.512 1 96.62 81 GLY B C 1
ATOM 2809 O O . GLY B 1 81 ? -4.75 -18.969 -5.93 1 96.62 81 GLY B O 1
ATOM 2810 N N . ILE B 1 82 ? -6.84 -18.438 -5.246 1 96.12 82 ILE B N 1
ATOM 2811 C CA . ILE B 1 82 ? -6.625 -17.016 -5.43 1 96.12 82 ILE B CA 1
ATOM 2812 C C . ILE B 1 82 ? -6.762 -16.297 -4.086 1 96.12 82 ILE B C 1
ATOM 2814 O O . ILE B 1 82 ? -7.648 -16.609 -3.293 1 96.12 82 ILE B O 1
ATOM 2818 N N . VAL B 1 83 ? -5.777 -15.484 -3.818 1 95.88 83 VAL B N 1
ATOM 2819 C CA . VAL B 1 83 ? -5.84 -14.562 -2.684 1 95.88 83 VAL B CA 1
ATOM 2820 C C . VAL B 1 83 ? -6.031 -13.133 -3.184 1 95.88 83 VAL B C 1
ATOM 2822 O O . VAL B 1 83 ? -5.203 -12.617 -3.939 1 95.88 83 VAL B O 1
ATOM 2825 N N . PHE B 1 84 ? -7.062 -12.516 -2.666 1 93.31 84 PHE B N 1
ATOM 2826 C CA . PHE B 1 84 ? -7.422 -11.18 -3.131 1 93.31 84 PHE B CA 1
ATOM 2827 C C . PHE B 1 84 ? -6.582 -10.117 -2.432 1 93.31 84 PHE B C 1
ATOM 2829 O O . PHE B 1 84 ? -6.016 -10.367 -1.368 1 93.31 84 PHE B O 1
ATOM 2836 N N . GLN B 1 85 ? -6.578 -8.984 -3.078 1 87.69 85 GLN B N 1
ATOM 2837 C CA . GLN B 1 85 ? -5.836 -7.848 -2.537 1 87.69 85 GLN B CA 1
ATOM 2838 C C . GLN B 1 85 ? -6.371 -7.445 -1.166 1 87.69 85 GLN B C 1
ATOM 2840 O O . GLN B 1 85 ? -5.602 -7.273 -0.219 1 87.69 85 GLN B O 1
ATOM 2845 N N . ASN B 1 86 ? -7.688 -7.285 -1.152 1 87 86 ASN B N 1
ATOM 2846 C CA . ASN B 1 86 ? -8.359 -6.965 0.102 1 87 86 ASN B CA 1
ATOM 2847 C C . ASN B 1 86 ? -8.945 -8.219 0.756 1 87 86 ASN B C 1
ATOM 2849 O O . ASN B 1 86 ? -9.891 -8.812 0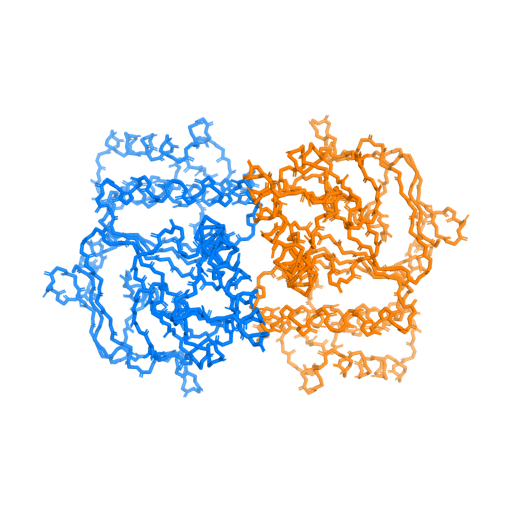.235 1 87 86 ASN B O 1
ATOM 2853 N N . PRO B 1 87 ? -8.422 -8.531 1.897 1 91.19 87 PRO B N 1
ATOM 2854 C CA . PRO B 1 87 ? -8.906 -9.758 2.543 1 91.19 87 PRO B CA 1
ATOM 2855 C C . PRO B 1 87 ? -10.391 -9.695 2.893 1 91.19 87 PRO B C 1
ATOM 2857 O O . PRO B 1 87 ? -11.055 -10.734 2.98 1 91.19 87 PRO B O 1
ATOM 2860 N N . ASP B 1 88 ? -10.938 -8.5 3.008 1 88.62 88 ASP B N 1
ATOM 2861 C CA . ASP B 1 88 ? -12.352 -8.367 3.33 1 88.62 88 ASP B CA 1
ATOM 2862 C C . ASP B 1 88 ? -13.227 -8.781 2.148 1 88.62 88 ASP B C 1
ATOM 2864 O O . ASP B 1 88 ? -14.422 -9.023 2.309 1 88.62 88 ASP B O 1
ATOM 2868 N N . ASP B 1 89 ? -12.625 -8.836 1.048 1 88.31 89 ASP B N 1
ATOM 2869 C CA . ASP B 1 89 ? -13.352 -9.305 -0.13 1 88.31 89 ASP B CA 1
ATOM 2870 C C . ASP B 1 89 ? -13.344 -10.836 -0.204 1 88.31 89 ASP B C 1
ATOM 2872 O O . ASP B 1 89 ? -14.008 -11.414 -1.065 1 88.31 89 ASP B O 1
ATOM 2876 N N . GLN B 1 90 ? -12.68 -11.461 0.682 1 90.69 90 GLN B N 1
ATOM 2877 C CA . GLN B 1 90 ? -12.477 -12.898 0.59 1 90.69 90 GLN B CA 1
ATOM 2878 C C . GLN B 1 90 ? -12.992 -13.609 1.841 1 90.69 90 GLN B C 1
ATOM 2880 O O . GLN B 1 90 ? -13.57 -14.695 1.753 1 90.69 90 GLN B O 1
ATOM 2885 N N . ILE B 1 91 ? -12.797 -12.969 2.967 1 94.12 91 ILE B N 1
ATOM 2886 C CA . ILE B 1 91 ? -13.211 -13.555 4.234 1 94.12 91 ILE B CA 1
ATOM 2887 C C . ILE B 1 91 ? -14.672 -13.195 4.52 1 94.12 91 ILE B C 1
ATOM 2889 O O . ILE B 1 91 ? -15.023 -12.023 4.617 1 94.12 91 ILE B O 1
ATOM 2893 N N . PHE B 1 92 ? -15.547 -14.172 4.789 1 91.75 92 PHE B N 1
ATOM 2894 C CA . PHE B 1 92 ? -16.969 -13.859 4.898 1 91.75 92 PHE B CA 1
ATOM 2895 C C . PHE B 1 92 ? -17.594 -14.633 6.051 1 91.75 92 PHE B C 1
ATOM 2897 O O . PHE B 1 92 ? -18.688 -14.289 6.516 1 91.75 92 PHE B O 1
ATOM 2904 N N . ALA B 1 93 ? -16.969 -15.695 6.516 1 95.44 93 ALA B N 1
ATOM 2905 C CA . ALA B 1 93 ? -17.562 -16.547 7.543 1 95.44 93 ALA B CA 1
ATOM 2906 C C . ALA B 1 93 ? -17.5 -15.883 8.914 1 95.44 93 ALA B C 1
ATOM 2908 O O . ALA B 1 93 ? -16.688 -14.977 9.133 1 95.44 93 ALA B O 1
ATOM 2909 N N . PRO B 1 94 ? -18.344 -16.297 9.812 1 96.06 94 PRO B N 1
ATOM 2910 C CA . PRO B 1 94 ? -18.422 -15.68 11.141 1 96.06 94 PRO B CA 1
ATOM 2911 C C . PRO B 1 94 ? -17.156 -15.891 11.961 1 96.06 94 PRO B C 1
ATOM 2913 O O . PRO B 1 94 ? -16.828 -15.07 12.828 1 96.06 94 PRO B O 1
ATOM 2916 N N . THR B 1 95 ? -16.516 -17.078 11.688 1 98 95 THR B N 1
ATOM 2917 C CA . THR B 1 95 ? -15.289 -17.344 12.43 1 98 95 THR B CA 1
ATOM 2918 C C . THR B 1 95 ? -14.156 -17.734 11.477 1 98 95 THR B C 1
ATOM 2920 O O . THR B 1 95 ? -14.406 -18.125 10.336 1 98 95 THR B O 1
ATOM 2923 N N . VAL B 1 96 ? -12.969 -17.625 12.008 1 98.38 96 VAL B N 1
ATOM 2924 C CA . VAL B 1 96 ? -11.766 -17.953 11.242 1 98.38 96 VAL B CA 1
ATOM 2925 C C . VAL B 1 96 ? -11.812 -19.406 10.797 1 98.38 96 VAL B C 1
ATOM 2927 O O . VAL B 1 96 ? -11.609 -19.719 9.617 1 98.38 96 VAL B O 1
ATOM 2930 N N . GLU B 1 97 ? -12.133 -20.297 11.711 1 98.31 97 GLU B N 1
ATOM 2931 C CA . GLU B 1 97 ? -12.141 -21.719 11.383 1 98.31 97 GLU B CA 1
ATOM 2932 C C . GLU B 1 97 ? -13.211 -22.031 10.344 1 98.31 97 GLU B C 1
ATOM 2934 O O . GLU B 1 97 ? -13 -22.859 9.453 1 98.31 97 GLU B O 1
ATOM 2939 N N . GLU B 1 98 ? -14.367 -21.391 10.469 1 97.88 98 GLU B N 1
ATOM 2940 C CA . GLU B 1 98 ? -15.438 -21.609 9.5 1 97.88 98 GLU B CA 1
ATOM 2941 C C . GLU B 1 98 ? -15.031 -21.109 8.109 1 97.88 98 GLU B C 1
ATOM 2943 O O . GLU B 1 98 ? -15.383 -21.719 7.102 1 97.88 98 GLU B O 1
ATOM 2948 N N . ASP B 1 99 ? -14.289 -20.031 8.125 1 98.12 99 ASP B N 1
ATOM 2949 C CA . ASP B 1 99 ? -13.859 -19.469 6.848 1 98.12 99 ASP B CA 1
ATOM 2950 C C . ASP B 1 99 ? -12.852 -20.391 6.156 1 98.12 99 ASP B C 1
ATOM 2952 O O . ASP B 1 99 ? -12.977 -20.672 4.965 1 98.12 99 ASP B O 1
ATOM 2956 N N . VAL B 1 100 ? -11.914 -20.891 6.922 1 98.25 100 VAL B N 1
ATOM 2957 C CA . VAL B 1 100 ? -10.852 -21.719 6.383 1 98.25 100 VAL B CA 1
ATOM 2958 C C . VAL B 1 100 ? -11.422 -23.078 5.977 1 98.25 100 VAL B C 1
ATOM 2960 O O . VAL B 1 100 ? -10.922 -23.719 5.047 1 98.25 100 VAL B O 1
ATOM 2963 N N . ALA B 1 101 ? -12.547 -23.453 6.621 1 98 101 ALA B N 1
ATOM 2964 C CA . ALA B 1 101 ? -13.148 -24.766 6.363 1 98 101 ALA B CA 1
ATOM 2965 C C . ALA B 1 101 ? -14.023 -24.734 5.109 1 98 101 ALA B C 1
ATOM 2967 O O . ALA B 1 101 ? -14.406 -25.781 4.586 1 98 101 ALA B O 1
ATOM 2968 N N . PHE B 1 102 ? -14.32 -23.578 4.617 1 95.62 102 PHE B N 1
ATOM 2969 C CA . PHE B 1 102 ? -15.289 -23.406 3.543 1 95.62 102 PHE B CA 1
ATOM 2970 C C . PHE B 1 102 ? -14.883 -24.203 2.314 1 95.62 102 PHE B C 1
ATOM 2972 O O . PHE B 1 102 ? -15.703 -24.938 1.742 1 95.62 102 PHE B O 1
ATOM 2979 N N . GLY B 1 103 ? -13.641 -24.047 1.948 1 93.94 103 GLY B N 1
ATOM 2980 C CA . GLY B 1 103 ? -13.141 -24.75 0.777 1 93.94 103 GLY B CA 1
ATOM 2981 C C . GLY B 1 103 ? -13.188 -26.266 0.922 1 93.94 103 GLY B C 1
ATOM 2982 O O . GLY B 1 103 ? -13.867 -26.953 0.148 1 93.94 103 GLY B O 1
ATOM 2983 N N . PRO B 1 104 ? -12.555 -26.766 1.932 1 96.44 104 PRO B N 1
ATOM 2984 C CA . PRO B 1 104 ? -12.547 -28.219 2.168 1 96.44 104 PRO B CA 1
ATOM 2985 C C . PRO B 1 104 ? -13.953 -28.797 2.279 1 96.44 104 PRO B C 1
ATOM 2987 O O . PRO B 1 104 ? -14.211 -29.906 1.783 1 96.44 104 PRO B O 1
ATOM 2990 N N . LEU B 1 105 ? -14.883 -28.078 2.891 1 95.56 105 LEU B N 1
ATOM 2991 C CA . LEU B 1 105 ? -16.266 -28.531 3.002 1 95.56 105 LEU B CA 1
ATOM 2992 C C . LEU B 1 105 ? -16.891 -28.672 1.625 1 95.56 105 LEU B C 1
ATOM 2994 O O . LEU B 1 105 ? -17.594 -29.656 1.354 1 95.56 105 LEU B O 1
ATOM 2998 N N . ASN B 1 106 ? -16.609 -27.766 0.784 1 91.94 106 ASN B N 1
ATOM 2999 C CA . ASN B 1 106 ? -17.188 -27.766 -0.555 1 91.94 106 ASN B CA 1
ATOM 3000 C C . ASN B 1 106 ? -16.578 -28.859 -1.424 1 91.94 106 ASN B C 1
ATOM 3002 O O . ASN B 1 106 ? -17.125 -29.203 -2.475 1 91.94 106 ASN B O 1
ATOM 3006 N N . LEU B 1 107 ? -15.445 -29.422 -0.987 1 91.94 107 LEU B N 1
ATOM 3007 C CA . LEU B 1 107 ? -14.828 -30.531 -1.688 1 91.94 107 LEU B CA 1
ATOM 3008 C C . LEU B 1 107 ? -15.453 -31.859 -1.257 1 91.94 107 LEU B C 1
ATOM 3010 O O . LEU B 1 107 ? -15.133 -32.906 -1.809 1 91.94 107 LEU B O 1
ATOM 3014 N N . GLY B 1 108 ? -16.25 -31.797 -0.222 1 93 108 GLY B N 1
ATOM 3015 C CA . GLY B 1 108 ? -16.938 -33 0.233 1 93 108 GLY B CA 1
ATOM 3016 C C . GLY B 1 108 ? -16.109 -33.844 1.168 1 93 108 GLY B C 1
ATOM 3017 O O . GLY B 1 108 ? -16.344 -35.031 1.311 1 93 108 GLY B O 1
ATOM 3018 N N . LEU B 1 109 ? -15.195 -33.312 1.793 1 95.12 109 LEU B N 1
ATOM 3019 C CA . LEU B 1 109 ? -14.328 -34.031 2.699 1 95.12 109 LEU B CA 1
ATOM 3020 C C . LEU B 1 109 ? -15.047 -34.344 4.012 1 95.12 109 LEU B C 1
ATOM 3022 O O . LEU B 1 109 ? -16.031 -33.688 4.352 1 95.12 109 LEU B O 1
ATOM 3026 N N . SER B 1 110 ? -14.523 -35.375 4.734 1 97.38 110 SER B N 1
ATOM 3027 C CA . SER B 1 110 ? -15.07 -35.688 6.047 1 97.38 110 SER B CA 1
ATOM 3028 C C . SER B 1 110 ? -14.781 -34.562 7.051 1 97.38 110 SER B C 1
ATOM 3030 O O . SER B 1 110 ? -13.82 -33.812 6.883 1 97.38 110 SER B O 1
ATOM 3032 N N . MET B 1 111 ? -15.578 -34.469 8.031 1 97.19 111 MET B N 1
ATOM 3033 C CA . MET B 1 111 ? -15.406 -33.469 9.047 1 97.19 111 MET B CA 1
ATOM 3034 C C . MET B 1 111 ? -14.039 -33.594 9.727 1 97.19 111 MET B C 1
ATOM 3036 O O . MET B 1 111 ? -13.414 -32.594 10.062 1 97.19 111 MET B O 1
ATOM 3040 N N . GLU B 1 112 ? -13.656 -34.781 9.867 1 97.62 112 GLU B N 1
ATOM 3041 C CA . GLU B 1 112 ? -12.352 -35.031 10.469 1 97.62 112 GLU B CA 1
ATOM 3042 C C . GLU B 1 112 ? -11.227 -34.469 9.586 1 97.62 112 GLU B C 1
ATOM 3044 O O . GLU B 1 112 ? -10.328 -33.781 10.07 1 97.62 112 GLU B O 1
ATOM 3049 N N . GLU B 1 113 ? -11.344 -34.75 8.344 1 97.56 113 GLU B N 1
ATOM 3050 C CA . GLU B 1 113 ? -10.344 -34.281 7.406 1 97.56 113 GLU B CA 1
ATOM 3051 C C . GLU B 1 113 ? -10.367 -32.75 7.309 1 97.56 113 GLU B C 1
ATOM 3053 O O . GLU B 1 113 ? -9.312 -32.125 7.227 1 97.56 113 GLU B O 1
ATOM 3058 N N . VAL B 1 114 ? -11.531 -32.219 7.324 1 97.94 114 VAL B N 1
ATOM 3059 C CA . VAL B 1 114 ? -11.695 -30.766 7.262 1 97.94 114 VAL B CA 1
ATOM 3060 C C . VAL B 1 114 ? -11.008 -30.125 8.469 1 97.94 114 VAL B C 1
ATOM 3062 O O . VAL B 1 114 ? -10.242 -29.172 8.32 1 97.94 114 VAL B O 1
ATOM 3065 N N . GLN B 1 115 ? -11.258 -30.688 9.625 1 97.75 115 GLN B N 1
ATOM 3066 C CA . GLN B 1 115 ? -10.672 -30.156 10.844 1 97.75 115 GLN B CA 1
ATOM 3067 C C . GLN B 1 115 ? -9.148 -30.234 10.805 1 97.75 115 GLN B C 1
ATOM 3069 O O . GLN B 1 115 ? -8.469 -29.281 11.195 1 97.75 115 GLN B O 1
ATOM 3074 N N . ASP B 1 116 ? -8.672 -31.297 10.305 1 98.06 116 ASP B N 1
ATOM 3075 C CA . ASP B 1 116 ? -7.23 -31.469 10.18 1 98.06 116 ASP B CA 1
ATOM 3076 C C . ASP B 1 116 ? -6.629 -30.438 9.242 1 98.06 116 ASP B C 1
ATOM 3078 O O . ASP B 1 116 ? -5.602 -29.812 9.555 1 98.06 116 ASP B O 1
ATOM 3082 N N . ARG B 1 117 ? -7.242 -30.188 8.172 1 97.88 117 ARG B N 1
ATOM 3083 C CA . ARG B 1 117 ? -6.746 -29.234 7.172 1 97.88 117 ARG B CA 1
ATOM 3084 C C . ARG B 1 117 ? -6.797 -27.812 7.695 1 97.88 117 ARG B C 1
ATOM 3086 O O . ARG B 1 117 ? -5.895 -27.016 7.438 1 97.88 117 ARG B O 1
ATOM 3093 N N . VAL B 1 118 ? -7.875 -27.547 8.391 1 98.31 118 VAL B N 1
ATOM 3094 C CA . VAL B 1 118 ? -8.031 -26.219 8.961 1 98.31 118 VAL B CA 1
ATOM 3095 C C . VAL B 1 118 ? -6.91 -25.953 9.969 1 98.31 118 VAL B C 1
ATOM 3097 O O . VAL B 1 118 ? -6.246 -24.922 9.906 1 98.31 118 VAL B O 1
ATOM 3100 N N . GLU B 1 119 ? -6.676 -26.906 10.812 1 98.12 119 GLU B N 1
ATOM 3101 C CA . GLU B 1 119 ? -5.637 -26.766 11.828 1 98.12 119 GLU B CA 1
ATOM 3102 C C . GLU B 1 119 ? -4.258 -26.625 11.188 1 98.12 119 GLU B C 1
ATOM 3104 O O . GLU B 1 119 ? -3.477 -25.75 11.578 1 98.12 119 GLU B O 1
ATOM 3109 N N . GLU B 1 120 ? -4.016 -27.406 10.227 1 97.81 120 GLU B N 1
ATOM 3110 C CA . GLU B 1 120 ? -2.732 -27.375 9.531 1 97.81 120 GLU B CA 1
ATOM 3111 C C . GLU B 1 120 ? -2.533 -26.031 8.82 1 97.81 120 GLU B C 1
ATOM 3113 O O . GLU B 1 120 ? -1.46 -25.438 8.906 1 97.81 120 GLU B O 1
ATOM 3118 N N . ALA B 1 121 ? -3.521 -25.594 8.094 1 98.06 121 ALA B N 1
ATOM 3119 C CA . ALA B 1 121 ? -3.447 -24.359 7.332 1 98.06 121 ALA B CA 1
ATOM 3120 C C . ALA B 1 121 ? -3.215 -23.156 8.25 1 98.06 121 ALA B C 1
ATOM 3122 O O . ALA B 1 121 ? -2.363 -22.312 7.977 1 98.06 121 ALA B O 1
ATOM 3123 N N . LEU B 1 122 ? -3.936 -23.141 9.359 1 98.25 122 LEU B N 1
ATOM 3124 C CA . LEU B 1 122 ? -3.785 -22.031 10.305 1 98.25 122 LEU B CA 1
ATOM 3125 C C . LEU B 1 122 ? -2.398 -22.047 10.945 1 98.25 122 LEU B C 1
ATOM 3127 O O . LEU B 1 122 ? -1.793 -21 11.141 1 98.25 122 LEU B O 1
ATOM 3131 N N . ASP B 1 123 ? -1.91 -23.203 11.188 1 97.44 123 ASP B N 1
ATOM 3132 C CA . ASP B 1 123 ? -0.568 -23.344 11.742 1 97.44 123 ASP B CA 1
ATOM 3133 C C . ASP B 1 123 ? 0.489 -22.828 10.766 1 97.44 123 ASP B C 1
ATOM 3135 O O . ASP B 1 123 ? 1.414 -22.125 11.156 1 97.44 123 ASP B O 1
ATOM 3139 N N . ARG B 1 124 ? 0.34 -23.109 9.57 1 95.19 124 ARG B N 1
ATOM 3140 C CA . ARG B 1 124 ? 1.301 -22.766 8.531 1 95.19 124 ARG B CA 1
ATOM 3141 C C . ARG B 1 124 ? 1.415 -21.25 8.375 1 95.19 124 ARG B C 1
ATOM 3143 O O . ARG B 1 124 ? 2.482 -20.734 8.031 1 95.19 124 ARG B O 1
ATOM 3150 N N . VAL B 1 125 ? 0.296 -20.594 8.625 1 96.25 125 VAL B N 1
ATOM 3151 C CA . VAL B 1 125 ? 0.327 -19.141 8.422 1 96.25 125 VAL B CA 1
ATOM 3152 C C . VAL B 1 125 ? 0.494 -18.438 9.758 1 96.25 125 VAL B C 1
ATOM 3154 O O . VAL B 1 125 ? 0.355 -17.219 9.844 1 96.25 125 VAL B O 1
ATOM 3157 N N . GLY B 1 126 ? 0.7 -19.156 10.828 1 94.75 126 GLY B N 1
ATOM 3158 C CA . GLY B 1 126 ? 0.948 -18.594 12.148 1 94.75 126 GLY B CA 1
ATOM 3159 C C . GLY B 1 126 ? -0.307 -18.062 12.812 1 94.75 126 GLY B C 1
ATOM 3160 O O . GLY B 1 126 ? -0.264 -17.047 13.516 1 94.75 126 GLY B O 1
ATOM 3161 N N . MET B 1 127 ? -1.453 -18.703 12.555 1 96.88 127 MET B N 1
ATOM 3162 C CA . MET B 1 127 ? -2.719 -18.203 13.094 1 96.88 127 MET B CA 1
ATOM 3163 C C . MET B 1 127 ? -3.377 -19.266 13.984 1 96.88 127 MET B C 1
ATOM 3165 O O . MET B 1 127 ? -4.594 -19.234 14.18 1 96.88 127 MET B O 1
ATOM 3169 N N . SER B 1 128 ? -2.535 -20.203 14.453 1 97.5 128 SER B N 1
ATOM 3170 C CA . SER B 1 128 ? -3.061 -21.125 15.453 1 97.5 128 SER B CA 1
ATOM 3171 C C . SER B 1 128 ? -3.609 -20.375 16.672 1 97.5 128 SER B C 1
ATOM 3173 O O . SER B 1 128 ? -3.002 -19.406 17.125 1 97.5 128 SER B O 1
ATOM 3175 N N . GLY B 1 129 ? -4.785 -20.781 17.172 1 96.88 129 GLY B N 1
ATOM 3176 C CA . GLY B 1 129 ? -5.375 -20.125 18.328 1 96.88 129 GLY B CA 1
ATOM 3177 C C . GLY B 1 129 ? -6.445 -19.109 17.969 1 96.88 129 GLY B C 1
ATOM 3178 O O . GLY B 1 129 ? -7.16 -18.625 18.844 1 96.88 129 GLY B O 1
ATOM 3179 N N . PHE B 1 130 ? -6.641 -18.875 16.688 1 97.25 130 PHE B N 1
ATOM 3180 C CA . PHE B 1 130 ? -7.594 -17.859 16.266 1 97.25 130 PHE B CA 1
ATOM 3181 C C . PHE B 1 130 ? -8.852 -18.5 15.688 1 97.25 130 PHE B C 1
ATOM 3183 O O . PHE B 1 130 ? -9.703 -17.812 15.125 1 97.25 130 PHE B O 1
ATOM 3190 N N . GLU B 1 131 ? -8.977 -19.75 15.867 1 97.62 131 GLU B N 1
ATOM 3191 C CA . GLU B 1 131 ? -10.023 -20.531 15.211 1 97.62 131 GLU B CA 1
ATOM 3192 C C . GLU B 1 131 ? -11.406 -19.953 15.484 1 97.62 131 GLU B C 1
ATOM 3194 O O . GLU B 1 131 ? -12.219 -19.797 14.562 1 97.62 131 GLU B O 1
ATOM 3199 N N . LYS B 1 132 ? -11.641 -19.531 16.656 1 97.38 132 LYS B N 1
ATOM 3200 C CA . LYS B 1 132 ? -12.984 -19.109 17.062 1 97.38 132 LYS B CA 1
ATOM 3201 C C . LYS B 1 132 ? -13.125 -17.594 16.984 1 97.38 132 LYS B C 1
ATOM 3203 O O . LYS B 1 132 ? -14.195 -17.047 17.25 1 97.38 132 LYS B O 1
ATOM 3208 N N . THR B 1 133 ? -12.148 -16.953 16.531 1 96.94 133 THR B N 1
ATOM 3209 C CA . THR B 1 133 ? -12.156 -15.492 16.453 1 96.94 133 THR B CA 1
ATOM 3210 C C . THR B 1 133 ? -12.992 -15.023 15.258 1 96.94 133 THR B C 1
ATOM 3212 O O . THR B 1 133 ? -12.945 -15.617 14.18 1 96.94 133 THR B O 1
ATOM 3215 N N . ALA B 1 134 ? -13.688 -13.938 15.484 1 95.94 134 ALA B N 1
ATOM 3216 C CA . ALA B 1 134 ? -14.391 -13.289 14.383 1 95.94 134 ALA B CA 1
ATOM 3217 C C . ALA B 1 134 ? -13.422 -12.508 13.5 1 95.94 134 ALA B C 1
ATOM 3219 O O . ALA B 1 134 ? -12.555 -11.789 14 1 95.94 134 ALA B O 1
ATOM 3220 N N . PRO B 1 135 ? -13.57 -12.57 12.195 1 94.12 135 PRO B N 1
ATOM 3221 C CA . PRO B 1 135 ? -12.633 -11.922 11.281 1 94.12 135 PRO B CA 1
ATOM 3222 C C . PRO B 1 135 ? -12.531 -10.414 11.516 1 94.12 135 PRO B C 1
ATOM 3224 O O . PRO B 1 135 ? -11.453 -9.836 11.352 1 94.12 135 PRO B O 1
ATOM 3227 N N . HIS B 1 136 ? -13.602 -9.789 11.875 1 88.69 136 HIS B N 1
ATOM 3228 C CA . HIS B 1 136 ? -13.594 -8.336 12.047 1 88.69 136 HIS B CA 1
ATOM 3229 C C . HIS B 1 136 ? -12.742 -7.938 13.25 1 88.69 136 HIS B C 1
ATOM 3231 O O . HIS B 1 136 ? -12.43 -6.758 13.43 1 88.69 136 HIS B O 1
ATOM 3237 N N . HIS B 1 137 ? -12.273 -8.883 14.086 1 89.75 137 HIS B N 1
ATOM 3238 C CA . HIS B 1 137 ? -11.398 -8.625 15.219 1 89.75 137 HIS B CA 1
ATOM 3239 C C . HIS B 1 137 ? -9.93 -8.781 14.836 1 89.75 137 HIS B C 1
ATOM 3241 O O . HIS B 1 137 ? -9.039 -8.492 15.633 1 89.75 137 HIS B O 1
ATOM 3247 N N . LEU B 1 138 ? -9.695 -9.203 13.656 1 90.38 138 LEU B N 1
ATOM 3248 C CA . LEU B 1 138 ? -8.336 -9.422 13.18 1 90.38 138 LEU B CA 1
ATOM 3249 C C . LEU B 1 138 ? -7.77 -8.156 12.555 1 90.38 138 LEU B C 1
ATOM 3251 O O . LEU B 1 138 ? -8.508 -7.348 11.992 1 90.38 138 LEU B O 1
ATOM 3255 N N . SER B 1 139 ? -6.414 -7.957 12.688 1 82.75 139 SER B N 1
ATOM 3256 C CA . SER B 1 139 ? -5.734 -6.91 11.93 1 82.75 139 SER B CA 1
ATOM 3257 C C . SER B 1 139 ? -5.715 -7.223 10.438 1 82.75 139 SER B C 1
ATOM 3259 O O . SER B 1 139 ? -6.02 -8.344 10.031 1 82.75 139 SER B O 1
ATOM 3261 N N . GLY B 1 140 ? -5.441 -6.242 9.633 1 83.12 140 GLY B N 1
ATOM 3262 C CA . GLY B 1 140 ? -5.324 -6.449 8.195 1 83.12 140 GLY B CA 1
ATOM 3263 C C . GLY B 1 140 ? -4.344 -7.547 7.828 1 83.12 140 GLY B C 1
ATOM 3264 O O . GLY B 1 140 ? -4.621 -8.367 6.953 1 83.12 140 GLY B O 1
ATOM 3265 N N . GLY B 1 141 ? -3.172 -7.566 8.492 1 86.31 141 GLY B N 1
ATOM 3266 C CA . GLY B 1 141 ? -2.182 -8.602 8.25 1 86.31 141 GLY B CA 1
ATOM 3267 C C . GLY B 1 141 ? -2.656 -9.984 8.641 1 86.31 141 GLY B C 1
ATOM 3268 O O . GLY B 1 141 ? -2.383 -10.961 7.938 1 86.31 141 GLY B O 1
ATOM 3269 N N . GLN B 1 142 ? -3.389 -10.031 9.734 1 90.81 142 GLN B N 1
ATOM 3270 C CA . GLN B 1 142 ? -3.951 -11.305 10.18 1 90.81 142 GLN B CA 1
ATOM 3271 C C . GLN B 1 142 ? -5.012 -11.812 9.211 1 90.81 142 GLN B C 1
ATOM 3273 O O . GLN B 1 142 ? -5.059 -13 8.898 1 90.81 142 GLN B O 1
ATOM 3278 N N . LYS B 1 143 ? -5.816 -10.906 8.773 1 93.69 143 LYS B N 1
ATOM 3279 C CA . LYS B 1 143 ? -6.832 -11.281 7.797 1 93.69 143 LYS B CA 1
ATOM 3280 C C . LYS B 1 143 ? -6.191 -11.859 6.535 1 93.69 143 LYS B C 1
ATOM 3282 O O . LYS B 1 143 ? -6.684 -12.836 5.973 1 93.69 143 L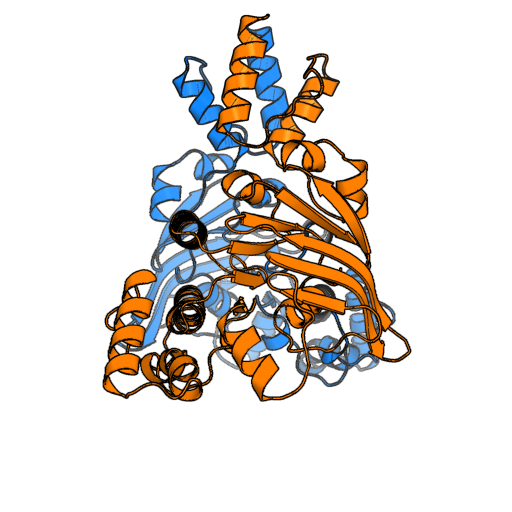YS B O 1
ATOM 3287 N N . LYS B 1 144 ? -5.09 -11.305 6.105 1 93.69 144 LYS B N 1
ATOM 3288 C CA . LYS B 1 144 ? -4.383 -11.797 4.926 1 93.69 144 LYS B CA 1
ATOM 3289 C C . LYS B 1 144 ? -3.863 -13.219 5.152 1 93.69 144 LYS B C 1
ATOM 3291 O O . LYS B 1 144 ? -3.939 -14.062 4.258 1 93.69 144 LYS B O 1
ATOM 3296 N N . ARG B 1 145 ? -3.379 -13.438 6.273 1 95.12 145 ARG B N 1
ATOM 3297 C CA . ARG B 1 145 ? -2.891 -14.766 6.617 1 95.12 145 ARG B CA 1
ATOM 3298 C C . ARG B 1 145 ? -4.027 -15.781 6.629 1 95.12 145 ARG B C 1
ATOM 3300 O O . ARG B 1 145 ? -3.867 -16.906 6.156 1 95.12 145 ARG B O 1
ATOM 3307 N N . VAL B 1 146 ? -5.16 -15.336 7.152 1 97.31 146 VAL B N 1
ATOM 3308 C CA . VAL B 1 146 ? -6.332 -16.203 7.191 1 97.31 146 VAL B CA 1
ATOM 3309 C C . VAL B 1 146 ? -6.801 -16.5 5.77 1 97.31 146 VAL B C 1
ATOM 3311 O O . VAL B 1 146 ? -7.164 -17.641 5.453 1 97.31 146 VAL B O 1
ATOM 3314 N N . ALA B 1 147 ? -6.766 -15.461 4.957 1 97.12 147 ALA B N 1
ATOM 3315 C CA . ALA B 1 147 ? -7.125 -15.656 3.557 1 97.12 147 ALA B CA 1
ATOM 3316 C C . ALA B 1 147 ? -6.227 -16.688 2.895 1 97.12 147 ALA B C 1
ATOM 3318 O O . ALA B 1 147 ? -6.703 -17.562 2.164 1 97.12 147 ALA B O 1
ATOM 3319 N N . ILE B 1 148 ? -4.984 -16.625 3.17 1 97.56 148 ILE B N 1
ATOM 3320 C CA . ILE B 1 148 ? -4.023 -17.562 2.619 1 97.56 148 ILE B CA 1
ATOM 3321 C C . ILE B 1 148 ? -4.297 -18.969 3.178 1 97.56 148 ILE B C 1
ATOM 3323 O O . ILE B 1 148 ? -4.266 -19.953 2.439 1 97.56 148 ILE B O 1
ATOM 3327 N N . ALA B 1 149 ? -4.645 -19.047 4.453 1 97.94 149 ALA B N 1
ATOM 3328 C CA . ALA B 1 149 ? -4.973 -20.328 5.086 1 97.94 149 ALA B CA 1
ATOM 3329 C C . ALA B 1 149 ? -6.164 -20.984 4.402 1 97.94 149 ALA B C 1
ATOM 3331 O O . ALA B 1 149 ? -6.18 -22.203 4.199 1 97.94 149 ALA B O 1
ATOM 3332 N N . GLY B 1 150 ? -7.129 -20.203 4.102 1 97.62 150 GLY B N 1
ATOM 3333 C CA . GLY B 1 150 ? -8.289 -20.734 3.402 1 97.62 150 GLY B CA 1
ATOM 3334 C C . GLY B 1 150 ? -7.941 -21.422 2.094 1 97.62 150 GLY B C 1
ATOM 3335 O O . GLY B 1 150 ? -8.539 -22.438 1.739 1 97.62 150 GLY B O 1
ATOM 3336 N N . ILE B 1 151 ? -6.969 -20.875 1.458 1 97.19 151 ILE B N 1
ATOM 3337 C CA . ILE B 1 151 ? -6.52 -21.438 0.192 1 97.19 151 ILE B CA 1
ATOM 3338 C C . ILE B 1 151 ? -5.66 -22.672 0.457 1 97.19 151 ILE B C 1
ATOM 3340 O O . ILE B 1 151 ? -5.82 -23.703 -0.203 1 97.19 151 ILE B O 1
ATOM 3344 N N . LEU B 1 152 ? -4.828 -22.641 1.427 1 97.75 152 LEU B N 1
ATOM 3345 C CA . LEU B 1 152 ? -3.926 -23.734 1.751 1 97.75 152 LEU B CA 1
ATOM 3346 C C . LEU B 1 152 ? -4.711 -24.969 2.188 1 97.75 152 LEU B C 1
ATOM 3348 O O . LEU B 1 152 ? -4.289 -26.109 1.933 1 97.75 152 LEU B O 1
ATOM 3352 N N . ALA B 1 153 ? -5.824 -24.672 2.818 1 97.94 153 ALA B N 1
ATOM 3353 C CA . ALA B 1 153 ? -6.652 -25.781 3.299 1 97.94 153 ALA B CA 1
ATOM 3354 C C . ALA B 1 153 ? -7.156 -26.641 2.139 1 97.94 153 ALA B C 1
ATOM 3356 O O . ALA B 1 153 ? -7.527 -27.797 2.328 1 97.94 153 ALA B O 1
ATOM 3357 N N . MET B 1 154 ? -7.133 -26.062 0.994 1 96.81 154 MET B N 1
ATOM 3358 C CA . MET B 1 154 ? -7.598 -26.766 -0.195 1 96.81 154 MET B CA 1
ATOM 3359 C C . MET B 1 154 ? -6.449 -27.516 -0.868 1 96.81 154 MET B C 1
ATOM 3361 O O . MET B 1 154 ? -6.652 -28.203 -1.877 1 96.81 154 MET B O 1
ATOM 3365 N N . LYS B 1 155 ? -5.23 -27.312 -0.326 1 96.81 155 LYS B N 1
ATOM 3366 C CA . LYS B 1 155 ? -4.023 -27.953 -0.845 1 96.81 155 LYS B CA 1
ATOM 3367 C C . LYS B 1 155 ? -3.832 -27.641 -2.326 1 96.81 155 LYS B C 1
ATOM 3369 O O . LYS B 1 155 ? -3.729 -28.547 -3.15 1 96.81 155 LYS B O 1
ATOM 3374 N N . PRO B 1 156 ? -3.709 -26.391 -2.627 1 97.38 156 PRO B N 1
ATOM 3375 C CA . PRO B 1 156 ? -3.564 -25.953 -4.02 1 97.38 156 PRO B CA 1
ATOM 3376 C C . PRO B 1 156 ? -2.217 -26.344 -4.621 1 97.38 156 PRO B C 1
ATOM 3378 O O . PRO B 1 156 ? -1.257 -26.594 -3.885 1 97.38 156 PRO B O 1
ATOM 3381 N N . GLU B 1 157 ? -2.199 -26.438 -5.961 1 97.69 157 GLU B N 1
ATOM 3382 C CA . GLU B 1 157 ? -0.938 -26.609 -6.676 1 97.69 157 GLU B CA 1
ATOM 3383 C C . GLU B 1 157 ? -0.383 -25.266 -7.137 1 97.69 157 GLU B C 1
ATOM 3385 O O . GLU B 1 157 ? 0.827 -25.125 -7.324 1 97.69 157 GLU B O 1
ATOM 3390 N N . ILE B 1 158 ? -1.311 -24.359 -7.301 1 98 158 ILE B N 1
ATOM 3391 C CA . ILE B 1 158 ? -0.962 -23.016 -7.746 1 98 158 ILE B CA 1
ATOM 3392 C C . ILE B 1 158 ? -1.656 -21.984 -6.863 1 98 158 ILE B C 1
ATOM 3394 O O . ILE B 1 158 ? -2.838 -22.125 -6.539 1 98 158 ILE B O 1
ATOM 3398 N N . MET B 1 159 ? -0.929 -21 -6.461 1 98.06 159 MET B N 1
ATOM 3399 C CA . MET B 1 159 ? -1.506 -19.875 -5.742 1 98.06 159 MET B CA 1
ATOM 3400 C C . MET B 1 159 ? -1.3 -18.562 -6.516 1 98.06 159 MET B C 1
ATOM 3402 O O . MET B 1 159 ? -0.189 -18.281 -6.961 1 98.06 159 MET B O 1
ATOM 3406 N N . VAL B 1 160 ? -2.365 -17.875 -6.688 1 97.81 160 VAL B N 1
ATOM 3407 C CA . VAL B 1 160 ? -2.369 -16.562 -7.32 1 97.81 160 VAL B CA 1
ATOM 3408 C C . VAL B 1 160 ? -2.688 -15.484 -6.281 1 97.81 160 VAL B C 1
ATOM 3410 O O . VAL B 1 160 ? -3.766 -15.492 -5.68 1 97.81 160 VAL B O 1
ATOM 3413 N N . LEU B 1 161 ? -1.744 -14.586 -6.074 1 97.5 161 LEU B N 1
ATOM 3414 C CA . LEU B 1 161 ? -1.92 -13.57 -5.047 1 97.5 161 LEU B CA 1
ATOM 3415 C C . LEU B 1 161 ? -1.929 -12.172 -5.66 1 97.5 161 LEU B C 1
ATOM 3417 O O . LEU B 1 161 ? -0.939 -11.75 -6.262 1 97.5 161 LEU B O 1
ATOM 3421 N N . ASP B 1 162 ? -2.988 -11.508 -5.488 1 95.75 162 ASP B N 1
ATOM 3422 C CA . ASP B 1 162 ? -3.15 -10.164 -6.039 1 95.75 162 ASP B CA 1
ATOM 3423 C C . ASP B 1 162 ? -2.705 -9.102 -5.035 1 95.75 162 ASP B C 1
ATOM 3425 O O . ASP B 1 162 ? -3.451 -8.758 -4.117 1 95.75 162 ASP B O 1
ATOM 3429 N N . GLU B 1 163 ? -1.562 -8.555 -5.203 1 93.25 163 GLU B N 1
ATOM 3430 C CA . GLU B 1 163 ? -0.966 -7.523 -4.355 1 93.25 163 GLU B CA 1
ATOM 3431 C C . GLU B 1 163 ? -0.997 -7.934 -2.887 1 93.25 163 GLU B C 1
ATOM 3433 O O . GLU B 1 163 ? -1.485 -7.184 -2.039 1 93.25 163 GLU B O 1
ATOM 3438 N N . PRO B 1 164 ? -0.333 -8.984 -2.584 1 94 164 PRO B N 1
ATOM 3439 C CA . PRO B 1 164 ? -0.483 -9.562 -1.244 1 94 164 PRO B CA 1
ATOM 3440 C C . PRO B 1 164 ? 0.184 -8.719 -0.161 1 94 164 PRO B C 1
ATOM 3442 O O . PRO B 1 164 ? -0.141 -8.852 1.021 1 94 164 PRO B O 1
ATOM 3445 N N . THR B 1 165 ? 1.068 -7.844 -0.531 1 91.94 165 THR B N 1
ATOM 3446 C CA . THR B 1 165 ? 1.805 -7.098 0.481 1 91.94 165 THR B CA 1
ATOM 3447 C C . THR B 1 165 ? 1.185 -5.719 0.696 1 91.94 165 THR B C 1
ATOM 3449 O O . THR B 1 165 ? 1.629 -4.961 1.56 1 91.94 165 THR B O 1
ATOM 3452 N N . ALA B 1 166 ? 0.197 -5.395 -0.073 1 86.12 166 ALA B N 1
ATOM 3453 C CA . ALA B 1 166 ? -0.448 -4.09 0.049 1 86.12 166 ALA B CA 1
ATOM 3454 C C . ALA B 1 166 ? -0.983 -3.873 1.461 1 86.12 166 ALA B C 1
ATOM 3456 O O . ALA B 1 166 ? -1.641 -4.75 2.025 1 86.12 166 ALA B O 1
ATOM 3457 N N . GLY B 1 167 ? -0.647 -2.713 2.031 1 80.06 167 GLY B N 1
ATOM 3458 C CA . GLY B 1 167 ? -1.195 -2.33 3.322 1 80.06 167 GLY B CA 1
ATOM 3459 C C . GLY B 1 167 ? -0.422 -2.906 4.492 1 80.06 167 GLY B C 1
ATOM 3460 O O . GLY B 1 167 ? -0.744 -2.633 5.652 1 80.06 167 GLY B O 1
ATOM 3461 N N . LEU B 1 168 ? 0.562 -3.688 4.203 1 87.25 168 LEU B N 1
ATOM 3462 C CA . LEU B 1 168 ? 1.352 -4.297 5.27 1 87.25 168 LEU B CA 1
ATOM 3463 C C . LEU B 1 168 ? 2.523 -3.4 5.656 1 87.25 168 LEU B C 1
ATOM 3465 O O . LEU B 1 168 ? 3.062 -2.678 4.816 1 87.25 168 LEU B O 1
ATOM 3469 N N . ASP B 1 169 ? 2.861 -3.492 6.965 1 87.19 169 ASP B N 1
ATOM 3470 C CA . ASP B 1 169 ? 4.102 -2.848 7.387 1 87.19 169 ASP B CA 1
ATOM 3471 C C . ASP B 1 169 ? 5.316 -3.695 7.012 1 87.19 169 ASP B C 1
ATOM 3473 O O . ASP B 1 169 ? 5.168 -4.812 6.512 1 87.19 169 ASP B O 1
ATOM 3477 N N . PRO B 1 170 ? 6.516 -3.191 7.223 1 88.56 170 PRO B N 1
ATOM 3478 C CA . PRO B 1 170 ? 7.719 -3.881 6.75 1 88.56 170 PRO B CA 1
ATOM 3479 C C . PRO B 1 170 ? 7.863 -5.285 7.336 1 88.56 170 PRO B C 1
ATOM 3481 O O . PRO B 1 170 ? 8.227 -6.219 6.621 1 88.56 170 PRO B O 1
ATOM 3484 N N . GLN B 1 171 ? 7.578 -5.395 8.539 1 88.31 171 GLN B N 1
ATOM 3485 C CA . GLN B 1 171 ? 7.684 -6.719 9.148 1 88.31 171 GLN B CA 1
ATOM 3486 C C . GLN B 1 171 ? 6.648 -7.676 8.555 1 88.31 171 GLN B C 1
ATOM 3488 O O . GLN B 1 171 ? 6.953 -8.844 8.305 1 88.31 171 GLN B O 1
ATOM 3493 N N . GLY B 1 172 ? 5.465 -7.199 8.359 1 89.5 172 GLY B N 1
ATOM 3494 C CA . GLY B 1 172 ? 4.434 -7.996 7.711 1 89.5 172 GLY B CA 1
ATOM 3495 C C . GLY B 1 172 ? 4.816 -8.445 6.312 1 89.5 172 GLY B C 1
ATOM 3496 O O . GLY B 1 172 ? 4.562 -9.586 5.93 1 89.5 172 GLY B O 1
ATOM 3497 N N . VAL B 1 173 ? 5.426 -7.57 5.613 1 91.88 173 VAL B N 1
ATOM 3498 C CA . VAL B 1 173 ? 5.883 -7.879 4.262 1 91.88 173 VAL B CA 1
ATOM 3499 C C . VAL B 1 173 ? 6.938 -8.984 4.309 1 91.88 173 VAL B C 1
ATOM 3501 O O . VAL B 1 173 ? 6.832 -9.977 3.592 1 91.88 173 VAL B O 1
ATOM 3504 N N . THR B 1 174 ? 7.887 -8.789 5.164 1 91.25 174 THR B N 1
ATOM 3505 C CA . THR B 1 174 ? 8.969 -9.758 5.309 1 91.25 174 THR B CA 1
ATOM 3506 C C . THR B 1 174 ? 8.422 -11.133 5.672 1 91.25 174 THR B C 1
ATOM 3508 O O . THR B 1 174 ? 8.797 -12.141 5.059 1 91.25 174 THR B O 1
ATOM 3511 N N . ASN B 1 175 ? 7.527 -11.148 6.582 1 92.12 175 ASN B N 1
ATOM 3512 C CA . ASN B 1 175 ? 6.938 -12.398 7.031 1 92.12 175 ASN B CA 1
ATOM 3513 C C . ASN B 1 175 ? 6.145 -13.078 5.918 1 92.12 175 ASN B C 1
ATOM 3515 O O . ASN B 1 175 ? 6.227 -14.297 5.742 1 92.12 175 ASN B O 1
ATOM 3519 N N . LEU B 1 176 ? 5.414 -12.328 5.227 1 93.94 176 LEU B N 1
ATOM 3520 C CA . LEU B 1 176 ? 4.594 -12.883 4.156 1 93.94 176 LEU B CA 1
ATOM 3521 C C . LEU B 1 176 ? 5.469 -13.43 3.031 1 93.94 176 LEU B C 1
ATOM 3523 O O . LEU B 1 176 ? 5.219 -14.523 2.52 1 93.94 176 LEU B O 1
ATOM 3527 N N . VAL B 1 177 ? 6.465 -12.703 2.668 1 95.12 177 VAL B N 1
ATOM 3528 C CA . VAL B 1 177 ? 7.363 -13.133 1.6 1 95.12 177 VAL B CA 1
ATOM 3529 C C . VAL B 1 177 ? 8.078 -14.422 2.008 1 95.12 177 VAL B C 1
ATOM 3531 O O . VAL B 1 177 ? 8.195 -15.352 1.208 1 95.12 177 VAL B O 1
ATOM 3534 N N . LYS B 1 178 ? 8.477 -14.445 3.236 1 95.31 178 LYS B N 1
ATOM 3535 C CA . LYS B 1 178 ? 9.102 -15.656 3.756 1 95.31 178 LYS B CA 1
ATOM 3536 C C . LYS B 1 178 ? 8.156 -16.844 3.666 1 95.31 178 LYS B C 1
ATOM 3538 O O . LYS B 1 178 ? 8.547 -17.922 3.225 1 95.31 178 LYS B O 1
ATOM 3543 N N . LEU B 1 179 ? 6.984 -16.609 4.047 1 95.12 179 LEU B N 1
ATOM 3544 C CA . LEU B 1 179 ? 5.969 -17.656 3.98 1 95.12 179 LEU B CA 1
ATOM 3545 C C . LEU B 1 179 ? 5.777 -18.141 2.547 1 95.12 179 LEU B C 1
ATOM 3547 O O . LEU B 1 179 ? 5.777 -19.344 2.289 1 95.12 179 LEU B O 1
ATOM 3551 N N . LEU B 1 180 ? 5.652 -17.266 1.636 1 96.69 180 LEU B N 1
ATOM 3552 C CA . LEU B 1 180 ? 5.422 -17.609 0.239 1 96.69 180 LEU B CA 1
ATOM 3553 C C . LEU B 1 180 ? 6.613 -18.375 -0.337 1 96.69 180 LEU B C 1
ATOM 3555 O O . LEU B 1 180 ? 6.441 -19.312 -1.114 1 96.69 180 LEU B O 1
ATOM 3559 N N . LYS B 1 181 ? 7.812 -18 0.07 1 97.19 181 LYS B N 1
ATOM 3560 C CA . LYS B 1 181 ? 9.016 -18.703 -0.371 1 97.19 181 LYS B CA 1
ATOM 3561 C C . LYS B 1 181 ? 9.031 -20.141 0.159 1 97.19 181 LYS B C 1
ATOM 3563 O O . LYS B 1 181 ? 9.391 -21.062 -0.568 1 97.19 181 LYS B O 1
ATOM 3568 N N . GLU B 1 182 ? 8.656 -20.234 1.382 1 96.69 182 GLU B N 1
ATOM 3569 C CA . GLU B 1 182 ? 8.586 -21.562 1.978 1 96.69 182 GLU B CA 1
ATOM 3570 C C . GLU B 1 182 ? 7.578 -22.453 1.246 1 96.69 182 GLU B C 1
ATOM 3572 O O . GLU B 1 182 ? 7.863 -23.609 0.95 1 96.69 182 GLU B O 1
ATOM 3577 N N . LEU B 1 183 ? 6.469 -21.922 0.985 1 96.88 183 LEU B N 1
ATOM 3578 C CA . LEU B 1 183 ? 5.438 -22.656 0.264 1 96.88 183 LEU B CA 1
ATOM 3579 C C . LEU B 1 183 ? 5.914 -23.031 -1.136 1 96.88 183 LEU B C 1
ATOM 3581 O O . LEU B 1 183 ? 5.672 -24.156 -1.602 1 96.88 183 LEU B O 1
ATOM 3585 N N . ASN B 1 184 ? 6.559 -22.125 -1.771 1 98.06 184 ASN B N 1
ATOM 3586 C CA . ASN B 1 184 ? 7.117 -22.406 -3.09 1 98.06 184 ASN B CA 1
ATOM 3587 C C . ASN B 1 184 ? 8.172 -23.516 -3.031 1 98.06 184 ASN B C 1
ATOM 3589 O O . ASN B 1 184 ? 8.203 -24.391 -3.898 1 98.06 184 ASN B O 1
ATOM 3593 N N . ASP B 1 185 ? 9 -23.469 -2.039 1 97.12 185 ASP B N 1
ATOM 3594 C CA . ASP B 1 185 ? 10.031 -24.484 -1.852 1 97.12 185 ASP B CA 1
ATOM 3595 C C . ASP B 1 185 ? 9.414 -25.859 -1.672 1 97.12 185 ASP B C 1
ATOM 3597 O O . ASP B 1 185 ? 10.047 -26.875 -1.997 1 97.12 185 ASP B O 1
ATOM 3601 N N . GLU B 1 186 ? 8.219 -25.844 -1.249 1 96.5 186 GLU B N 1
ATOM 3602 C CA . GLU B 1 186 ? 7.508 -27.094 -1.055 1 96.5 186 GLU B CA 1
ATOM 3603 C C . GLU B 1 186 ? 6.875 -27.578 -2.357 1 96.5 186 GLU B C 1
ATOM 3605 O O . GLU B 1 186 ? 6.32 -28.688 -2.412 1 96.5 186 GLU B O 1
ATOM 3610 N N . GLY B 1 187 ? 6.898 -26.75 -3.346 1 96.69 187 GLY B N 1
ATOM 3611 C CA . GLY B 1 187 ? 6.469 -27.219 -4.656 1 96.69 187 GLY B CA 1
ATOM 3612 C C . GLY B 1 187 ? 5.273 -26.453 -5.199 1 96.69 187 GLY B C 1
ATOM 3613 O O . GLY B 1 187 ? 4.867 -26.672 -6.344 1 96.69 187 GLY B O 1
ATOM 3614 N N . ILE B 1 188 ? 4.691 -25.594 -4.414 1 97.5 188 ILE B N 1
ATOM 3615 C CA . ILE B 1 188 ? 3.531 -24.828 -4.859 1 97.5 188 ILE B CA 1
ATOM 3616 C C . ILE B 1 188 ? 3.967 -23.75 -5.852 1 97.5 188 ILE B C 1
ATOM 3618 O O . ILE B 1 188 ? 4.941 -23.031 -5.613 1 97.5 188 ILE B O 1
ATOM 3622 N N . THR B 1 189 ? 3.293 -23.719 -6.992 1 98.12 189 THR B N 1
ATOM 3623 C CA . THR B 1 189 ? 3.502 -22.641 -7.961 1 98.12 189 THR B CA 1
ATOM 3624 C C . THR B 1 189 ? 2.846 -21.344 -7.484 1 98.12 189 THR B C 1
ATOM 3626 O O . THR B 1 189 ? 1.715 -21.359 -6.992 1 98.12 189 THR B O 1
ATOM 3629 N N . ILE B 1 190 ? 3.58 -20.203 -7.605 1 98.31 190 ILE B N 1
ATOM 3630 C CA . ILE B 1 190 ? 3.043 -18.969 -7.039 1 98.31 190 ILE B CA 1
ATOM 3631 C C . ILE B 1 190 ? 3.121 -17.844 -8.07 1 98.31 190 ILE B C 1
ATOM 3633 O O . ILE B 1 190 ? 4.16 -17.641 -8.703 1 98.31 190 ILE B O 1
ATOM 3637 N N . VAL B 1 191 ? 2.027 -17.188 -8.258 1 98.19 191 VAL B N 1
ATOM 3638 C CA . VAL B 1 191 ? 1.928 -16 -9.102 1 98.19 191 VAL B CA 1
ATOM 3639 C C . VAL B 1 191 ? 1.53 -14.789 -8.258 1 98.19 191 VAL B C 1
ATOM 3641 O O . VAL B 1 191 ? 0.489 -14.805 -7.594 1 98.19 191 VAL B O 1
ATOM 3644 N N . ILE B 1 192 ? 2.381 -13.758 -8.297 1 98 192 ILE B N 1
ATOM 3645 C CA . ILE B 1 192 ? 2.131 -12.578 -7.48 1 98 192 ILE B CA 1
ATOM 3646 C C . ILE B 1 192 ? 2.002 -11.344 -8.375 1 98 192 ILE B C 1
ATOM 3648 O O . ILE B 1 192 ? 2.879 -11.07 -9.195 1 98 192 ILE B O 1
ATOM 3652 N N . SER B 1 193 ? 0.911 -10.703 -8.273 1 96.81 193 SER B N 1
ATOM 3653 C CA . SER B 1 193 ? 0.845 -9.383 -8.898 1 96.81 193 SER B CA 1
ATOM 3654 C C . SER B 1 193 ? 1.348 -8.297 -7.953 1 96.81 193 SER B C 1
ATOM 3656 O O . SER B 1 193 ? 1.12 -8.367 -6.742 1 96.81 193 SER B O 1
ATOM 3658 N N . THR B 1 194 ? 2.088 -7.371 -8.461 1 93.75 194 THR B N 1
ATOM 3659 C CA . THR B 1 194 ? 2.592 -6.273 -7.641 1 93.75 194 THR B CA 1
ATOM 3660 C C . THR B 1 194 ? 3.029 -5.105 -8.516 1 93.75 194 THR B C 1
ATOM 3662 O O . THR B 1 194 ? 3.293 -5.277 -9.703 1 93.75 194 THR B O 1
ATOM 3665 N N . HIS B 1 195 ? 3.002 -3.996 -7.938 1 90.69 195 HIS B N 1
ATOM 3666 C CA . HIS B 1 195 ? 3.615 -2.832 -8.562 1 90.69 195 HIS B CA 1
ATOM 3667 C C . HIS B 1 195 ? 4.875 -2.402 -7.824 1 90.69 195 HIS B C 1
ATOM 3669 O O . HIS B 1 195 ? 5.512 -1.414 -8.195 1 90.69 195 HIS B O 1
ATOM 3675 N N . GLU B 1 196 ? 5.281 -3.164 -6.785 1 89.19 196 GLU B N 1
ATOM 3676 C CA . GLU B 1 196 ? 6.465 -2.867 -5.98 1 89.19 196 GLU B CA 1
ATOM 3677 C C . GLU B 1 196 ? 7.703 -3.562 -6.543 1 89.19 196 GLU B C 1
ATOM 3679 O O . GLU B 1 196 ? 8.023 -4.684 -6.141 1 89.19 196 GLU B O 1
ATOM 3684 N N . VAL B 1 197 ? 8.469 -2.822 -7.16 1 92 197 VAL B N 1
ATOM 3685 C CA . VAL B 1 197 ? 9.523 -3.408 -7.98 1 92 197 VAL B CA 1
ATOM 3686 C C . VAL B 1 197 ? 10.703 -3.812 -7.094 1 92 197 VAL B C 1
ATOM 3688 O O . VAL B 1 197 ? 11.43 -4.754 -7.41 1 92 197 VAL B O 1
ATOM 3691 N N . ASP B 1 198 ? 10.891 -3.172 -5.949 1 92.38 198 ASP B N 1
ATOM 3692 C CA . ASP B 1 198 ? 12.078 -3.404 -5.125 1 92.38 198 ASP B CA 1
ATOM 3693 C C . ASP B 1 198 ? 12.008 -4.762 -4.434 1 92.38 198 ASP B C 1
ATOM 3695 O O . ASP B 1 198 ? 13.023 -5.297 -3.994 1 92.38 198 ASP B O 1
ATOM 3699 N N . LEU B 1 199 ? 10.82 -5.309 -4.367 1 90.75 199 LEU B N 1
ATOM 3700 C CA . LEU B 1 199 ? 10.617 -6.57 -3.668 1 90.75 199 LEU B CA 1
ATOM 3701 C C . LEU B 1 199 ? 10.758 -7.75 -4.621 1 90.75 199 LEU B C 1
ATOM 3703 O O . LEU B 1 199 ? 11.07 -8.867 -4.195 1 90.75 199 LEU B O 1
ATOM 3707 N N . VAL B 1 200 ? 10.594 -7.535 -5.871 1 95.06 200 VAL B N 1
ATOM 3708 C CA . VAL B 1 200 ? 10.383 -8.57 -6.875 1 95.06 200 VAL B CA 1
ATOM 3709 C C . VAL B 1 200 ? 11.633 -9.438 -7 1 95.06 200 VAL B C 1
ATOM 3711 O O . VAL B 1 200 ? 11.547 -10.664 -7 1 95.06 200 VAL B O 1
ATOM 3714 N N . PRO B 1 201 ? 12.828 -8.828 -6.98 1 93.88 201 PRO B N 1
ATOM 3715 C CA . PRO B 1 201 ? 14.039 -9.641 -7.16 1 93.88 201 PRO B CA 1
ATOM 3716 C C . PRO B 1 201 ? 14.266 -10.609 -6.004 1 93.88 201 PRO B C 1
ATOM 3718 O O . PRO B 1 201 ? 15.039 -11.562 -6.141 1 93.88 201 PRO B O 1
ATOM 3721 N N . ASP B 1 202 ? 13.641 -10.398 -4.938 1 90.94 202 ASP B N 1
ATOM 3722 C CA . ASP B 1 202 ? 13.852 -11.219 -3.75 1 90.94 202 ASP B CA 1
ATOM 3723 C C . ASP B 1 202 ? 13.133 -12.562 -3.873 1 90.94 202 ASP B C 1
ATOM 3725 O O . ASP B 1 202 ? 13.469 -13.516 -3.17 1 90.94 202 ASP B O 1
ATOM 3729 N N . TYR B 1 203 ? 12.148 -12.641 -4.777 1 93.44 203 TYR B N 1
ATOM 3730 C CA . TYR B 1 203 ? 11.391 -13.883 -4.73 1 93.44 203 TYR B CA 1
ATOM 3731 C C . TYR B 1 203 ? 11.094 -14.398 -6.137 1 93.44 203 TYR B C 1
ATOM 3733 O O . TYR B 1 203 ? 10.93 -15.602 -6.344 1 93.44 203 TYR B O 1
ATOM 3741 N N . ALA B 1 204 ? 11.016 -13.547 -7.102 1 96.19 204 ALA B N 1
ATOM 3742 C CA . ALA B 1 204 ? 10.531 -13.977 -8.414 1 96.19 204 ALA B CA 1
ATOM 3743 C C . ALA B 1 204 ? 11.688 -14.328 -9.336 1 96.19 204 ALA B C 1
ATOM 3745 O O . ALA B 1 204 ? 12.688 -13.609 -9.398 1 96.19 204 ALA B O 1
ATOM 3746 N N . ASN B 1 205 ? 11.539 -15.383 -10.031 1 95.44 205 ASN B N 1
ATOM 3747 C CA . ASN B 1 205 ? 12.539 -15.773 -11.016 1 95.44 205 ASN B CA 1
ATOM 3748 C C . ASN B 1 205 ? 12.133 -15.352 -12.43 1 95.44 205 ASN B C 1
ATOM 3750 O O . ASN B 1 205 ? 12.953 -15.383 -13.352 1 95.44 205 ASN B O 1
ATOM 3754 N N . ARG B 1 206 ? 10.969 -15.07 -12.547 1 97.5 206 ARG B N 1
ATOM 3755 C CA . ARG B 1 206 ? 10.414 -14.633 -13.82 1 97.5 206 ARG B CA 1
ATOM 3756 C C . ARG B 1 206 ? 9.367 -13.539 -13.617 1 97.5 206 ARG B C 1
ATOM 3758 O O . ARG B 1 206 ? 8.648 -13.547 -12.617 1 97.5 206 ARG B O 1
ATOM 3765 N N . VAL B 1 207 ? 9.336 -12.617 -14.594 1 97.5 207 VAL B N 1
ATOM 3766 C CA . VAL B 1 207 ? 8.477 -11.445 -14.477 1 97.5 207 VAL B CA 1
ATOM 3767 C C . VAL B 1 207 ? 7.691 -11.25 -15.773 1 97.5 207 VAL B C 1
ATOM 3769 O O . VAL B 1 207 ? 8.234 -11.43 -16.875 1 97.5 207 VAL B O 1
ATOM 3772 N N . PHE B 1 208 ? 6.402 -10.961 -15.617 1 98.12 208 PHE B N 1
ATOM 3773 C CA . PHE B 1 208 ? 5.539 -10.508 -16.703 1 98.12 208 PHE B CA 1
ATOM 3774 C C . PHE B 1 208 ? 5.141 -9.055 -16.5 1 98.12 208 PHE B C 1
ATOM 3776 O O . PHE B 1 208 ? 4.898 -8.617 -15.367 1 98.12 208 PHE B O 1
ATOM 3783 N N . VAL B 1 209 ? 5.082 -8.305 -17.594 1 98 209 VAL B N 1
ATOM 3784 C CA . VAL B 1 209 ? 4.676 -6.902 -17.5 1 98 209 VAL B CA 1
ATOM 3785 C C . VAL B 1 209 ? 3.396 -6.684 -18.297 1 98 209 VAL B C 1
ATOM 3787 O O . VAL B 1 209 ? 3.361 -6.949 -19.516 1 98 209 VAL B O 1
ATOM 3790 N N . LEU B 1 210 ? 2.393 -6.227 -17.625 1 97.81 210 LEU B N 1
ATOM 3791 C CA . LEU B 1 210 ? 1.083 -5.98 -18.219 1 97.81 210 LEU B CA 1
ATOM 3792 C C . LEU B 1 210 ? 0.814 -4.484 -18.328 1 97.81 210 LEU B C 1
ATOM 3794 O O . LEU B 1 210 ? 0.94 -3.744 -17.359 1 97.81 210 LEU B O 1
ATOM 3798 N N . VAL B 1 211 ? 0.514 -4.055 -19.562 1 96.5 211 VAL B N 1
ATOM 3799 C CA . VAL B 1 211 ? 0.176 -2.658 -19.828 1 96.5 211 VAL B CA 1
ATOM 3800 C C . VAL B 1 211 ? -1.099 -2.584 -20.656 1 96.5 211 VAL B C 1
ATOM 3802 O O . VAL B 1 211 ? -1.159 -3.135 -21.766 1 96.5 211 VAL B O 1
ATOM 3805 N N . GLY B 1 212 ? -2.127 -1.915 -20.141 1 93.94 212 GLY B N 1
ATOM 3806 C CA . GLY B 1 212 ? -3.35 -1.701 -20.906 1 93.94 212 GLY B CA 1
ATOM 3807 C C . GLY B 1 212 ? -3.99 -2.992 -21.375 1 93.94 212 GLY B C 1
ATOM 3808 O O . GLY B 1 212 ? -4.484 -3.068 -22.5 1 93.94 212 GLY B O 1
ATOM 3809 N N . GLY B 1 213 ? -3.857 -4.023 -20.672 1 96.88 213 GLY B N 1
ATOM 3810 C CA . GLY B 1 213 ? -4.504 -5.281 -21 1 96.88 213 GLY B CA 1
ATOM 3811 C C . GLY B 1 213 ? -3.666 -6.16 -21.906 1 96.88 213 GLY B C 1
ATOM 3812 O O . GLY B 1 213 ? -4.148 -7.172 -22.422 1 96.88 213 GLY B O 1
ATOM 3813 N N . GLU B 1 214 ? -2.424 -5.754 -22.141 1 97.69 214 GLU B N 1
ATOM 3814 C CA . GLU B 1 214 ? -1.516 -6.512 -23 1 97.69 214 GLU B CA 1
ATOM 3815 C C . GLU B 1 214 ? -0.22 -6.848 -22.266 1 97.69 214 GLU B C 1
ATOM 3817 O O . GLU B 1 214 ? 0.305 -6.027 -21.516 1 97.69 214 GLU B O 1
ATOM 3822 N N . LEU B 1 215 ? 0.232 -8.062 -22.5 1 97.81 215 LEU B N 1
ATOM 3823 C CA . LEU B 1 215 ? 1.552 -8.438 -22 1 97.81 215 LEU B CA 1
ATOM 3824 C C . LEU B 1 215 ? 2.648 -7.91 -22.906 1 97.81 215 LEU B C 1
ATOM 3826 O O . LEU B 1 215 ? 2.814 -8.398 -24.031 1 97.81 215 LEU B O 1
ATOM 3830 N N . ILE B 1 216 ? 3.537 -7.051 -22.422 1 97.44 216 ILE B N 1
ATOM 3831 C CA . ILE B 1 216 ? 4.457 -6.359 -23.328 1 97.44 216 ILE B CA 1
ATOM 3832 C C . ILE B 1 216 ? 5.871 -6.906 -23.141 1 97.44 216 ILE B C 1
ATOM 3834 O O . ILE B 1 216 ? 6.754 -6.648 -23.953 1 97.44 216 ILE B O 1
ATOM 3838 N N . ALA B 1 217 ? 6.074 -7.57 -22.062 1 97.31 217 ALA B N 1
ATOM 3839 C CA . ALA B 1 217 ? 7.41 -8.102 -21.812 1 97.31 217 ALA B CA 1
ATOM 3840 C C . ALA B 1 217 ? 7.355 -9.297 -20.859 1 97.31 217 ALA B C 1
ATOM 3842 O O . ALA B 1 217 ? 6.426 -9.422 -20.062 1 97.31 217 ALA B O 1
ATOM 3843 N N . GLU B 1 218 ? 8.297 -10.133 -21 1 97.31 218 GLU B N 1
ATOM 3844 C CA . GLU B 1 218 ? 8.539 -11.281 -20.141 1 97.31 218 GLU B CA 1
ATOM 3845 C C . GLU B 1 218 ? 10.031 -11.594 -20.031 1 97.31 218 GLU B C 1
ATOM 3847 O O . GLU B 1 218 ? 10.758 -11.469 -21.016 1 97.31 218 GLU B O 1
ATOM 3852 N N . GLY B 1 219 ? 10.477 -11.914 -18.844 1 96.88 219 GLY B N 1
ATOM 3853 C CA . GLY B 1 219 ? 11.875 -12.25 -18.625 1 96.88 219 GLY B CA 1
ATOM 3854 C C . GLY B 1 219 ? 12.258 -12.336 -17.156 1 96.88 219 GLY B C 1
ATOM 3855 O O . GLY B 1 219 ? 11.391 -12.359 -16.297 1 96.88 219 GLY B O 1
ATOM 3856 N N . THR B 1 220 ? 13.523 -12.539 -16.906 1 96.19 220 THR B N 1
ATOM 3857 C CA . THR B 1 220 ? 14.016 -12.484 -15.539 1 96.19 220 THR B CA 1
ATOM 3858 C C . THR B 1 220 ? 13.922 -11.062 -14.984 1 96.19 220 THR B C 1
ATOM 3860 O O . THR B 1 220 ? 13.797 -10.102 -15.75 1 96.19 220 THR B O 1
ATOM 3863 N N . PRO B 1 221 ? 13.93 -10.969 -13.656 1 94.94 221 PRO B N 1
ATOM 3864 C CA . PRO B 1 221 ? 13.977 -9.617 -13.094 1 94.94 221 PRO B CA 1
ATOM 3865 C C . PRO B 1 221 ? 15.109 -8.773 -13.672 1 94.94 221 PRO B C 1
ATOM 3867 O O . PRO B 1 221 ? 14.906 -7.605 -14.016 1 94.94 221 PRO B O 1
ATOM 3870 N N . LYS B 1 222 ? 16.234 -9.344 -13.898 1 92.69 222 LYS B N 1
ATOM 3871 C CA . LYS B 1 222 ? 17.375 -8.633 -14.453 1 92.69 222 LYS B CA 1
ATOM 3872 C C . LYS B 1 222 ? 17.062 -8.109 -15.859 1 92.69 222 LYS B C 1
ATOM 3874 O O . LYS B 1 222 ? 17.391 -6.965 -16.188 1 92.69 222 LYS B O 1
ATOM 3879 N N . ASP B 1 223 ? 16.438 -8.945 -16.641 1 92.69 223 ASP B N 1
ATOM 3880 C CA . ASP B 1 223 ? 16.078 -8.57 -18.016 1 92.69 223 ASP B CA 1
ATOM 3881 C C . ASP B 1 223 ? 15.102 -7.398 -18.016 1 92.69 223 ASP B C 1
ATOM 3883 O O . ASP B 1 223 ? 15.305 -6.426 -18.75 1 92.69 223 ASP B O 1
ATOM 3887 N N . ILE B 1 224 ? 14.125 -7.438 -17.156 1 93.88 224 ILE B N 1
ATOM 3888 C CA . ILE B 1 224 ? 13.008 -6.508 -17.188 1 93.88 224 ILE B CA 1
ATOM 3889 C C . ILE B 1 224 ? 13.422 -5.176 -16.578 1 93.88 224 ILE B C 1
ATOM 3891 O O . ILE B 1 224 ? 13.156 -4.113 -17.141 1 93.88 224 ILE B O 1
ATOM 3895 N N . PHE B 1 225 ? 14.188 -5.195 -15.469 1 91.81 225 PHE B N 1
ATOM 3896 C CA . PHE B 1 225 ? 14.461 -3.969 -14.734 1 91.81 225 PHE B CA 1
ATOM 3897 C C . PHE B 1 225 ? 15.648 -3.229 -15.336 1 91.81 225 PHE B C 1
ATOM 3899 O O . PHE B 1 225 ? 15.961 -2.109 -14.93 1 91.81 225 PHE B O 1
ATOM 3906 N N . SER B 1 226 ? 16.25 -3.828 -16.344 1 85.75 226 SER B N 1
ATOM 3907 C CA . SER B 1 226 ? 17.312 -3.158 -17.094 1 85.75 226 SER B CA 1
ATOM 3908 C C . SER B 1 226 ? 16.75 -2.43 -18.312 1 85.75 226 SER B C 1
ATOM 3910 O O . SER B 1 226 ? 17.5 -1.76 -19.031 1 85.75 226 SER B O 1
ATOM 3912 N N . ARG B 1 227 ? 15.508 -2.564 -18.516 1 88.75 227 ARG B N 1
ATOM 3913 C CA . ARG B 1 227 ? 14.875 -1.962 -19.688 1 88.75 227 ARG B CA 1
ATOM 3914 C C . ARG B 1 227 ? 13.992 -0.786 -19.281 1 88.75 227 ARG B C 1
ATOM 3916 O O . ARG B 1 227 ? 12.797 -0.958 -19.047 1 88.75 227 ARG B O 1
ATOM 3923 N N . PRO B 1 228 ? 14.469 0.413 -19.328 1 84.25 228 PRO B N 1
ATOM 3924 C CA . PRO B 1 228 ? 13.719 1.594 -18.891 1 84.25 228 PRO B CA 1
ATOM 3925 C C . PRO B 1 228 ? 12.461 1.835 -19.719 1 84.25 228 PRO B C 1
ATOM 3927 O O . PRO B 1 228 ? 11.461 2.346 -19.203 1 84.25 228 PRO B O 1
ATOM 3930 N N . ASP B 1 229 ? 12.531 1.444 -20.984 1 90.81 229 ASP B N 1
ATOM 3931 C CA . ASP B 1 229 ? 11.391 1.662 -21.859 1 90.81 229 ASP B CA 1
ATOM 3932 C C . ASP B 1 229 ? 10.18 0.853 -21.406 1 90.81 229 ASP B C 1
ATOM 3934 O O . ASP B 1 229 ? 9.055 1.353 -21.422 1 90.81 229 ASP B O 1
ATOM 3938 N N . ILE B 1 230 ? 10.469 -0.354 -20.953 1 92.75 230 ILE B N 1
ATOM 3939 C CA . ILE B 1 230 ? 9.406 -1.23 -20.484 1 92.75 230 ILE B CA 1
ATOM 3940 C C . ILE B 1 230 ? 8.82 -0.674 -19.188 1 92.75 230 ILE B C 1
ATOM 3942 O O . ILE B 1 230 ? 7.602 -0.601 -19.031 1 92.75 230 ILE B O 1
ATOM 3946 N N . LEU B 1 231 ? 9.656 -0.247 -18.297 1 91.94 231 LEU B N 1
ATOM 3947 C CA . LEU B 1 231 ? 9.227 0.271 -17 1 91.94 231 LEU B CA 1
ATOM 3948 C C . LEU B 1 231 ? 8.422 1.558 -17.172 1 91.94 231 LEU B C 1
ATOM 3950 O O . LEU B 1 231 ? 7.398 1.749 -16.516 1 91.94 231 LEU B O 1
ATOM 3954 N N . GLU B 1 232 ? 8.867 2.346 -18.062 1 90.75 232 GLU B N 1
ATOM 3955 C CA . GLU B 1 232 ? 8.164 3.59 -18.344 1 90.75 232 GLU B CA 1
ATOM 3956 C C . GLU B 1 232 ? 6.785 3.316 -18.938 1 90.75 232 GLU B C 1
ATOM 3958 O O . GLU B 1 232 ? 5.797 3.924 -18.516 1 90.75 232 GLU B O 1
ATOM 3963 N N . SER B 1 233 ? 6.758 2.418 -19.875 1 93.56 233 SER B N 1
ATOM 3964 C CA . SER B 1 233 ? 5.488 2.066 -20.5 1 93.56 233 SER B CA 1
ATOM 3965 C C . SER B 1 233 ? 4.504 1.508 -19.484 1 93.56 233 SER B C 1
ATOM 3967 O O . SER B 1 233 ? 3.293 1.7 -19.609 1 93.56 233 SER B O 1
ATOM 3969 N N . ALA B 1 234 ? 5.043 0.883 -18.5 1 93.81 234 ALA B N 1
ATOM 3970 C CA . ALA B 1 234 ? 4.207 0.239 -17.484 1 93.81 234 ALA B CA 1
ATOM 3971 C C . ALA B 1 234 ? 3.957 1.174 -16.312 1 93.81 234 ALA B C 1
ATOM 3973 O O . ALA B 1 234 ? 3.277 0.803 -15.344 1 93.81 234 ALA B O 1
ATOM 3974 N N . ASN B 1 235 ? 4.516 2.344 -16.391 1 92.19 235 ASN B N 1
ATOM 3975 C CA . ASN B 1 235 ? 4.422 3.305 -15.297 1 92.19 235 ASN B CA 1
ATOM 3976 C C . ASN B 1 235 ? 4.922 2.711 -13.984 1 92.19 235 ASN B C 1
ATOM 3978 O O . ASN B 1 235 ? 4.242 2.801 -12.961 1 92.19 235 ASN B O 1
ATOM 3982 N N . LEU B 1 236 ? 5.984 2.025 -14.086 1 92.62 236 LEU B N 1
ATOM 3983 C CA . LEU B 1 236 ? 6.66 1.45 -12.93 1 92.62 236 LEU B CA 1
ATOM 3984 C C . LEU B 1 236 ? 7.926 2.232 -12.594 1 92.62 236 LEU B C 1
ATOM 3986 O O . LEU B 1 236 ? 8.492 2.908 -13.453 1 92.62 236 LEU B O 1
ATOM 3990 N N . LYS B 1 237 ? 8.281 2.131 -11.359 1 90.5 237 LYS B N 1
ATOM 3991 C CA . LYS B 1 237 ? 9.555 2.727 -10.953 1 90.5 237 LYS B CA 1
ATOM 3992 C C . LYS B 1 237 ? 10.711 1.771 -11.211 1 90.5 237 LYS B C 1
ATOM 3994 O O . LYS B 1 237 ? 10.508 0.574 -11.414 1 90.5 237 LYS B O 1
ATOM 3999 N N . ILE B 1 238 ? 11.812 2.418 -11.297 1 90.88 238 ILE B N 1
ATOM 4000 C CA . ILE B 1 238 ? 13.055 1.651 -11.32 1 90.88 238 ILE B CA 1
ATOM 4001 C C . ILE B 1 238 ? 13.477 1.32 -9.891 1 90.88 238 ILE B C 1
ATOM 4003 O O . ILE B 1 238 ? 13.344 2.152 -8.992 1 90.88 238 ILE B O 1
ATOM 4007 N N . PRO B 1 239 ? 13.945 0.061 -9.703 1 92.44 239 PRO B N 1
ATOM 4008 C CA . PRO B 1 239 ? 14.461 -0.219 -8.359 1 92.44 239 PRO B CA 1
ATOM 4009 C C . PRO B 1 239 ? 15.484 0.813 -7.891 1 92.44 239 PRO B C 1
ATOM 4011 O O . PRO B 1 239 ? 16.312 1.28 -8.688 1 92.44 239 PRO B O 1
ATOM 4014 N N . ILE B 1 240 ? 15.453 1.072 -6.664 1 93.5 240 ILE B N 1
ATOM 4015 C CA . ILE B 1 240 ? 16.203 2.189 -6.105 1 93.5 240 ILE B CA 1
ATOM 4016 C C . ILE B 1 240 ? 17.703 1.976 -6.344 1 93.5 240 ILE B C 1
ATOM 4018 O O . ILE B 1 240 ? 18.406 2.895 -6.77 1 93.5 240 ILE B O 1
ATOM 4022 N N . VAL B 1 241 ? 18.203 0.794 -6.145 1 94.06 241 VAL B N 1
ATOM 4023 C CA . VAL B 1 241 ? 19.625 0.54 -6.316 1 94.06 241 VAL B CA 1
ATOM 4024 C C . VAL B 1 241 ? 20 0.607 -7.797 1 94.06 241 VAL B C 1
ATOM 4026 O O . VAL B 1 241 ? 21.078 1.076 -8.156 1 94.06 241 VAL B O 1
ATOM 4029 N N . THR B 1 242 ? 19.078 0.121 -8.602 1 92.75 242 THR B N 1
ATOM 4030 C CA . THR B 1 242 ? 19.297 0.206 -10.039 1 92.75 242 THR B CA 1
ATOM 4031 C C . THR B 1 242 ? 19.375 1.662 -10.492 1 92.75 242 THR B C 1
ATOM 4033 O O . THR B 1 242 ? 20.25 2.025 -11.273 1 92.75 242 THR B O 1
ATOM 4036 N N . GLU B 1 243 ? 18.484 2.424 -10 1 92.69 243 GLU B N 1
ATOM 4037 C CA . GLU B 1 243 ? 18.484 3.85 -10.312 1 92.69 243 GLU B CA 1
ATOM 4038 C C . GLU B 1 243 ? 19.797 4.508 -9.898 1 92.69 243 GLU B C 1
ATOM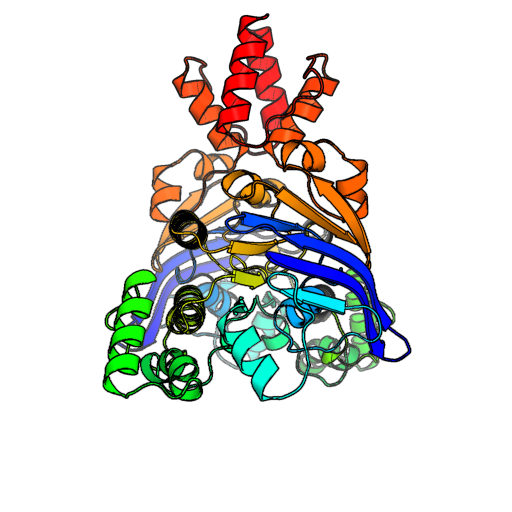 4040 O O . GLU B 1 243 ? 20.359 5.309 -10.648 1 92.69 243 GLU B O 1
ATOM 4045 N N . LEU B 1 244 ? 20.25 4.215 -8.75 1 94.31 244 LEU B N 1
ATOM 4046 C CA . LEU B 1 244 ? 21.516 4.742 -8.242 1 94.31 244 LEU B CA 1
ATOM 4047 C C . LEU B 1 244 ? 22.656 4.414 -9.195 1 94.31 244 LEU B C 1
ATOM 4049 O O . LEU B 1 244 ? 23.422 5.305 -9.594 1 94.31 244 LEU B O 1
ATOM 4053 N N . PHE B 1 245 ? 22.703 3.238 -9.68 1 93.75 245 PHE B N 1
ATOM 4054 C CA . PHE B 1 245 ? 23.828 2.803 -10.492 1 93.75 245 PHE B CA 1
ATOM 4055 C C . PHE B 1 245 ? 23.688 3.305 -11.93 1 93.75 245 PHE B C 1
ATOM 4057 O O . PHE B 1 245 ? 24.688 3.463 -12.633 1 93.75 245 PHE B O 1
ATOM 4064 N N . GLN B 1 246 ? 22.484 3.518 -12.336 1 91.31 246 GLN B N 1
ATOM 4065 C CA . GLN B 1 246 ? 22.297 4.203 -13.602 1 91.31 246 GLN B CA 1
ATOM 4066 C C . GLN B 1 246 ? 22.859 5.621 -13.555 1 91.31 246 GLN B C 1
ATOM 4068 O O . GLN B 1 246 ? 23.5 6.074 -14.508 1 91.31 246 GLN B O 1
ATOM 4073 N N . GLN B 1 247 ? 22.609 6.273 -12.461 1 92.75 247 GLN B N 1
ATOM 4074 C CA . GLN B 1 247 ? 23.141 7.621 -12.289 1 92.75 247 GLN B CA 1
ATOM 4075 C C . GLN B 1 247 ? 24.672 7.609 -12.188 1 92.75 247 GLN B C 1
ATOM 4077 O O . GLN B 1 247 ? 25.344 8.508 -12.703 1 92.75 247 GLN B O 1
ATOM 4082 N N . ILE B 1 248 ? 25.156 6.645 -11.523 1 93.12 248 ILE B N 1
ATOM 4083 C CA . ILE B 1 248 ? 26.609 6.504 -11.398 1 93.12 248 ILE B CA 1
ATOM 4084 C C . ILE B 1 248 ? 27.234 6.258 -12.773 1 93.12 248 ILE B C 1
ATOM 4086 O O . ILE B 1 248 ? 28.297 6.789 -13.086 1 93.12 248 ILE B O 1
ATOM 4090 N N . GLU B 1 249 ? 26.531 5.465 -13.562 1 91.94 249 GLU B N 1
ATOM 4091 C CA . GLU B 1 249 ? 27.016 5.219 -14.914 1 91.94 249 GLU B CA 1
ATOM 4092 C C . GLU B 1 249 ? 27.078 6.512 -15.719 1 91.94 249 GLU B C 1
ATOM 4094 O O . GLU B 1 249 ? 28.016 6.711 -16.516 1 91.94 249 GLU B O 1
ATOM 4099 N N . ALA B 1 250 ? 26.141 7.32 -15.555 1 91.5 250 ALA B N 1
ATOM 4100 C CA . ALA B 1 250 ? 26.094 8.609 -16.25 1 91.5 250 ALA B CA 1
ATOM 4101 C C . ALA B 1 250 ? 27.297 9.477 -15.867 1 91.5 250 ALA B C 1
ATOM 4103 O O . ALA B 1 250 ? 27.641 10.406 -16.594 1 91.5 250 ALA B O 1
ATOM 4104 N N . GLU B 1 251 ? 27.938 9.141 -14.773 1 91 251 GLU B N 1
ATOM 4105 C CA . GLU B 1 251 ? 29.109 9.883 -14.305 1 91 251 GLU B CA 1
ATOM 4106 C C . GLU B 1 251 ? 30.406 9.25 -14.805 1 91 251 GLU B C 1
ATOM 4108 O O . GLU B 1 251 ? 31.5 9.68 -14.445 1 91 251 GLU B O 1
ATOM 4113 N N . GLY B 1 252 ? 30.328 8.156 -15.555 1 88.75 252 GLY B N 1
ATOM 4114 C CA . GLY B 1 252 ? 31.516 7.645 -16.234 1 88.75 252 GLY B CA 1
ATOM 4115 C C . GLY B 1 252 ? 31.906 6.25 -15.781 1 88.75 252 GLY B C 1
ATOM 4116 O O . GLY B 1 252 ? 32.906 5.699 -16.234 1 88.75 252 GLY B O 1
ATOM 4117 N N . PHE B 1 253 ? 31.125 5.672 -14.914 1 89 253 PHE B N 1
ATOM 4118 C CA . PHE B 1 253 ? 31.438 4.328 -14.445 1 89 253 PHE B CA 1
ATOM 4119 C C . PHE B 1 253 ? 30.703 3.281 -15.281 1 89 253 PHE B C 1
ATOM 4121 O O . PHE B 1 253 ? 29.469 3.223 -15.266 1 89 253 PHE B O 1
ATOM 4128 N N . ASP B 1 254 ? 31.391 2.404 -15.891 1 85.12 254 ASP B N 1
ATOM 4129 C CA . ASP B 1 254 ? 30.781 1.414 -16.781 1 85.12 254 ASP B CA 1
ATOM 4130 C C . ASP B 1 254 ? 30.094 0.307 -15.984 1 85.12 254 ASP B C 1
ATOM 4132 O O . ASP B 1 254 ? 30.734 -0.381 -15.188 1 85.12 254 ASP B O 1
ATOM 4136 N N . MET B 1 255 ? 28.891 0.068 -16.188 1 85.31 255 MET B N 1
ATOM 4137 C CA . MET B 1 255 ? 28.109 -0.958 -15.508 1 85.31 255 MET B CA 1
ATOM 4138 C C . MET B 1 255 ? 28.047 -2.24 -16.328 1 85.31 255 MET B C 1
ATOM 4140 O O . MET B 1 255 ? 27.656 -3.291 -15.828 1 85.31 255 MET B O 1
ATOM 4144 N N . ASP B 1 256 ? 28.516 -2.277 -17.547 1 82.94 256 ASP B N 1
ATOM 4145 C CA . ASP B 1 256 ? 28.5 -3.412 -18.453 1 82.94 256 ASP B CA 1
ATOM 4146 C C . ASP B 1 256 ? 27.094 -3.99 -18.609 1 82.94 256 ASP B C 1
ATOM 4148 O O . ASP B 1 256 ? 26.906 -5.207 -18.531 1 82.94 256 ASP B O 1
ATOM 4152 N N . ASN B 1 257 ? 26.094 -3.131 -18.578 1 81.25 257 ASN B N 1
ATOM 4153 C CA . ASN B 1 257 ? 24.688 -3.469 -18.75 1 81.25 257 ASN B CA 1
ATOM 4154 C C . ASN B 1 257 ? 24.203 -4.422 -17.656 1 81.25 257 ASN B C 1
ATOM 4156 O O . ASN B 1 257 ? 23.344 -5.262 -17.906 1 81.25 257 ASN B O 1
ATOM 4160 N N . ASP B 1 258 ? 24.953 -4.359 -16.562 1 87.75 258 ASP B N 1
ATOM 4161 C CA . ASP B 1 258 ? 24.609 -5.203 -15.422 1 87.75 258 ASP B CA 1
ATOM 4162 C C . ASP B 1 258 ? 24.297 -4.359 -14.188 1 87.75 258 ASP B C 1
ATOM 4164 O O . ASP B 1 258 ? 25.172 -4.117 -13.359 1 87.75 258 ASP B O 1
ATOM 4168 N N . TYR B 1 259 ? 23.062 -4.051 -14.086 1 91.5 259 TYR B N 1
ATOM 4169 C CA . TYR B 1 259 ? 22.656 -3.232 -12.953 1 91.5 259 TYR B CA 1
ATOM 4170 C C . TYR B 1 259 ? 22.203 -4.105 -11.781 1 91.5 259 TYR B C 1
ATOM 4172 O O . TYR B 1 259 ? 21.5 -5.098 -11.977 1 91.5 259 TYR B O 1
ATOM 4180 N N . PRO B 1 260 ? 22.734 -3.748 -10.633 1 93.81 260 PRO B N 1
ATOM 4181 C CA . PRO B 1 260 ? 22.234 -4.492 -9.469 1 93.81 260 PRO B CA 1
ATOM 4182 C C . PRO B 1 260 ? 20.75 -4.262 -9.195 1 93.81 260 PRO B C 1
ATOM 4184 O O . PRO B 1 260 ? 20.234 -3.178 -9.477 1 93.81 260 PRO B O 1
ATOM 4187 N N . LEU B 1 261 ? 20.156 -5.32 -8.625 1 92.94 261 LEU B N 1
ATOM 4188 C CA . LEU B 1 261 ? 18.734 -5.238 -8.328 1 92.94 261 LEU B CA 1
ATOM 4189 C C . LEU B 1 261 ? 18.484 -5.277 -6.82 1 92.94 261 LEU B C 1
ATOM 4191 O O . LEU B 1 261 ? 17.422 -4.855 -6.348 1 92.94 261 LEU B O 1
ATOM 4195 N N . THR B 1 262 ? 19.469 -5.785 -6.059 1 92.56 262 THR B N 1
ATOM 4196 C CA . THR B 1 262 ? 19.344 -5.91 -4.609 1 92.56 262 THR B CA 1
ATOM 4197 C C . THR B 1 262 ? 20.469 -5.145 -3.914 1 92.56 262 THR B C 1
ATOM 4199 O O . THR B 1 262 ? 21.453 -4.746 -4.551 1 92.56 262 THR B O 1
ATOM 4202 N N . VAL B 1 263 ? 20.281 -4.961 -2.68 1 93.62 263 VAL B N 1
ATOM 4203 C CA . VAL B 1 263 ? 21.297 -4.266 -1.893 1 93.62 263 VAL B CA 1
ATOM 4204 C C . VAL B 1 263 ? 22.594 -5.062 -1.899 1 93.62 263 VAL B C 1
ATOM 4206 O O . VAL B 1 263 ? 23.672 -4.492 -2.016 1 93.62 263 VAL B O 1
ATOM 4209 N N . GLU B 1 264 ? 22.453 -6.34 -1.852 1 93.56 264 GLU B N 1
ATOM 4210 C CA . GLU B 1 264 ? 23.625 -7.211 -1.869 1 93.56 264 GLU B CA 1
ATOM 4211 C C . GLU B 1 264 ? 24.375 -7.102 -3.193 1 93.56 264 GLU B C 1
ATOM 4213 O O . GLU B 1 264 ? 25.594 -6.969 -3.213 1 93.56 264 GLU B O 1
ATOM 4218 N N . GLU B 1 265 ? 23.656 -7.148 -4.27 1 93.75 265 GLU B N 1
ATOM 4219 C CA . GLU B 1 265 ? 24.266 -6.996 -5.586 1 93.75 265 GLU B CA 1
ATOM 4220 C C . GLU B 1 265 ? 24.922 -5.629 -5.73 1 93.75 265 GLU B C 1
ATOM 4222 O O . GLU B 1 265 ? 25.984 -5.508 -6.336 1 93.75 265 GLU B O 1
ATOM 4227 N N . ALA B 1 266 ? 24.234 -4.672 -5.203 1 94.44 266 ALA B N 1
ATOM 4228 C CA . ALA B 1 266 ? 24.75 -3.303 -5.277 1 94.44 266 ALA B CA 1
ATOM 4229 C C . ALA B 1 266 ? 26.062 -3.164 -4.52 1 94.44 266 ALA B C 1
ATOM 4231 O O . ALA B 1 266 ? 27 -2.527 -5.008 1 94.44 266 ALA B O 1
ATOM 4232 N N . LYS B 1 267 ? 26.062 -3.715 -3.369 1 94.75 267 LYS B N 1
ATOM 4233 C CA . LYS B 1 267 ? 27.297 -3.693 -2.572 1 94.75 267 LYS B CA 1
ATOM 4234 C C . LYS B 1 267 ? 28.453 -4.332 -3.33 1 94.75 267 LYS B C 1
ATOM 4236 O O . LYS B 1 267 ? 29.547 -3.76 -3.4 1 94.75 267 LYS B O 1
ATOM 4241 N N . GLU B 1 268 ? 28.25 -5.488 -3.92 1 94.06 268 GLU B N 1
ATOM 4242 C CA . GLU B 1 268 ? 29.281 -6.199 -4.668 1 94.06 268 GLU B CA 1
ATOM 4243 C C . GLU B 1 268 ? 29.766 -5.375 -5.863 1 94.06 268 GLU B C 1
ATOM 4245 O O . GLU B 1 268 ? 30.969 -5.301 -6.129 1 94.06 268 GLU B O 1
ATOM 4250 N N . LYS B 1 269 ? 28.812 -4.781 -6.504 1 92 269 LYS B N 1
ATOM 4251 C CA . LYS B 1 269 ? 29.156 -3.959 -7.664 1 92 269 LYS B CA 1
ATOM 4252 C C . LYS B 1 269 ? 29.969 -2.738 -7.246 1 92 269 LYS B C 1
ATOM 4254 O O . LYS B 1 269 ? 30.922 -2.355 -7.934 1 92 269 LYS B O 1
ATOM 4259 N N . PHE B 1 270 ? 29.609 -2.16 -6.16 1 91.38 270 PHE B N 1
ATOM 4260 C CA . PHE B 1 270 ? 30.328 -1.02 -5.613 1 91.38 270 PHE B CA 1
ATOM 4261 C C . PHE B 1 270 ? 31.781 -1.389 -5.316 1 91.38 270 PHE B C 1
ATOM 4263 O O . PHE B 1 270 ? 32.719 -0.685 -5.734 1 91.38 270 PHE B O 1
ATOM 4270 N N . LEU B 1 271 ? 31.906 -2.479 -4.664 1 91 271 LEU B N 1
ATOM 4271 C CA . LEU B 1 271 ? 33.25 -2.936 -4.285 1 91 271 LEU B CA 1
ATOM 4272 C C . LEU B 1 271 ? 34.094 -3.223 -5.52 1 91 271 LEU B C 1
ATOM 4274 O O . LEU B 1 271 ? 35.281 -2.906 -5.547 1 91 271 LEU B O 1
ATOM 4278 N N . LYS B 1 272 ? 33.469 -3.711 -6.52 1 89.94 272 LYS B N 1
ATOM 4279 C CA . LYS B 1 272 ? 34.156 -3.994 -7.77 1 89.94 272 LYS B CA 1
ATOM 4280 C C . LYS B 1 272 ? 34.594 -2.705 -8.461 1 89.94 272 LYS B C 1
ATOM 4282 O O . LYS B 1 272 ? 35.688 -2.631 -9.016 1 89.94 272 LYS B O 1
ATOM 4287 N N . LEU B 1 273 ? 33.781 -1.689 -8.375 1 86.94 273 LEU B N 1
ATOM 4288 C CA . LEU B 1 273 ? 34.062 -0.419 -9.039 1 86.94 273 LEU B CA 1
ATOM 4289 C C . LEU B 1 273 ? 35.156 0.345 -8.312 1 86.94 273 LEU B C 1
ATOM 4291 O O . LEU B 1 273 ? 36 1.011 -8.945 1 86.94 273 LEU B O 1
ATOM 4295 N N . VAL B 1 274 ? 35.188 0.2 -7.035 1 83.44 274 VAL B N 1
ATOM 4296 C CA . VAL B 1 274 ? 36.156 0.906 -6.238 1 83.44 274 VAL B CA 1
ATOM 4297 C C . VAL B 1 274 ? 37.531 0.207 -6.367 1 83.44 274 VAL B C 1
ATOM 4299 O O . VAL B 1 274 ? 38.562 0.864 -6.426 1 83.44 274 VAL B 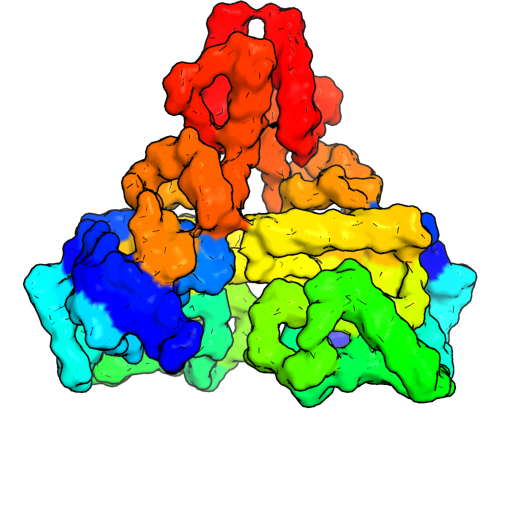O 1
ATOM 4302 N N . ASN B 1 275 ? 37.469 -1.072 -6.336 1 77.88 275 ASN B N 1
ATOM 4303 C CA . ASN B 1 275 ? 38.719 -1.822 -6.465 1 77.88 275 ASN B CA 1
ATOM 4304 C C . ASN B 1 275 ? 39.312 -1.706 -7.867 1 77.88 275 ASN B C 1
ATOM 4306 O O . ASN B 1 275 ? 40.5 -1.92 -8.07 1 77.88 275 ASN B O 1
ATOM 4310 N N . LYS B 1 276 ? 38.531 -1.54 -8.812 1 68.56 276 LYS B N 1
ATOM 4311 C CA . LYS B 1 276 ? 38.969 -1.334 -10.18 1 68.56 276 LYS B CA 1
ATOM 4312 C C . LYS B 1 276 ? 39.594 0.05 -10.344 1 68.56 276 LYS B C 1
ATOM 4314 O O . LYS B 1 276 ? 40.375 0.281 -11.281 1 68.56 276 LYS B O 1
ATOM 4319 N N . ASN B 1 277 ? 39.188 0.995 -9.461 1 56.31 277 ASN B N 1
ATOM 4320 C CA . ASN B 1 277 ? 39.781 2.324 -9.555 1 56.31 277 ASN B CA 1
ATOM 4321 C C . ASN B 1 277 ? 40.938 2.5 -8.547 1 56.31 277 ASN B C 1
ATOM 4323 O O . ASN B 1 277 ? 40.812 2.102 -7.383 1 56.31 277 ASN B O 1
#

Nearest PDB structures (foldseek):
  5x40-assembly1_B  TM=9.276E-01  e=4.423E-31  Rhodobacter capsulatus
  5x41-assembly2_D  TM=9.187E-01  e=3.598E-28  Rhodobacter capsulatus
  5x41-assembly1_B  TM=9.698E-01  e=1.390E-25  Rhodobacter capsulatus
  4yms-assembly1_J  TM=9.081E-01  e=7.751E-25  Caldanaerobacter subterraneus subsp. tengcongensis MB4
  6z67-assembly2_B  TM=8.933E-01  e=3.810E-23  Streptococcus pneumoniae

Radius of gyration: 25.06 Å; Cα contacts (8 Å, |Δi|>4): 1083; chains: 2; bounding box: 64×67×56 Å

pLDDT: mean 93.78, std 4.78, range [56.16, 98.38]

Sequence (554 aa):
MLEVRDIKYSYNNDYQALKGVSLKIEKGEMVALLGKNGAGKSTLFLHLNGIYEPDEGKVFIDGEELKYDKKSLLKFRQKVGIVFQNPDDQIFAPTVEEDVAFGPLNLGLSMEEVQDRVEEALDRVGMSGFEKTAPHHLSGGQKKRVAIAGILAMKPEIMVLDEPTAGLDPQGVTNLVKLLKELNDEGITIVISTHEVDLVPDYANRVFVLVGGELIAEGTPKDIFSRPDILESANLKIPIVTELFQQIEAEGFDMDNDYPLTVEEAKEKFLKLVNKNMLEVRDIKYSYNNDYQALKGVSLKIEKGEMVALLGKNGAGKSTLFLHLNGIYEPDEGKVFIDGEELKYDKKSLLKFRQKVGIVFQNPDDQIFAPTVEEDVAFGPLNLGLSMEEVQDRVEEALDRVGMSGFEKTAPHHLSGGQKKRVAIAGILAMKPEIMVLDEPTAGLDPQGVTNLVKLLKELNDEGITIVISTHEVDLVPDYANRVFVLVGGELIAEGTPKDIFSRPDILESANLKIPIVTELFQQIEAEGFDMDNDYPLTVEEAKEKFLKLVNKN

Organism: NCBI:txid230361